Protein AF-C6XB35-F1 (afdb_monomer_lite)

Radius of gyration: 29.29 Å; chains: 1; bounding box: 66×60×74 Å

Secondary structure (DSSP, 8-state):
-HHHHHHHHTT-TTSPTTHHHHHHHT-HHHHHHHHHHHHT--S-----THHHHHHHHHTTSHHHHHHHHHHHHHHHHHHHHH-TT-HHHHHHHHHHHHTTS--S-HHHHHHHHHHHHHHHHHHHHHHHTT--HHHHHHHHHHHHHHHHHHHHHSHHHHHHHHHTT-S-HHHHHHHHHHHHHHH--HHHHHHHHHHHHHHHHHHHHHHHHHS-HHHHHHHHHHHHHHHHHHHHHHHHHHHHHHHHHHHHHHHHHHHHHHHHHHHHHHHHHHHHHHHHHHHHHHHHHS--TT-EES-SS-SSPBPSS--TTHHHHHHTT--TTHHHHGGGEEEEEEEEEE-TT-EEEEEE-TT---GGG--EEEEHHHHHT--SHHHHHHHHT--TTT----EEEEEEPPTT--EEEEEEEEPPEEETTTTEEE----EEEE--GGG--GGGBPPPEE-SS------TT-TTSSS-------PPP---SS--

Organism: Methylovorus glucosotrophus (strain SIP3-4) (NCBI:txid582744)

InterPro domains:
  IPR049802 RhsC-like, type sIX effector domain [cd20746] (33-115)

Sequence (480 aa):
MWEQLKVALATLKAAPAGWVDGINEGSEQTVQWLWEVLQGDFGETDQSNAQLATGTIISMVPLIDQVCDVRDLIANCKQINKDPNNGWHWFALCLTLLGLFPTLGSLLKGCLKILFGYARHGVPKAMRANAHVWDALSPFVERSIQRLNVHMSSGIVRKTLKTMRITNPYGWLATQVRALSKTITANELLTAFDNLHQTLNELLDYVSRYGNTTTQHKVVQLQREIKAVRERANGIMGRIVRPLQEWLEKLAKRLDEEQARALKTAAPAAQGPRLMHMEKEAMDKAKPVWVDKGLVRPQYPGLDEMPANADEMIQKGYPRNILYEFANFHGNVMPAKYPPGTVLYRIVDPTEKSFASGQWWTSKAEFDAITSKDEWRRKFGVWRIWKSNGEFMTYQVPEGTTLKGWQGISASQEMYGTGYTLEGGGLQILLDPYDLKSEHLQKRWPTHWGYNPYNPGNPRLIGVPVLQHKWPTTSDKDSK

Foldseek 3Di:
DLVLVLVLCVPAPPDDPCLNVCLVVLDQSNLVVLLCLLCVDPDPDDDDPPVVVRVLVRCLRPVVVLSVLNSQLLVLLVVCLVPVPDLLSVLLLLLSLLLQPPQDDPLLSSLSCLQSVLLSVQSVVLVVVPDQSCVSSVVSNVVSVVVSVVVCPDPVNVVVCVVVVPPQVLLVSLVSLLVSLVPDDLVSSLVSLVVSLVVVVVSLVSSLVSYDPVSVVVSVVSNVSSVVSSVCSVVSSRVNSVSNSVNSNVSSVVSVVVSVVVCVVVVLVVCVVVVLVVLLVVCVVPNDPQKDFQDPDAPFFFDPDQDPCLVVVVVVVEDPCSVPCRRQFGDDKDKDKAAAFFKKKDWAAPPDPDLPVPFKIHHPVLLVVDQAPSCCCQANVDDCSRGVTWKMKMFGHHPPDMFIWMKHWGGKDDSPPRRMIRRTGGIIIGGDSVVGDPVRMDDIDTSPNDGDPDDPPDPVPDDDPDDDPDDDPPPDPPDD

Structure (mmCIF, N/CA/C/O backbone):
data_AF-C6XB35-F1
#
_entry.id   AF-C6XB35-F1
#
loop_
_atom_site.group_PDB
_atom_site.id
_atom_site.type_symbol
_atom_site.label_atom_id
_atom_site.label_alt_id
_atom_site.label_comp_id
_atom_site.label_asym_id
_atom_site.label_entity_id
_atom_site.label_seq_id
_atom_site.pdbx_PDB_ins_code
_atom_site.Cartn_x
_atom_site.Cartn_y
_atom_site.Cartn_z
_atom_site.occupancy
_atom_site.B_iso_or_equiv
_atom_site.auth_seq_id
_atom_site.auth_comp_id
_atom_site.auth_asym_id
_atom_site.auth_atom_id
_atom_site.pdbx_PDB_model_num
ATOM 1 N N . MET A 1 1 ? -5.357 21.708 24.526 1.00 51.94 1 MET A N 1
ATOM 2 C CA . MET A 1 1 ? -6.250 21.024 23.567 1.00 51.94 1 MET A CA 1
ATOM 3 C C . MET A 1 1 ? -7.006 22.014 22.675 1.00 51.94 1 MET A C 1
ATOM 5 O O . MET A 1 1 ? -6.752 22.023 21.483 1.00 51.94 1 MET A O 1
ATOM 9 N N . TRP A 1 2 ? -7.867 22.889 23.210 1.00 56.03 2 TRP A N 1
ATOM 10 C CA . TRP A 1 2 ? -8.799 23.709 22.408 1.00 56.03 2 TRP A CA 1
ATOM 11 C C . TRP A 1 2 ? -8.168 24.677 21.391 1.00 56.03 2 TRP A C 1
ATOM 13 O O . TRP A 1 2 ? -8.541 24.632 20.226 1.00 56.03 2 TRP A O 1
ATOM 23 N N . GLU A 1 3 ? -7.163 25.476 21.764 1.00 54.66 3 GLU A N 1
ATOM 24 C CA . GLU A 1 3 ? -6.451 26.361 20.809 1.00 54.66 3 GLU A CA 1
ATOM 25 C C . GLU A 1 3 ? -5.784 25.596 19.661 1.00 54.66 3 GLU A C 1
ATOM 27 O O . GLU A 1 3 ? -5.762 25.986 18.499 1.00 54.66 3 GLU A O 1
ATOM 32 N N . GLN A 1 4 ? -5.282 24.428 20.006 1.00 49.53 4 GLN A N 1
ATOM 33 C CA . GLN A 1 4 ? -4.604 23.505 19.123 1.00 49.53 4 GLN A CA 1
ATOM 34 C C . GLN A 1 4 ? -5.602 22.809 18.168 1.00 49.53 4 GLN A C 1
ATOM 36 O O . GLN A 1 4 ? -5.312 22.632 16.984 1.00 49.53 4 GLN A O 1
ATOM 41 N N . LEU A 1 5 ? -6.804 22.479 18.656 1.00 52.50 5 LEU A N 1
ATOM 42 C CA . LEU A 1 5 ? -7.923 21.956 17.869 1.00 52.50 5 LEU A CA 1
ATOM 43 C C . LEU A 1 5 ? -8.473 23.015 16.898 1.00 52.50 5 LEU A C 1
ATOM 45 O O . LEU A 1 5 ? -8.779 22.680 15.757 1.00 52.50 5 LEU A O 1
ATOM 49 N N . LYS A 1 6 ? -8.536 24.290 17.309 1.00 55.03 6 LYS A N 1
ATOM 50 C CA . LYS A 1 6 ? -8.941 25.417 16.449 1.00 55.03 6 LYS A CA 1
ATOM 51 C C . LYS A 1 6 ? -8.045 25.540 15.216 1.00 55.03 6 LYS A C 1
ATOM 53 O O . LYS A 1 6 ? -8.548 25.531 14.095 1.00 55.03 6 LYS A O 1
ATOM 58 N N . VAL A 1 7 ? -6.723 25.576 15.416 1.00 52.25 7 VAL A N 1
ATOM 59 C CA . VAL A 1 7 ? -5.730 25.640 14.323 1.00 52.25 7 VAL A CA 1
ATOM 60 C C . VAL A 1 7 ? -5.850 24.431 13.394 1.00 52.25 7 VAL A C 1
ATOM 62 O O . VAL A 1 7 ? -5.752 24.559 12.177 1.00 52.25 7 VAL A O 1
ATOM 65 N N . ALA A 1 8 ? -6.098 23.254 13.963 1.00 49.09 8 ALA A N 1
ATOM 66 C CA . ALA A 1 8 ? -6.237 22.023 13.210 1.00 49.09 8 ALA A CA 1
ATOM 67 C C . ALA A 1 8 ? -7.493 22.001 12.325 1.00 49.09 8 ALA A C 1
ATOM 69 O O . ALA A 1 8 ? -7.412 21.732 11.128 1.00 49.09 8 ALA A O 1
ATOM 70 N N . LEU A 1 9 ? -8.651 22.328 12.895 1.00 48.22 9 LEU A N 1
ATOM 71 C CA . LEU A 1 9 ? -9.935 22.287 12.200 1.00 48.22 9 LEU A CA 1
ATOM 72 C C . LEU A 1 9 ? -10.100 23.416 11.174 1.00 48.22 9 LEU A C 1
ATOM 74 O O . LEU A 1 9 ? -10.752 23.201 10.157 1.00 48.22 9 LEU A O 1
ATOM 78 N N . ALA A 1 10 ? -9.449 24.569 11.369 1.00 50.06 10 ALA A N 1
ATOM 79 C CA . ALA A 1 10 ? -9.428 25.661 10.389 1.00 50.06 10 ALA A CA 1
ATOM 80 C C . ALA A 1 10 ? -8.810 25.254 9.034 1.00 50.06 10 ALA A C 1
ATOM 82 O O . ALA A 1 10 ? -9.078 25.882 8.013 1.00 50.06 10 ALA A O 1
ATOM 83 N N . THR A 1 11 ? -8.012 24.180 8.998 1.00 43.38 11 THR A N 1
ATOM 84 C CA . THR A 1 11 ? -7.453 23.626 7.751 1.00 43.38 11 THR A CA 1
ATOM 85 C C . THR A 1 11 ? -8.404 22.670 7.017 1.00 43.38 11 THR A C 1
ATOM 87 O O . THR A 1 11 ? -8.085 22.200 5.922 1.00 43.38 11 THR A O 1
ATOM 90 N N . LEU A 1 12 ? -9.587 22.386 7.580 1.00 45.75 12 LEU A N 1
ATOM 91 C CA . LEU A 1 12 ? -10.568 21.461 7.018 1.00 45.75 12 LEU A CA 1
ATOM 92 C C . LEU A 1 12 ? -11.665 22.192 6.250 1.00 45.75 12 LEU A C 1
ATOM 94 O O . LEU A 1 12 ? -12.450 22.939 6.821 1.00 45.75 12 LEU A O 1
ATOM 98 N N . LYS A 1 13 ? -11.830 21.852 4.968 1.00 44.56 13 LYS A N 1
ATOM 99 C CA . LYS A 1 13 ? -12.941 22.324 4.118 1.00 44.56 13 LYS A CA 1
ATOM 100 C C . LYS A 1 13 ? -14.353 21.912 4.597 1.00 44.56 13 LYS A C 1
ATOM 102 O O . LYS A 1 13 ? -15.320 22.291 3.950 1.00 44.56 13 LYS A O 1
ATOM 107 N N . ALA A 1 14 ? -14.472 21.124 5.671 1.00 50.66 14 ALA A N 1
ATOM 108 C CA . ALA A 1 14 ? -15.723 20.528 6.159 1.00 50.66 14 ALA A CA 1
ATOM 109 C C . ALA A 1 14 ? -16.239 21.102 7.499 1.00 50.66 14 ALA A C 1
ATOM 111 O O . ALA A 1 14 ? -17.285 20.663 7.970 1.00 50.66 14 ALA A O 1
ATOM 112 N N . ALA A 1 15 ? -15.527 22.043 8.133 1.00 54.53 15 ALA A N 1
ATOM 113 C CA . ALA A 1 15 ? -16.032 22.735 9.323 1.00 54.53 15 ALA A CA 1
ATOM 114 C C . ALA A 1 15 ? -16.984 23.884 8.913 1.00 54.53 15 ALA A C 1
ATOM 116 O O . ALA A 1 15 ? -16.708 24.546 7.908 1.00 54.53 15 ALA A O 1
ATOM 117 N N . PRO A 1 16 ? -18.080 24.153 9.654 1.00 55.31 16 PRO A N 1
ATOM 118 C CA . PRO A 1 16 ? -18.943 25.305 9.387 1.00 55.31 16 PRO A CA 1
ATOM 119 C C . PRO A 1 16 ? -18.151 26.621 9.401 1.00 55.31 16 PRO A C 1
ATOM 121 O O . PRO A 1 16 ? -17.245 26.801 10.220 1.00 55.31 16 PRO A O 1
ATOM 124 N N . ALA A 1 17 ? -18.501 27.564 8.521 1.00 55.28 17 ALA A N 1
ATOM 125 C CA . ALA A 1 17 ? -17.938 28.914 8.573 1.00 55.28 17 ALA A CA 1
ATOM 126 C C . ALA A 1 17 ? -18.252 29.557 9.941 1.00 55.28 17 ALA A C 1
ATOM 128 O O . ALA A 1 17 ? -19.390 29.489 10.394 1.00 55.28 17 ALA A O 1
ATOM 129 N N . GLY A 1 18 ? -17.250 30.141 10.613 1.00 57.16 18 GLY A N 1
ATOM 130 C CA . GLY A 1 18 ? -17.410 30.747 11.949 1.00 57.16 18 GLY A CA 1
ATOM 131 C C . GLY A 1 18 ? -17.334 29.774 13.138 1.00 57.16 18 GLY A C 1
ATOM 132 O O . GLY A 1 18 ? -17.438 30.193 14.285 1.00 57.16 18 GLY A O 1
ATOM 133 N N . TRP A 1 19 ? -17.086 28.479 12.906 1.00 55.75 19 TRP A N 1
ATOM 134 C CA . TRP A 1 19 ? -16.951 27.470 13.971 1.00 55.75 19 TRP A CA 1
ATOM 135 C C . TRP A 1 19 ? -15.894 27.814 15.038 1.00 55.75 19 TRP A C 1
ATOM 137 O O . TRP A 1 19 ? -16.087 27.520 16.216 1.00 55.75 19 TRP A O 1
ATOM 147 N N . VAL A 1 20 ? -14.760 28.398 14.631 1.00 54.72 20 VAL A N 1
ATOM 148 C CA . VAL A 1 20 ? -13.650 28.732 15.544 1.00 54.72 20 VAL A CA 1
ATOM 149 C C . VAL A 1 20 ? -14.096 29.749 16.595 1.00 54.72 20 VAL A C 1
ATOM 151 O O . VAL A 1 20 ? -13.745 29.603 17.768 1.00 54.72 20 VAL A O 1
ATOM 154 N N . ASP A 1 21 ? -14.915 30.712 16.180 1.00 60.12 21 ASP A N 1
ATOM 155 C CA . ASP A 1 21 ? -15.530 31.709 17.054 1.00 60.12 21 ASP A CA 1
ATOM 156 C C . ASP A 1 21 ? -16.644 31.054 17.893 1.00 60.12 21 ASP A C 1
ATOM 158 O O . ASP A 1 21 ? -16.666 31.180 19.119 1.00 60.12 21 ASP A O 1
ATOM 162 N N . GLY A 1 22 ? -17.448 30.184 17.269 1.00 58.28 22 GLY A N 1
ATOM 163 C CA . GLY A 1 22 ? -18.482 29.377 17.924 1.00 58.28 22 GLY A CA 1
ATOM 164 C C . GLY A 1 22 ? -17.982 28.419 19.019 1.00 58.28 22 GLY A C 1
ATOM 165 O O . GLY A 1 22 ? -18.751 28.099 19.925 1.00 58.28 22 GLY A O 1
ATOM 166 N N . ILE A 1 23 ? -16.704 27.998 19.002 1.00 58.72 23 ILE A N 1
ATOM 167 C CA . ILE A 1 23 ? -16.094 27.231 20.108 1.00 58.72 23 ILE A CA 1
ATOM 168 C C . ILE A 1 23 ? -16.040 28.065 21.395 1.00 58.72 23 ILE A C 1
ATOM 170 O O . ILE A 1 23 ? -16.265 27.539 22.488 1.00 58.72 23 ILE A O 1
ATOM 174 N N . ASN A 1 24 ? -15.688 29.346 21.282 1.00 59.16 24 ASN A N 1
ATOM 175 C CA . ASN A 1 24 ? -15.574 30.232 22.439 1.00 59.16 24 ASN A CA 1
ATOM 176 C C . ASN A 1 24 ? -16.950 30.651 22.960 1.00 59.16 24 ASN A C 1
ATOM 178 O O . ASN A 1 24 ? -17.120 30.832 24.162 1.00 59.16 24 ASN A O 1
ATOM 182 N N . GLU A 1 25 ? -17.916 30.775 22.053 1.00 65.56 25 GLU A N 1
ATOM 183 C CA . GLU A 1 25 ? -19.276 31.230 22.344 1.00 65.56 25 GLU A CA 1
ATOM 184 C C . GLU A 1 25 ? -20.221 30.087 22.745 1.00 65.56 25 GLU A C 1
ATOM 186 O O . GLU A 1 25 ? -21.316 30.341 23.240 1.00 65.56 25 GLU A O 1
ATOM 191 N N . GLY A 1 26 ? -19.804 28.826 22.568 1.00 61.88 26 GLY A N 1
ATOM 192 C CA . GLY A 1 26 ? -20.624 27.662 22.896 1.00 61.88 26 GLY A CA 1
ATOM 193 C C . GLY A 1 26 ? -21.838 27.519 21.981 1.00 61.88 26 GLY A C 1
ATOM 194 O O . GLY A 1 26 ? -22.920 27.173 22.448 1.00 61.88 26 GLY A O 1
ATOM 195 N N . SER A 1 27 ? -21.679 27.832 20.690 1.00 71.25 27 SER A N 1
ATOM 196 C CA . SER A 1 27 ? -22.805 27.857 19.754 1.00 71.25 27 SER A CA 1
ATOM 197 C C . SER A 1 27 ? -23.449 26.471 19.603 1.00 71.25 27 SER A C 1
ATOM 199 O O . SER A 1 27 ? -22.758 25.449 19.536 1.00 71.25 27 SER A O 1
ATOM 201 N N . GLU A 1 28 ? -24.779 26.416 19.498 1.00 70.06 28 GLU A N 1
ATOM 202 C CA . GLU A 1 28 ? -25.514 25.150 19.353 1.00 70.06 28 GLU A CA 1
ATOM 203 C C . GLU A 1 28 ? -25.074 24.372 18.098 1.00 70.06 28 GLU A C 1
ATOM 205 O O . GLU A 1 28 ? -24.935 23.150 18.135 1.00 70.06 28 GLU A O 1
ATOM 210 N N . GLN A 1 29 ? -24.743 25.079 17.011 1.00 66.75 29 GLN A N 1
ATOM 211 C CA . GLN A 1 29 ? -24.220 24.489 15.776 1.00 66.75 29 GLN A CA 1
ATOM 212 C C . GLN A 1 29 ? -22.854 23.817 15.986 1.00 66.75 29 GLN A C 1
ATOM 214 O O . GLN A 1 29 ? -22.599 22.738 15.447 1.00 66.75 29 GLN A O 1
ATOM 219 N N . THR A 1 30 ? -21.984 24.426 16.797 1.00 65.81 30 THR A N 1
ATOM 220 C CA . THR A 1 30 ? -20.685 23.859 17.172 1.00 65.81 30 THR A CA 1
ATOM 221 C C . THR A 1 30 ? -20.871 22.589 18.012 1.00 65.81 30 THR A C 1
ATOM 223 O O . THR A 1 30 ? -20.256 21.546 17.780 1.00 65.81 30 THR A O 1
ATOM 226 N N . VAL A 1 31 ? -21.773 22.626 18.983 1.00 68.94 31 VAL A N 1
ATOM 227 C CA . VAL A 1 31 ? -22.032 21.463 19.836 1.00 68.94 31 VAL A CA 1
ATOM 228 C C . VAL A 1 31 ? -22.615 20.300 19.039 1.00 68.94 31 VAL A C 1
ATOM 230 O O . VAL A 1 31 ? -22.157 19.165 19.183 1.00 68.94 31 VAL A O 1
ATOM 233 N N . GLN A 1 32 ? -23.584 20.588 18.171 1.00 71.12 32 GLN A N 1
ATOM 234 C CA . GLN A 1 32 ? -24.242 19.593 17.336 1.00 71.12 32 GLN A CA 1
ATOM 235 C C . GLN A 1 32 ? -23.257 18.931 16.365 1.00 71.12 32 GLN A C 1
ATOM 237 O O . GLN A 1 32 ? -23.199 17.705 16.294 1.00 71.12 32 GLN A O 1
ATOM 242 N N . TRP A 1 33 ? -22.417 19.719 15.691 1.00 70.56 33 TRP A N 1
ATOM 243 C CA . TRP A 1 33 ? -21.393 19.184 14.793 1.00 70.56 33 TRP A CA 1
ATOM 244 C C . TRP A 1 33 ? -20.373 18.312 15.534 1.00 70.56 33 TRP A C 1
ATOM 246 O O . TRP A 1 33 ? -20.044 17.219 15.076 1.00 70.56 33 TRP A O 1
ATOM 256 N N . LEU A 1 34 ? -19.883 18.753 16.703 1.00 70.56 34 LEU A N 1
ATOM 257 C CA . LEU A 1 34 ? -18.916 17.968 17.479 1.00 70.56 34 LEU A CA 1
ATOM 258 C C . LEU A 1 34 ? -19.525 16.639 17.922 1.00 70.56 34 LEU A C 1
ATOM 260 O O . LEU A 1 34 ? -18.875 15.596 17.841 1.00 70.56 34 LEU A O 1
ATOM 264 N N . TRP A 1 35 ? -20.784 16.675 18.355 1.00 75.00 35 TRP A N 1
ATOM 265 C CA . TRP A 1 35 ? -21.539 15.485 18.709 1.00 75.00 35 TRP A CA 1
ATOM 266 C C . TRP A 1 35 ? -21.685 14.521 17.521 1.00 75.00 35 TRP A C 1
ATOM 268 O O . TRP A 1 35 ? -21.413 13.329 17.668 1.00 75.00 35 TRP A O 1
ATOM 278 N N . GLU A 1 36 ? -22.043 15.015 16.336 1.00 70.12 36 GLU A N 1
ATOM 279 C CA . GLU A 1 36 ? -22.160 14.209 15.112 1.00 70.12 36 GLU A CA 1
ATOM 280 C C . GLU A 1 36 ? -20.825 13.565 14.708 1.00 70.12 36 GLU A C 1
ATOM 282 O O . GLU A 1 36 ? -20.771 12.365 14.424 1.00 70.12 36 GLU A O 1
ATOM 287 N N . VAL A 1 37 ? -19.727 14.324 14.768 1.00 68.94 37 VAL A N 1
ATOM 288 C CA . VAL A 1 37 ? -18.375 13.834 14.457 1.00 68.94 37 VAL A CA 1
ATOM 289 C C . VAL A 1 37 ? -17.933 12.735 15.425 1.00 68.94 37 VAL A C 1
ATOM 291 O O . VAL A 1 37 ? -17.390 11.717 14.986 1.00 68.94 37 VAL A O 1
ATOM 294 N N . LEU A 1 38 ? -18.182 12.910 16.728 1.00 70.69 38 LEU A N 1
ATOM 295 C CA . LEU A 1 38 ? -17.866 11.905 17.749 1.00 70.69 38 LEU A CA 1
ATOM 296 C C . LEU A 1 38 ? -18.675 10.619 17.550 1.00 70.69 38 LEU A C 1
ATOM 298 O O . LEU A 1 38 ? -18.151 9.522 17.739 1.00 70.69 38 LEU A O 1
ATOM 302 N N . GLN A 1 39 ? -19.942 10.742 17.151 1.00 67.62 39 GLN A N 1
ATOM 303 C CA . GLN A 1 39 ? -20.820 9.597 16.912 1.00 67.62 39 GLN A CA 1
ATOM 304 C C . GLN A 1 39 ? -20.531 8.881 15.586 1.00 67.62 39 GLN A C 1
ATOM 306 O O . GLN A 1 39 ? -20.829 7.691 15.482 1.00 67.62 39 GLN A O 1
ATOM 311 N N . GLY A 1 40 ? -19.918 9.563 14.613 1.00 57.75 40 GLY A N 1
ATOM 312 C CA . GLY A 1 40 ? -19.413 8.962 13.378 1.00 57.75 40 GLY A CA 1
ATOM 313 C C . GLY A 1 40 ? -20.476 8.556 12.352 1.00 57.75 40 GLY A C 1
ATOM 314 O O . GLY A 1 40 ? -20.180 7.694 11.534 1.00 57.75 40 GLY A O 1
ATOM 315 N N . ASP A 1 41 ? -21.658 9.178 12.392 1.00 43.06 41 ASP A N 1
ATOM 316 C CA . ASP A 1 41 ? -22.800 8.942 11.492 1.00 43.06 41 ASP A CA 1
ATOM 317 C C . ASP A 1 41 ? -23.304 7.481 11.448 1.00 43.06 41 ASP A C 1
ATOM 319 O O . ASP A 1 41 ? -22.979 6.679 10.573 1.00 43.06 41 ASP A O 1
ATOM 323 N N . PHE A 1 42 ? -24.135 7.139 12.438 1.00 40.97 42 PHE A N 1
ATOM 324 C CA . PHE A 1 42 ? -25.002 5.953 12.427 1.00 40.97 42 PHE A CA 1
ATOM 325 C C . PHE A 1 42 ? -26.471 6.343 12.167 1.00 40.97 42 PHE A C 1
ATOM 327 O O . PHE A 1 42 ? -27.378 5.724 12.724 1.00 40.97 42 PHE A O 1
ATOM 334 N N . GLY A 1 43 ? -26.704 7.389 11.366 1.00 28.69 43 GLY A N 1
ATOM 335 C CA . GLY A 1 43 ? -28.001 7.685 10.767 1.00 28.69 43 GLY A CA 1
ATOM 336 C C . GLY A 1 43 ? -28.061 7.117 9.351 1.00 28.69 43 GLY A C 1
ATOM 337 O O . GLY A 1 43 ? -27.105 7.214 8.589 1.00 28.69 43 GLY A O 1
ATOM 338 N N . GLU A 1 44 ? -29.173 6.487 8.994 1.00 27.53 44 GLU A N 1
ATOM 339 C CA . GLU A 1 44 ? -29.477 6.097 7.617 1.00 27.53 44 GLU A CA 1
ATOM 340 C C . GLU A 1 44 ? -29.632 7.356 6.746 1.00 27.53 44 GLU A C 1
ATOM 342 O O . GLU A 1 44 ? -30.735 7.863 6.574 1.00 27.53 44 GLU A O 1
ATOM 347 N N . THR A 1 45 ? -28.538 7.892 6.206 1.00 27.33 45 THR A N 1
ATOM 348 C CA . THR A 1 45 ? -28.608 8.909 5.150 1.00 27.33 45 THR A CA 1
ATOM 349 C C . THR A 1 45 ? -27.409 8.802 4.218 1.00 27.33 45 THR A C 1
ATOM 351 O O . THR A 1 45 ? -26.269 8.643 4.646 1.00 27.33 45 THR A O 1
ATOM 354 N N . ASP A 1 46 ? -27.702 8.831 2.921 1.00 30.53 46 ASP A N 1
ATOM 355 C CA . ASP A 1 46 ? -26.784 8.554 1.824 1.00 30.53 46 ASP A CA 1
ATOM 356 C C . ASP A 1 46 ? -25.476 9.356 1.874 1.00 30.53 46 ASP A C 1
ATOM 358 O O . ASP A 1 46 ? -25.441 10.587 1.940 1.00 30.53 46 ASP A O 1
ATOM 362 N N . GLN A 1 47 ? -24.374 8.615 1.764 1.00 34.38 47 GLN A N 1
ATOM 363 C CA . GLN A 1 47 ? -23.016 9.137 1.748 1.00 34.38 47 GLN A CA 1
ATOM 364 C C . GLN A 1 47 ? -22.752 9.976 0.490 1.00 34.38 47 GLN A C 1
ATOM 366 O O . GLN A 1 47 ? -22.629 9.456 -0.619 1.00 34.38 47 GLN A O 1
ATOM 371 N N . SER A 1 48 ? -22.528 11.277 0.670 1.00 29.80 48 SER A N 1
ATOM 372 C CA . SER A 1 48 ? -21.818 12.091 -0.317 1.00 29.80 48 SER A CA 1
ATOM 373 C C . SER A 1 48 ? -20.310 11.841 -0.193 1.00 29.80 48 SER A C 1
ATOM 375 O O . SER A 1 48 ? -19.687 12.110 0.838 1.00 29.80 48 SER A O 1
ATOM 377 N N . ASN A 1 49 ? -19.708 11.358 -1.283 1.00 26.48 49 ASN A N 1
ATOM 378 C CA . ASN A 1 49 ? -18.284 11.034 -1.467 1.00 26.48 49 ASN A CA 1
ATOM 379 C C . ASN A 1 49 ? -17.280 12.133 -1.030 1.00 26.48 49 ASN A C 1
ATOM 381 O O . ASN A 1 49 ? -16.079 11.871 -0.931 1.00 26.48 49 ASN A O 1
ATOM 385 N N . ALA A 1 50 ? -17.739 13.351 -0.730 1.00 26.58 50 ALA A N 1
ATOM 386 C CA . ALA A 1 50 ? -16.914 14.453 -0.244 1.00 26.58 50 ALA A CA 1
ATOM 387 C C . ALA A 1 50 ? -16.346 14.234 1.177 1.00 26.58 50 ALA A C 1
ATOM 389 O O . ALA A 1 50 ? -15.240 14.702 1.457 1.00 26.58 50 ALA A O 1
ATOM 390 N N . GLN A 1 51 ? -17.041 13.494 2.053 1.00 33.09 51 GLN A N 1
ATOM 391 C CA . GLN A 1 51 ? -16.624 13.282 3.453 1.00 33.09 51 GLN A CA 1
ATOM 392 C C . GLN A 1 51 ? -15.627 12.120 3.633 1.00 33.09 51 GLN A C 1
ATOM 394 O O . GLN A 1 51 ? -14.782 12.142 4.532 1.00 33.09 51 GLN A O 1
ATOM 399 N N . LEU A 1 52 ? -15.640 11.134 2.728 1.00 30.39 52 LEU A N 1
ATOM 400 C CA . LEU A 1 52 ? -14.675 10.026 2.741 1.00 30.39 52 LEU A CA 1
ATOM 401 C C . LEU A 1 52 ? -13.274 10.480 2.280 1.00 30.39 52 LEU A C 1
ATOM 403 O O . LEU A 1 52 ? -12.253 9.993 2.772 1.00 30.39 52 LEU A O 1
ATOM 407 N N . ALA A 1 53 ? -13.219 11.457 1.368 1.00 26.89 53 ALA A N 1
ATOM 408 C CA . ALA A 1 53 ? -11.975 12.051 0.879 1.00 26.89 53 ALA A CA 1
ATOM 409 C C . ALA A 1 53 ? -11.293 12.943 1.930 1.00 26.89 53 ALA A C 1
ATOM 411 O O . ALA A 1 53 ? -10.063 13.038 1.957 1.00 26.89 53 ALA A O 1
ATOM 412 N N . THR A 1 54 ? -12.063 13.552 2.838 1.00 34.16 54 THR A N 1
ATOM 413 C CA . THR A 1 54 ? -11.500 14.383 3.906 1.00 34.16 54 THR A CA 1
ATOM 414 C C . THR A 1 54 ? -10.797 13.507 4.952 1.00 34.16 54 THR A C 1
ATOM 416 O O . THR A 1 54 ? -9.649 13.774 5.284 1.00 34.16 54 THR A O 1
ATOM 419 N N . GLY A 1 55 ? -11.367 12.375 5.380 1.00 32.88 55 GLY A N 1
ATOM 420 C CA . GLY A 1 55 ? -10.793 11.548 6.461 1.00 32.88 55 GLY A CA 1
ATOM 421 C C . GLY A 1 55 ? -9.351 11.039 6.259 1.00 32.88 55 GLY A C 1
ATOM 422 O O . GLY A 1 55 ? -8.657 10.781 7.238 1.00 32.88 55 GLY A O 1
ATOM 423 N N . THR A 1 56 ? -8.859 10.933 5.018 1.00 32.06 56 THR A N 1
ATOM 424 C CA . THR A 1 56 ? -7.512 10.391 4.727 1.00 32.06 56 THR A CA 1
ATOM 425 C C . THR A 1 56 ? -6.412 11.462 4.659 1.00 32.06 56 THR A C 1
ATOM 427 O O . THR A 1 56 ? -5.247 11.154 4.899 1.00 32.06 56 THR A O 1
ATOM 430 N N . ILE A 1 57 ? -6.752 12.718 4.347 1.00 28.25 57 ILE A N 1
ATOM 431 C CA . ILE A 1 57 ? -5.795 13.847 4.336 1.00 28.25 57 ILE A CA 1
ATOM 432 C C . ILE A 1 57 ? -5.715 14.502 5.733 1.00 28.25 57 ILE A C 1
ATOM 434 O O . ILE A 1 57 ? -4.720 15.131 6.084 1.00 28.25 57 ILE A O 1
ATOM 438 N N . ILE A 1 58 ? -6.736 14.277 6.563 1.00 38.69 58 ILE A N 1
ATOM 439 C CA . ILE A 1 58 ? -6.959 14.930 7.856 1.00 38.69 58 ILE A CA 1
ATOM 440 C C . ILE A 1 58 ? -6.092 14.413 9.017 1.00 38.69 58 ILE A C 1
ATOM 442 O O . ILE A 1 58 ? -5.761 15.180 9.921 1.00 38.69 58 ILE A O 1
ATOM 446 N N . SER A 1 59 ? -5.681 13.144 9.017 1.00 35.69 59 SER A N 1
ATOM 447 C CA . SER A 1 59 ? -5.003 12.508 10.165 1.00 35.69 59 SER A CA 1
ATOM 448 C C . SER A 1 59 ? -3.563 12.996 10.424 1.00 35.69 59 SER A C 1
ATOM 450 O O . SER A 1 59 ? -2.827 12.386 11.199 1.00 35.69 59 SER A O 1
ATOM 452 N N . MET A 1 60 ? -3.114 14.041 9.721 1.00 31.48 60 MET A N 1
ATOM 453 C CA . MET A 1 60 ? -1.768 14.613 9.840 1.00 31.48 60 MET A CA 1
ATOM 454 C C . MET A 1 60 ? -1.671 15.735 10.879 1.00 31.48 60 MET A C 1
ATOM 456 O O . MET A 1 60 ? -0.559 16.094 11.265 1.00 31.48 60 MET A O 1
ATOM 460 N N . VAL A 1 61 ? -2.801 16.262 11.363 1.00 40.94 61 VAL A N 1
ATOM 461 C CA . VAL A 1 61 ? -2.800 17.252 12.444 1.00 40.94 61 VAL A CA 1
ATOM 462 C C . VAL A 1 61 ? -3.009 16.549 13.794 1.00 40.94 61 VAL A C 1
ATOM 464 O O . VAL A 1 61 ? -4.019 15.858 13.947 1.00 40.94 61 VAL A O 1
ATOM 467 N N . PRO A 1 62 ? -2.108 16.722 14.787 1.00 44.44 62 PRO A N 1
ATOM 468 C CA . PRO A 1 62 ? -2.090 15.926 16.020 1.00 44.44 62 PRO A CA 1
ATOM 469 C C . PRO A 1 62 ? -3.407 15.831 16.803 1.00 44.44 62 PRO A C 1
ATOM 471 O O . PRO A 1 62 ? -3.621 14.834 17.480 1.00 44.44 62 PRO A O 1
ATOM 474 N N . LEU A 1 63 ? -4.293 16.828 16.717 1.00 52.06 63 LEU A N 1
ATOM 475 C CA . LEU A 1 63 ? -5.563 16.828 17.455 1.00 52.06 63 LEU A CA 1
ATOM 476 C C . LEU A 1 63 ? -6.738 16.257 16.676 1.00 52.06 63 LEU A C 1
ATOM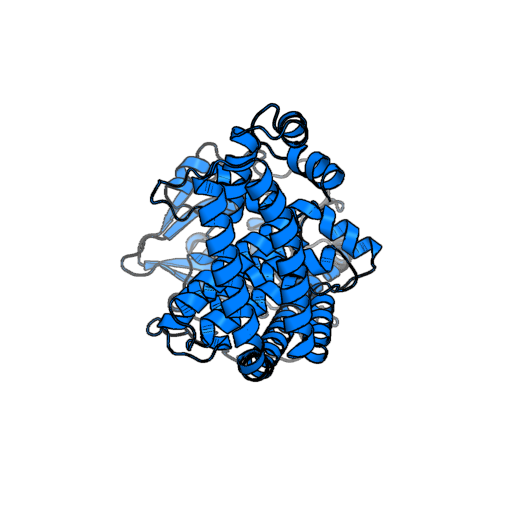 478 O O . LEU A 1 63 ? -7.612 15.635 17.269 1.00 52.06 63 LEU A O 1
ATOM 482 N N . ILE A 1 64 ? -6.761 16.409 15.353 1.00 57.09 64 ILE A N 1
ATOM 483 C CA . ILE A 1 64 ? -7.811 15.767 14.546 1.00 57.09 64 ILE A CA 1
ATOM 484 C C . ILE A 1 64 ? -7.609 14.256 14.547 1.00 57.09 64 ILE A C 1
ATOM 486 O O . ILE A 1 64 ? -8.559 13.480 14.515 1.00 57.09 64 ILE A O 1
ATOM 490 N N . ASP A 1 65 ? -6.350 13.853 14.660 1.00 64.12 65 ASP A N 1
ATOM 491 C CA . ASP A 1 65 ? -5.961 12.481 14.896 1.00 64.12 65 ASP A CA 1
ATOM 492 C C . ASP A 1 65 ? -6.567 11.901 16.183 1.00 64.12 65 ASP A C 1
ATOM 494 O O . ASP A 1 65 ? -7.179 10.839 16.151 1.00 64.12 65 ASP A O 1
ATOM 498 N N . GLN A 1 66 ? -6.493 12.645 17.292 1.00 69.12 66 GLN A N 1
ATOM 499 C CA . GLN A 1 66 ? -7.103 12.247 18.565 1.00 69.12 66 GLN A CA 1
ATOM 500 C C . GLN A 1 66 ? -8.628 12.120 18.457 1.00 69.12 66 GLN A C 1
ATOM 502 O O . GLN A 1 66 ? -9.198 11.174 18.989 1.00 69.12 66 GLN A O 1
ATOM 507 N N . VAL A 1 67 ? -9.296 13.023 17.729 1.00 71.31 67 VAL A N 1
ATOM 508 C CA . VAL A 1 67 ? -10.749 12.932 17.491 1.00 71.31 67 VAL A CA 1
ATOM 509 C C . VAL A 1 67 ? -11.104 11.683 16.676 1.00 71.31 67 VAL A C 1
ATOM 511 O O . VAL A 1 67 ? -12.082 11.005 16.990 1.00 71.31 67 VAL A O 1
ATOM 514 N N . CYS A 1 68 ? -10.303 11.336 15.663 1.00 73.19 68 CYS A N 1
ATOM 515 C CA . CYS A 1 68 ? -10.494 10.104 14.894 1.00 73.19 68 CYS A CA 1
ATOM 516 C C . CYS A 1 68 ? -10.330 8.858 15.777 1.00 73.19 68 CYS A C 1
ATOM 518 O O . CYS A 1 68 ? -11.171 7.960 15.721 1.00 73.19 68 CYS A O 1
ATOM 520 N N . ASP A 1 69 ? -9.298 8.835 16.625 1.00 78.81 69 ASP A N 1
ATOM 521 C CA . ASP A 1 69 ? -9.049 7.737 17.561 1.00 78.81 69 ASP A CA 1
ATOM 522 C C . ASP A 1 69 ? -10.196 7.600 18.592 1.00 78.81 69 ASP A C 1
ATOM 524 O O . ASP A 1 69 ? -10.647 6.491 18.887 1.00 78.81 69 ASP A O 1
ATOM 528 N N . VAL A 1 70 ? -10.739 8.722 19.086 1.00 83.75 70 VAL A N 1
ATOM 529 C CA . VAL A 1 70 ? -11.908 8.759 19.986 1.00 83.75 70 VAL A CA 1
ATOM 530 C C . VAL A 1 70 ? -13.177 8.235 19.303 1.00 83.75 70 VAL A C 1
ATOM 532 O O . VAL A 1 70 ? -13.911 7.435 19.889 1.00 83.75 70 VAL A O 1
ATOM 535 N N . ARG A 1 71 ? -13.442 8.642 18.058 1.00 82.69 71 ARG A N 1
ATOM 536 C CA . ARG A 1 71 ? -14.581 8.138 17.272 1.00 82.69 71 ARG A CA 1
ATOM 537 C C . ARG A 1 71 ? -14.501 6.620 17.106 1.00 82.69 71 ARG A C 1
ATOM 539 O O . ARG A 1 71 ? -15.495 5.910 17.260 1.00 82.69 71 ARG A O 1
ATOM 546 N N . ASP A 1 72 ? -13.305 6.113 16.830 1.00 83.31 72 ASP A N 1
ATOM 547 C CA . ASP A 1 72 ? -13.079 4.681 16.685 1.00 83.31 72 ASP A CA 1
ATOM 548 C C . ASP A 1 72 ? -13.233 3.931 18.021 1.00 83.31 72 ASP A C 1
ATOM 550 O O . ASP A 1 72 ? -13.757 2.813 18.041 1.00 83.31 72 ASP A O 1
ATOM 554 N N . LEU A 1 73 ? -12.844 4.538 19.151 1.00 89.88 73 LEU A N 1
ATOM 555 C CA . LEU A 1 73 ? -13.128 4.004 20.488 1.00 89.88 73 LEU A CA 1
ATOM 556 C C . LEU A 1 73 ? -14.639 3.867 20.719 1.00 89.88 73 LEU A C 1
ATOM 558 O O . LEU A 1 73 ? -15.096 2.788 21.097 1.00 89.88 73 LEU A O 1
ATOM 562 N N . ILE A 1 74 ? -15.417 4.922 20.445 1.00 88.88 74 ILE A N 1
ATOM 563 C CA . ILE A 1 74 ? -16.884 4.909 20.575 1.00 88.88 74 ILE A CA 1
ATOM 564 C C . ILE A 1 74 ? -17.486 3.771 19.741 1.00 88.88 74 ILE A C 1
ATOM 566 O O . ILE A 1 74 ? -18.286 2.984 20.253 1.00 88.88 74 ILE A O 1
ATOM 570 N N . ALA A 1 75 ? -17.079 3.649 18.474 1.00 87.00 75 ALA A N 1
ATOM 571 C CA . ALA A 1 75 ? -17.589 2.620 17.573 1.00 87.00 75 ALA A CA 1
ATOM 572 C C . ALA A 1 75 ? -17.319 1.199 18.100 1.00 87.00 75 ALA A C 1
ATOM 574 O O . ALA A 1 75 ? -18.229 0.367 18.125 1.00 87.00 75 ALA A O 1
ATOM 575 N N . ASN A 1 76 ? -16.101 0.919 18.574 1.00 91.00 76 ASN A N 1
ATOM 576 C CA . ASN A 1 76 ? -15.771 -0.389 19.145 1.00 91.00 76 ASN A CA 1
ATOM 577 C C . ASN A 1 76 ? -16.538 -0.661 20.447 1.00 91.00 76 ASN A C 1
ATOM 579 O O . ASN A 1 76 ? -17.091 -1.749 20.606 1.00 91.00 76 ASN A O 1
ATOM 583 N N . CYS A 1 77 ? -16.635 0.321 21.350 1.00 93.88 77 CYS A N 1
ATOM 584 C CA . CYS A 1 77 ? -17.386 0.184 22.599 1.00 93.88 77 CYS A CA 1
ATOM 585 C C . CYS A 1 77 ? -18.865 -0.139 22.350 1.00 93.88 77 CYS A C 1
ATOM 587 O O . CYS A 1 77 ? -19.418 -1.023 23.003 1.00 93.88 77 CYS A O 1
ATOM 589 N N . LYS A 1 78 ? -19.499 0.499 21.358 1.00 90.81 78 LYS A N 1
ATOM 590 C CA . LYS A 1 78 ? -20.881 0.181 20.966 1.00 90.81 78 LYS A CA 1
ATOM 591 C C . LYS A 1 78 ? -21.036 -1.261 20.487 1.00 90.81 78 LYS A C 1
ATOM 593 O O . LYS A 1 78 ? -21.989 -1.932 20.875 1.00 90.81 78 LYS A O 1
ATOM 598 N N . GLN A 1 79 ? -20.110 -1.755 19.666 1.00 90.81 79 GLN A N 1
ATOM 599 C CA . GLN A 1 79 ? -20.162 -3.137 19.176 1.00 90.81 79 GLN A CA 1
ATOM 600 C C . GLN A 1 79 ? -19.939 -4.149 20.309 1.00 90.81 79 GLN A C 1
ATOM 602 O O . GLN A 1 79 ? -20.651 -5.149 20.383 1.00 90.81 79 GLN A O 1
ATOM 607 N N . ILE A 1 80 ? -19.035 -3.850 21.247 1.00 94.31 80 ILE A N 1
ATOM 608 C CA . ILE A 1 80 ? -18.828 -4.659 22.456 1.00 94.31 80 ILE A CA 1
ATOM 609 C C . ILE A 1 80 ? -20.074 -4.650 23.348 1.00 94.31 80 ILE A C 1
ATOM 611 O O . ILE A 1 80 ? -20.439 -5.683 23.893 1.00 94.31 80 ILE A O 1
ATOM 615 N N . ASN A 1 81 ? -20.758 -3.518 23.505 1.00 93.56 81 ASN A N 1
ATOM 616 C CA . ASN A 1 81 ? -21.974 -3.474 24.317 1.00 93.56 81 ASN A CA 1
ATOM 617 C C . ASN A 1 81 ? -23.119 -4.304 23.724 1.00 93.56 81 ASN A C 1
ATOM 619 O O . ASN A 1 81 ? -23.893 -4.872 24.492 1.00 93.56 81 ASN A O 1
ATOM 623 N N . LYS A 1 82 ? -23.200 -4.424 22.391 1.00 92.31 82 LYS A N 1
ATOM 624 C CA . LYS A 1 82 ? -24.169 -5.304 21.715 1.00 92.31 82 LYS A CA 1
ATOM 625 C C . LYS A 1 82 ? -23.857 -6.788 21.911 1.00 92.31 82 LYS A C 1
ATOM 627 O O . LYS A 1 82 ? -24.775 -7.577 22.094 1.00 92.31 82 LYS A O 1
ATOM 632 N N . ASP A 1 83 ? -22.582 -7.164 21.857 1.00 91.56 83 ASP A N 1
ATOM 633 C CA . ASP A 1 83 ? -22.135 -8.553 22.001 1.00 91.56 83 ASP A CA 1
ATOM 634 C C . ASP A 1 83 ? -20.790 -8.610 22.755 1.00 91.56 83 ASP A C 1
ATOM 636 O O . ASP A 1 83 ? -19.715 -8.614 22.135 1.00 91.56 83 ASP A O 1
ATOM 640 N N . PRO A 1 84 ? -20.830 -8.607 24.104 1.00 89.94 84 PRO A N 1
ATOM 641 C CA . PRO A 1 84 ? -19.642 -8.436 24.940 1.00 89.94 84 PRO A CA 1
ATOM 642 C C . PRO A 1 84 ? -18.776 -9.686 25.035 1.00 89.94 84 PRO A C 1
ATOM 644 O O . PRO A 1 84 ? -17.621 -9.591 25.445 1.00 89.94 84 PRO A O 1
ATOM 647 N N . ASN A 1 85 ? -19.306 -10.850 24.661 1.00 89.44 85 ASN A N 1
ATOM 648 C CA . ASN A 1 85 ? -18.578 -12.116 24.725 1.00 89.44 85 ASN A CA 1
ATOM 649 C C . ASN A 1 85 ? -17.824 -12.421 23.423 1.00 89.44 85 ASN A C 1
ATOM 651 O O . ASN A 1 85 ? -17.053 -13.379 23.359 1.00 89.44 85 ASN A O 1
ATOM 655 N N . ASN A 1 86 ? -18.006 -11.598 22.391 1.00 89.31 86 ASN A N 1
ATOM 656 C CA . ASN A 1 86 ? -17.382 -11.796 21.096 1.00 89.31 86 ASN A CA 1
ATOM 657 C C . ASN A 1 86 ? -15.959 -11.235 21.054 1.00 89.31 86 ASN A C 1
ATOM 659 O O . ASN A 1 86 ? -15.731 -10.024 20.980 1.00 89.31 86 ASN A O 1
ATOM 663 N N . GLY A 1 87 ? -14.984 -12.146 21.063 1.00 89.19 87 GLY A N 1
ATOM 664 C CA . GLY A 1 87 ? -13.558 -11.816 21.060 1.00 89.19 87 GLY A CA 1
ATOM 665 C C . GLY A 1 87 ? -13.107 -10.945 19.882 1.00 89.19 87 GLY A C 1
ATOM 666 O O . GLY A 1 87 ? -12.122 -10.224 20.016 1.00 89.19 87 GLY A O 1
ATOM 667 N N . TRP A 1 88 ? -13.829 -10.934 18.758 1.00 90.56 88 TRP A N 1
ATOM 668 C CA . TRP A 1 88 ? -13.492 -10.091 17.610 1.00 90.56 88 TRP A CA 1
ATOM 669 C C . TRP A 1 88 ? -13.757 -8.606 17.849 1.00 90.56 88 TRP A C 1
ATOM 671 O O . TRP A 1 88 ? -12.960 -7.777 17.410 1.00 90.56 88 TRP A O 1
ATOM 681 N N . HIS A 1 89 ? -14.825 -8.252 18.570 1.00 92.19 89 HIS A N 1
ATOM 682 C CA . HIS A 1 89 ? -15.079 -6.858 18.942 1.00 92.19 89 HIS A CA 1
ATOM 683 C C . HIS A 1 89 ? -13.968 -6.324 19.854 1.00 92.19 89 HIS A C 1
ATOM 685 O O . HIS A 1 89 ? -13.471 -5.215 19.659 1.00 92.19 89 HIS A O 1
ATOM 691 N N . TRP A 1 90 ? -13.499 -7.156 20.786 1.00 94.06 90 TRP A N 1
ATOM 692 C CA . TRP A 1 90 ? -12.348 -6.841 21.631 1.00 94.06 90 TRP A CA 1
ATOM 693 C C . TRP A 1 90 ? -11.042 -6.762 20.841 1.00 94.06 90 TRP A C 1
ATOM 695 O O . TRP A 1 90 ? -10.248 -5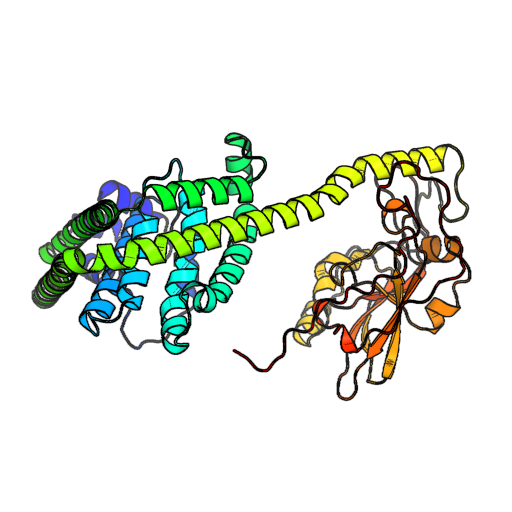.854 21.065 1.00 94.06 90 TRP A O 1
ATOM 705 N N . PHE A 1 91 ? -10.835 -7.651 19.869 1.00 92.81 91 PHE A N 1
ATOM 706 C CA . PHE A 1 91 ? -9.674 -7.592 18.982 1.00 92.81 91 PHE A CA 1
ATOM 707 C C . PHE A 1 91 ? -9.647 -6.296 18.147 1.00 92.81 91 PHE A C 1
ATOM 709 O O . PHE A 1 91 ? -8.602 -5.656 18.036 1.00 92.81 91 PHE A O 1
ATOM 716 N N . ALA A 1 92 ? -10.793 -5.859 17.610 1.00 91.06 92 ALA A N 1
ATOM 717 C CA . ALA A 1 92 ? -10.922 -4.591 16.882 1.00 91.06 92 ALA A CA 1
ATOM 718 C C . ALA A 1 92 ? -10.651 -3.362 17.769 1.00 91.06 92 ALA A C 1
ATOM 720 O O . ALA A 1 92 ? -9.987 -2.412 17.332 1.00 91.06 92 ALA A O 1
ATOM 721 N N . LEU A 1 93 ? -11.105 -3.403 19.028 1.00 93.50 93 LEU A N 1
ATOM 722 C CA . LEU A 1 93 ? -10.755 -2.401 20.031 1.00 93.50 93 LEU A CA 1
ATOM 723 C C . LEU A 1 93 ? -9.239 -2.376 20.253 1.00 93.50 93 LEU A C 1
ATOM 725 O O . LEU A 1 93 ? -8.636 -1.313 20.146 1.00 93.50 93 LEU A O 1
ATOM 729 N N . CYS A 1 94 ? -8.598 -3.527 20.476 1.00 92.75 94 CYS A N 1
ATOM 730 C CA . CYS A 1 94 ? -7.149 -3.588 20.665 1.00 92.75 94 CYS A CA 1
ATOM 731 C C . CYS A 1 94 ? -6.377 -3.012 19.468 1.00 92.75 94 CYS A C 1
ATOM 733 O O . CYS A 1 94 ? -5.471 -2.215 19.682 1.00 92.75 94 CYS A O 1
ATOM 735 N N . LEU A 1 95 ? -6.762 -3.326 18.224 1.00 90.31 95 LEU A N 1
ATOM 736 C CA . LEU A 1 95 ? -6.154 -2.728 17.023 1.00 90.31 95 LEU A CA 1
ATOM 737 C C . LEU A 1 95 ? -6.269 -1.196 16.991 1.00 90.31 95 LEU A C 1
ATOM 739 O O . LEU A 1 95 ? -5.354 -0.526 16.518 1.00 90.31 95 LEU A O 1
ATOM 743 N N . THR A 1 96 ? -7.372 -0.641 17.502 1.00 87.88 96 THR A N 1
ATOM 744 C CA . THR A 1 96 ? -7.548 0.815 17.642 1.00 87.88 96 THR A CA 1
ATOM 745 C C . THR A 1 96 ? -6.584 1.378 18.683 1.00 87.88 96 THR A C 1
ATOM 747 O O . THR A 1 96 ? -5.882 2.347 18.411 1.00 87.88 96 THR A O 1
ATOM 750 N N . LEU A 1 97 ? -6.474 0.720 19.840 1.00 89.88 97 LEU A N 1
ATOM 751 C CA . LEU A 1 97 ? -5.576 1.133 20.920 1.00 89.88 97 LEU A CA 1
ATOM 752 C C . LEU A 1 97 ? -4.095 1.073 20.513 1.00 89.88 97 LEU A C 1
ATOM 754 O O . LEU A 1 97 ? -3.313 1.923 20.930 1.00 89.88 97 LEU A O 1
ATOM 758 N N . LEU A 1 98 ? -3.706 0.131 19.646 1.00 86.31 98 LEU A N 1
ATOM 759 C CA . LEU A 1 98 ? -2.340 0.062 19.110 1.00 86.31 98 LEU A CA 1
ATOM 760 C C . LEU A 1 98 ? -1.920 1.319 18.342 1.00 86.31 98 LEU A C 1
ATOM 762 O O . LEU A 1 98 ? -0.741 1.668 18.351 1.00 86.31 98 LEU A O 1
ATOM 766 N N . GLY A 1 99 ? -2.863 2.020 17.705 1.00 76.06 99 GLY A N 1
ATOM 767 C CA . GLY A 1 99 ? -2.594 3.268 16.984 1.00 76.06 99 GLY A CA 1
ATOM 768 C C . GLY A 1 99 ? -2.118 4.423 17.878 1.00 76.06 99 GLY A C 1
ATOM 769 O O . GLY A 1 99 ? -1.583 5.411 17.365 1.00 76.06 99 GLY A O 1
ATOM 770 N N . LEU A 1 100 ? -2.275 4.288 19.199 1.00 76.94 100 LEU A N 1
ATOM 771 C CA . LEU A 1 100 ? -1.964 5.305 20.207 1.00 76.94 100 LEU A CA 1
ATOM 772 C C . LEU A 1 100 ? -0.593 5.143 20.845 1.00 76.94 100 LEU A C 1
ATOM 774 O O . LEU A 1 100 ? -0.130 6.064 21.518 1.00 76.94 100 LEU A O 1
ATOM 778 N N . PHE A 1 101 ? 0.039 3.978 20.685 1.00 76.06 101 PHE A N 1
ATOM 779 C CA . PHE A 1 101 ? 1.310 3.718 21.340 1.00 76.06 101 PHE A CA 1
ATOM 780 C C . PHE A 1 101 ? 2.342 4.752 20.870 1.00 76.06 101 PHE A C 1
ATOM 782 O O . PHE A 1 101 ? 2.501 4.954 19.659 1.00 76.06 101 PHE A O 1
ATOM 789 N N . PRO A 1 102 ? 3.043 5.429 21.798 1.00 60.41 102 PRO A N 1
ATOM 790 C CA . PRO A 1 102 ? 4.003 6.472 21.467 1.00 60.41 102 PRO A CA 1
ATOM 791 C C . PRO A 1 102 ? 5.277 5.840 20.895 1.00 60.41 102 PRO A C 1
ATOM 793 O O . PRO A 1 102 ? 6.297 5.706 21.561 1.00 60.41 102 PRO A O 1
ATOM 796 N N . THR A 1 103 ? 5.232 5.414 19.637 1.00 55.31 103 THR A N 1
ATOM 797 C CA . THR A 1 103 ? 6.388 4.833 18.957 1.00 55.31 103 THR A CA 1
ATOM 798 C C . THR A 1 103 ? 7.099 5.918 18.145 1.00 55.31 103 THR A C 1
ATOM 800 O O . THR A 1 103 ? 6.606 6.297 17.088 1.00 55.31 103 THR A O 1
ATOM 803 N N . LEU A 1 104 ? 8.213 6.437 18.682 1.00 45.06 104 LEU A N 1
ATOM 804 C CA . LEU A 1 104 ? 9.348 7.207 18.110 1.00 45.06 104 LEU A CA 1
ATOM 805 C C . LEU A 1 104 ? 9.213 8.013 16.779 1.00 45.06 104 LEU A C 1
ATOM 807 O O . LEU A 1 104 ? 10.228 8.317 16.153 1.00 45.06 104 LEU A O 1
ATOM 811 N N . GLY A 1 105 ? 8.022 8.442 16.345 1.00 64.50 105 GLY A N 1
ATOM 812 C CA . GLY A 1 105 ? 7.855 9.457 15.293 1.00 64.50 105 GLY A CA 1
ATOM 813 C C . GLY A 1 105 ? 6.556 9.382 14.478 1.00 64.50 105 GLY A C 1
ATOM 814 O O . GLY A 1 105 ? 6.002 8.311 14.232 1.00 64.50 105 GLY A O 1
ATOM 815 N N . SER A 1 106 ? 6.100 10.537 13.974 1.00 70.00 106 SER A N 1
ATOM 816 C CA . SER A 1 106 ? 4.870 10.679 13.170 1.00 70.00 106 SER A CA 1
ATOM 817 C C . SER A 1 106 ? 4.854 9.821 11.901 1.00 70.00 106 SER A C 1
ATOM 819 O O . SER A 1 106 ? 3.790 9.385 11.468 1.00 70.00 106 SER A O 1
ATOM 821 N N . LEU A 1 107 ? 6.030 9.538 11.327 1.00 75.38 107 LEU A N 1
ATOM 822 C CA . LEU A 1 107 ? 6.179 8.625 10.192 1.00 75.38 107 LEU A CA 1
ATOM 823 C C . LEU A 1 107 ? 5.718 7.205 10.547 1.00 75.38 107 LEU A C 1
ATOM 825 O O . LEU A 1 107 ? 4.935 6.609 9.811 1.00 75.38 107 LEU A O 1
ATOM 829 N N . LEU A 1 108 ? 6.182 6.676 11.682 1.00 77.69 108 LEU A N 1
ATOM 830 C CA . LEU A 1 108 ? 5.808 5.340 12.138 1.00 77.69 108 LEU A CA 1
ATOM 831 C C . LEU A 1 108 ? 4.306 5.277 12.413 1.00 77.69 108 LEU A C 1
ATOM 833 O O . LEU A 1 108 ? 3.632 4.372 11.925 1.00 77.69 108 LEU A O 1
ATOM 837 N N . LYS A 1 109 ? 3.774 6.291 13.107 1.00 75.12 109 LYS A N 1
ATOM 838 C CA . LYS A 1 109 ? 2.338 6.403 13.393 1.00 75.12 109 LYS A CA 1
ATOM 839 C C . LYS A 1 109 ? 1.505 6.417 12.104 1.00 75.12 109 LYS A C 1
ATOM 841 O O . LYS A 1 109 ? 0.508 5.706 12.016 1.00 75.12 109 LYS A O 1
ATOM 846 N N . GLY A 1 110 ? 1.928 7.171 11.086 1.00 75.12 110 GLY A N 1
ATOM 847 C CA . GLY A 1 110 ? 1.263 7.215 9.778 1.00 75.12 110 GLY A CA 1
ATOM 848 C C . GLY A 1 110 ? 1.224 5.851 9.081 1.00 75.12 110 GLY A C 1
ATOM 849 O O . GLY A 1 110 ? 0.166 5.414 8.629 1.00 75.12 110 GLY A O 1
ATOM 850 N N . CYS A 1 111 ? 2.351 5.138 9.059 1.00 81.19 111 CYS A N 1
ATOM 851 C CA . CYS A 1 111 ? 2.437 3.803 8.468 1.00 81.19 111 CYS A CA 1
ATOM 852 C C . CYS A 1 111 ? 1.594 2.764 9.226 1.00 81.19 111 CYS A C 1
ATOM 854 O O . CYS A 1 111 ? 0.838 2.016 8.604 1.00 81.19 111 CYS A O 1
ATOM 856 N N . LEU A 1 112 ? 1.689 2.722 10.561 1.00 84.06 112 LEU A N 1
ATOM 857 C CA . LEU A 1 112 ? 0.957 1.753 11.384 1.00 84.06 112 LEU A CA 1
ATOM 858 C C . LEU A 1 112 ? -0.557 1.958 11.314 1.00 84.06 112 LEU A C 1
ATOM 860 O O . LEU A 1 112 ? -1.294 0.980 11.251 1.00 84.06 112 LEU A O 1
ATOM 864 N N . LYS A 1 113 ? -1.034 3.204 11.231 1.00 77.75 113 LYS A N 1
ATOM 865 C CA . LYS A 1 113 ? -2.466 3.481 11.046 1.00 77.75 113 LYS A CA 1
ATOM 866 C C . LYS A 1 113 ? -3.030 2.910 9.760 1.00 77.75 113 LYS A C 1
ATOM 868 O O . LYS A 1 113 ? -4.134 2.375 9.779 1.00 77.75 113 LYS A O 1
ATOM 873 N N . ILE A 1 114 ? -2.288 2.992 8.653 1.00 79.25 114 ILE A N 1
ATOM 874 C CA . ILE A 1 114 ? -2.718 2.366 7.397 1.00 79.25 114 ILE A CA 1
ATOM 875 C C . ILE A 1 114 ? -2.845 0.853 7.603 1.00 79.25 114 ILE A C 1
ATOM 877 O O . ILE A 1 114 ? -3.870 0.268 7.259 1.00 79.25 114 ILE A O 1
ATOM 881 N N . LEU A 1 115 ? -1.834 0.226 8.210 1.00 82.62 115 LEU A N 1
ATOM 882 C CA . LEU A 1 115 ? -1.812 -1.220 8.428 1.00 82.62 115 LEU A CA 1
ATOM 883 C C . LEU A 1 115 ? -2.950 -1.688 9.352 1.00 82.62 115 LEU A C 1
ATOM 885 O O . LEU A 1 115 ? -3.719 -2.581 8.987 1.00 82.62 115 LEU A O 1
ATOM 889 N N . PHE A 1 116 ? -3.086 -1.070 10.525 1.00 87.12 116 PHE A N 1
ATOM 890 C CA . PHE A 1 116 ? -4.054 -1.461 11.553 1.00 87.12 116 PHE A CA 1
ATOM 891 C C . PHE A 1 116 ? -5.479 -1.039 11.202 1.00 87.12 116 PHE A C 1
ATOM 893 O O . PHE A 1 116 ? -6.416 -1.794 11.452 1.00 87.12 116 PHE A O 1
ATOM 900 N N . GLY A 1 117 ? -5.657 0.120 10.561 1.00 80.56 117 GLY A N 1
ATOM 901 C CA . GLY A 1 117 ? -6.967 0.613 10.140 1.00 80.56 117 GLY A CA 1
ATOM 902 C C . GLY A 1 117 ? -7.650 -0.340 9.160 1.00 80.56 117 GLY A C 1
ATOM 903 O O . GLY A 1 117 ? -8.809 -0.703 9.353 1.00 80.56 117 GLY A O 1
ATOM 904 N N . TYR A 1 118 ? -6.920 -0.832 8.155 1.00 80.88 118 TYR A N 1
ATOM 905 C CA . TYR A 1 118 ? -7.444 -1.832 7.217 1.00 80.88 118 TYR A CA 1
ATOM 906 C C . TYR A 1 118 ? -7.773 -3.158 7.906 1.00 80.88 118 TYR A C 1
ATOM 908 O O . TYR A 1 118 ? -8.831 -3.730 7.642 1.00 80.88 118 TYR A O 1
ATOM 916 N N . ALA A 1 119 ? -6.903 -3.632 8.803 1.00 82.69 119 ALA A N 1
ATOM 917 C CA . ALA A 1 119 ? -7.154 -4.847 9.573 1.00 82.69 119 ALA A CA 1
ATOM 918 C C . ALA A 1 119 ? -8.433 -4.718 10.415 1.00 82.69 119 ALA A C 1
ATOM 920 O O . ALA A 1 119 ? -9.298 -5.590 10.373 1.00 82.69 119 ALA A O 1
ATOM 921 N N . ARG A 1 120 ? -8.612 -3.583 11.094 1.00 83.31 120 ARG A N 1
ATOM 922 C CA . ARG A 1 120 ? -9.812 -3.268 11.872 1.00 83.31 120 ARG A CA 1
ATOM 923 C C . ARG A 1 120 ? -11.072 -3.235 11.008 1.00 83.31 120 ARG A C 1
ATOM 925 O O . ARG A 1 120 ? -12.066 -3.856 11.371 1.00 83.31 120 ARG A O 1
ATOM 932 N N . HIS A 1 121 ? -11.035 -2.583 9.843 1.00 80.00 121 HIS A N 1
ATOM 933 C CA . HIS A 1 121 ? -12.157 -2.599 8.890 1.00 80.00 121 HIS A CA 1
ATOM 934 C C . HIS A 1 121 ? -12.450 -3.997 8.327 1.00 80.00 121 HIS A C 1
ATOM 936 O O . HIS A 1 121 ? -13.567 -4.268 7.884 1.00 80.00 121 HIS A O 1
ATOM 942 N N . GLY A 1 122 ? -11.463 -4.893 8.356 1.00 79.56 122 GLY A N 1
ATOM 943 C CA . GLY A 1 122 ? -11.627 -6.293 7.999 1.00 79.56 122 GLY A CA 1
ATOM 944 C C . GLY A 1 122 ? -12.325 -7.141 9.054 1.00 79.56 122 GLY A C 1
ATOM 945 O O . GLY A 1 122 ? -12.948 -8.136 8.686 1.00 79.56 122 GLY A O 1
ATOM 946 N N . VAL A 1 123 ? -12.298 -6.743 10.333 1.00 85.31 123 VAL A N 1
ATOM 947 C CA . VAL A 1 123 ? -12.846 -7.543 11.442 1.00 85.31 123 VAL A CA 1
ATOM 948 C C . VAL A 1 123 ? -14.309 -7.949 11.216 1.00 85.31 123 VAL A C 1
ATOM 950 O O . VAL A 1 123 ? -14.589 -9.142 11.311 1.00 85.31 123 VAL A O 1
ATOM 953 N N . PRO A 1 124 ? -15.247 -7.063 10.822 1.00 80.75 124 PRO A N 1
ATOM 954 C CA . PRO A 1 124 ? -16.633 -7.471 10.579 1.00 80.75 124 PRO A CA 1
ATOM 955 C C . PRO A 1 124 ? -16.810 -8.543 9.501 1.00 80.75 124 PRO A C 1
ATOM 957 O O . PRO A 1 124 ? -17.694 -9.391 9.607 1.00 80.75 124 PRO A O 1
ATOM 960 N N . LYS A 1 125 ? -15.965 -8.526 8.465 1.00 79.12 125 LYS A N 1
ATOM 961 C CA . LYS A 1 125 ? -15.970 -9.549 7.410 1.00 79.12 125 LYS A CA 1
ATOM 962 C C . LYS A 1 125 ? -15.299 -10.835 7.893 1.00 79.12 125 LYS A C 1
ATOM 964 O O . LYS A 1 125 ? -15.805 -11.918 7.624 1.00 79.12 125 LYS A O 1
ATOM 969 N N . ALA A 1 126 ? -14.216 -10.707 8.654 1.00 80.50 126 ALA A N 1
ATOM 970 C CA . ALA A 1 126 ? -13.492 -11.818 9.256 1.00 80.50 126 ALA A CA 1
ATOM 971 C C . ALA A 1 126 ? -14.340 -12.607 10.268 1.00 80.50 126 ALA A C 1
ATOM 973 O O . ALA A 1 126 ? -14.311 -13.836 10.248 1.00 80.50 126 ALA A O 1
ATOM 974 N N . MET A 1 127 ? -15.160 -11.918 11.072 1.00 81.69 127 MET A N 1
ATOM 975 C CA . MET A 1 127 ? -16.105 -12.528 12.019 1.00 81.69 127 MET A CA 1
ATOM 976 C C . MET A 1 127 ? -17.021 -13.564 11.358 1.00 81.69 127 MET A C 1
ATOM 978 O O . MET A 1 127 ? -17.299 -14.604 11.945 1.00 81.69 127 MET A O 1
ATOM 982 N N . ARG A 1 128 ? -17.462 -13.306 10.121 1.00 78.56 128 ARG A N 1
ATOM 983 C CA . ARG A 1 128 ? -18.369 -14.199 9.379 1.00 78.56 128 ARG A CA 1
ATOM 984 C C . ARG A 1 128 ? -17.681 -15.464 8.865 1.00 78.56 128 ARG A C 1
ATOM 986 O O . ARG A 1 128 ? -18.356 -16.441 8.577 1.00 78.56 128 ARG A O 1
ATOM 993 N N . ALA A 1 129 ? -16.356 -15.444 8.731 1.00 72.00 129 ALA A N 1
ATOM 994 C CA . ALA A 1 129 ? -15.591 -16.512 8.095 1.00 72.00 129 ALA A CA 1
ATOM 995 C C . ALA A 1 129 ? -15.167 -17.640 9.056 1.00 72.00 129 ALA A C 1
ATOM 997 O O . ALA A 1 129 ? -14.557 -18.600 8.589 1.00 72.00 129 ALA A O 1
ATOM 998 N N . ASN A 1 130 ? -15.432 -17.502 10.367 1.00 65.31 130 ASN A N 1
ATOM 999 C CA . ASN A 1 130 ? -15.047 -18.426 11.449 1.00 65.31 130 ASN A CA 1
ATOM 1000 C C . ASN A 1 130 ? -13.642 -19.050 11.280 1.00 65.31 130 ASN A C 1
ATOM 1002 O O . ASN A 1 130 ? -13.447 -20.253 11.431 1.00 65.31 130 ASN A O 1
ATOM 1006 N N . ALA A 1 131 ? -12.667 -18.225 10.897 1.00 72.94 131 ALA A N 1
ATOM 1007 C CA . ALA A 1 131 ? -11.298 -18.638 10.611 1.00 72.94 131 ALA A CA 1
ATOM 1008 C C . ALA A 1 131 ? -10.323 -18.035 11.628 1.00 72.94 131 ALA A C 1
ATOM 1010 O O . ALA A 1 131 ? -10.648 -17.070 12.324 1.00 72.94 131 ALA A O 1
ATOM 1011 N N . HIS A 1 132 ? -9.105 -18.580 11.685 1.00 82.44 132 HIS A N 1
ATOM 1012 C CA . HIS A 1 132 ? -8.030 -18.014 12.494 1.00 82.44 132 HIS A CA 1
ATOM 1013 C C . HIS A 1 132 ? -7.802 -16.532 12.136 1.00 82.44 132 HIS A C 1
ATOM 1015 O O . HIS A 1 132 ? -7.872 -16.146 10.966 1.00 82.44 132 HIS A O 1
ATOM 1021 N N . VAL A 1 133 ? -7.500 -15.702 13.144 1.00 85.31 133 VAL A N 1
ATOM 1022 C CA . VAL A 1 133 ? -7.483 -14.230 13.035 1.00 85.31 133 VAL A CA 1
ATOM 1023 C C . VAL A 1 133 ? -6.645 -13.729 11.861 1.00 85.31 133 VAL A C 1
ATOM 1025 O O . VAL A 1 133 ? -7.087 -12.887 11.083 1.00 85.31 133 VAL A O 1
ATOM 1028 N N . TRP A 1 134 ? -5.442 -14.285 11.703 1.00 86.81 134 TRP A N 1
ATOM 1029 C CA . TRP A 1 134 ? -4.567 -13.951 10.582 1.00 86.81 134 TRP A CA 1
ATOM 1030 C C . TRP A 1 134 ? -5.186 -14.271 9.222 1.00 86.81 134 TRP A C 1
ATOM 1032 O O . TRP A 1 134 ? -5.182 -13.410 8.351 1.00 86.81 134 TRP A O 1
ATOM 1042 N N . ASP A 1 135 ? -5.732 -15.471 9.033 1.00 84.06 135 ASP A N 1
ATOM 1043 C CA . ASP A 1 135 ? -6.195 -15.919 7.717 1.00 84.06 135 ASP A CA 1
ATOM 1044 C C . ASP A 1 135 ? -7.362 -15.054 7.247 1.00 84.06 135 ASP A C 1
ATOM 1046 O O . ASP A 1 135 ? -7.402 -14.612 6.099 1.00 84.06 135 ASP A O 1
ATOM 1050 N N . ALA A 1 136 ? -8.260 -14.723 8.175 1.00 85.00 136 ALA A N 1
ATOM 1051 C CA . ALA A 1 136 ? -9.409 -13.873 7.912 1.00 85.00 136 ALA A CA 1
ATOM 1052 C C . ALA A 1 136 ? -9.027 -12.403 7.639 1.00 85.00 136 ALA A C 1
ATOM 1054 O O . ALA A 1 136 ? -9.709 -11.720 6.873 1.00 85.00 136 ALA A O 1
ATOM 1055 N N . LEU A 1 137 ? -7.938 -11.911 8.243 1.00 86.88 137 LEU A N 1
ATOM 1056 C CA . LEU A 1 137 ? -7.467 -10.532 8.073 1.00 86.88 137 LEU A CA 1
ATOM 1057 C C . LEU A 1 137 ? -6.396 -10.365 6.990 1.00 86.88 137 LEU A C 1
ATOM 1059 O O . LEU A 1 137 ? -6.162 -9.239 6.548 1.00 86.88 137 LEU A O 1
ATOM 1063 N N . SER A 1 138 ? -5.781 -11.449 6.518 1.00 84.00 138 SER A N 1
ATOM 1064 C CA . SER A 1 138 ? -4.708 -11.407 5.520 1.00 84.00 138 SER A CA 1
ATOM 1065 C C . SER A 1 138 ? -5.083 -10.642 4.240 1.00 84.00 138 SER A C 1
ATOM 1067 O O . SER A 1 138 ? -4.275 -9.812 3.819 1.00 84.00 138 SER A O 1
ATOM 1069 N N . PRO A 1 139 ? -6.310 -10.738 3.673 1.00 80.56 139 PRO A N 1
ATOM 1070 C CA . PRO A 1 139 ? -6.663 -9.957 2.484 1.00 80.56 139 PRO A CA 1
ATOM 1071 C C . PRO A 1 139 ? -6.683 -8.444 2.748 1.00 80.56 139 PRO A C 1
ATOM 1073 O O . PRO A 1 139 ? -6.425 -7.642 1.851 1.00 80.56 139 PRO A O 1
ATOM 1076 N N . PHE A 1 140 ? -6.983 -8.033 3.983 1.00 82.88 140 PHE A N 1
ATOM 1077 C CA . PHE A 1 140 ? -6.958 -6.629 4.392 1.00 82.88 140 PHE A CA 1
ATOM 1078 C C . PHE A 1 140 ? -5.533 -6.145 4.644 1.00 82.88 140 PHE A C 1
ATOM 1080 O O . PHE A 1 140 ? -5.227 -5.003 4.313 1.00 82.88 140 PHE A O 1
ATOM 1087 N N . VAL A 1 141 ? -4.660 -7.016 5.161 1.00 83.38 141 VAL A N 1
ATOM 1088 C CA . VAL A 1 141 ? -3.219 -6.750 5.280 1.00 83.38 141 VAL A CA 1
ATOM 1089 C C . VAL A 1 141 ? -2.586 -6.554 3.900 1.00 83.38 141 VAL A C 1
ATOM 1091 O O . VAL A 1 141 ? -1.832 -5.608 3.707 1.00 83.38 141 VAL A O 1
ATOM 1094 N N . GLU A 1 142 ? -2.936 -7.364 2.899 1.00 80.56 142 GLU A N 1
ATOM 1095 C CA . GLU A 1 142 ? -2.414 -7.166 1.538 1.00 80.56 142 GLU A CA 1
ATOM 1096 C C . GLU A 1 142 ? -2.841 -5.814 0.947 1.00 80.56 142 GLU A C 1
ATOM 1098 O O . GLU A 1 142 ? -2.018 -5.073 0.404 1.00 80.56 142 GLU A O 1
ATOM 1103 N N . ARG A 1 143 ? -4.115 -5.435 1.110 1.00 73.06 143 ARG A N 1
ATOM 1104 C CA . ARG A 1 143 ? -4.610 -4.115 0.678 1.00 73.06 143 ARG A CA 1
ATOM 1105 C C . ARG A 1 143 ? -3.941 -2.971 1.437 1.00 73.06 143 ARG A C 1
ATOM 1107 O O . ARG A 1 143 ? -3.660 -1.924 0.852 1.00 73.06 143 ARG A O 1
ATOM 1114 N N . SER A 1 144 ? -3.674 -3.156 2.727 1.00 77.25 144 SER A N 1
ATOM 1115 C CA . SER A 1 144 ? -3.013 -2.140 3.541 1.00 77.25 144 SER A CA 1
ATOM 1116 C C . SER A 1 144 ? -1.559 -1.947 3.125 1.00 77.25 144 SER A C 1
ATOM 1118 O O . SER A 1 144 ? -1.123 -0.804 3.027 1.00 77.25 144 SER A O 1
ATOM 1120 N N . ILE A 1 145 ? -0.844 -3.020 2.767 1.00 79.00 145 ILE A N 1
ATOM 1121 C CA . ILE A 1 145 ? 0.506 -2.950 2.191 1.00 79.00 145 ILE A CA 1
ATOM 1122 C C . ILE A 1 145 ? 0.481 -2.215 0.848 1.00 79.00 145 ILE A C 1
ATOM 1124 O O . ILE A 1 145 ? 1.273 -1.302 0.644 1.00 79.00 145 ILE A O 1
ATOM 1128 N N . GLN A 1 146 ? -0.473 -2.503 -0.042 1.00 75.25 146 GLN A N 1
ATOM 1129 C CA . GLN A 1 146 ? -0.612 -1.748 -1.297 1.00 75.25 146 GLN A CA 1
ATOM 1130 C C . GLN A 1 146 ? -0.797 -0.244 -1.042 1.00 75.25 146 GLN A C 1
ATOM 1132 O O . GLN A 1 146 ? -0.138 0.590 -1.669 1.00 75.25 146 GLN A O 1
ATOM 1137 N N . ARG A 1 147 ? -1.656 0.125 -0.082 1.00 74.25 147 ARG A N 1
ATOM 1138 C CA . ARG A 1 147 ? -1.872 1.532 0.280 1.00 74.25 147 ARG A CA 1
ATOM 1139 C C . ARG A 1 147 ? -0.646 2.153 0.949 1.00 74.25 147 ARG A C 1
ATOM 1141 O O . ARG A 1 147 ? -0.325 3.313 0.684 1.00 74.25 147 ARG A O 1
ATOM 1148 N N . LEU A 1 148 ? 0.048 1.385 1.778 1.00 77.69 148 LEU A N 1
ATOM 1149 C CA . LEU A 1 148 ? 1.297 1.771 2.413 1.00 77.69 148 LEU A CA 1
ATOM 1150 C C . LEU A 1 148 ? 2.380 2.054 1.359 1.00 77.69 148 LEU A C 1
ATOM 1152 O O . LEU A 1 148 ? 3.078 3.055 1.483 1.00 77.69 148 LEU A O 1
ATOM 1156 N N . ASN A 1 149 ? 2.465 1.268 0.283 1.00 74.75 149 ASN A N 1
ATOM 1157 C CA . ASN A 1 149 ? 3.418 1.482 -0.813 1.00 74.75 149 ASN A CA 1
ATOM 1158 C C . ASN A 1 149 ? 3.182 2.831 -1.517 1.00 74.75 149 ASN A C 1
ATOM 1160 O O . ASN A 1 149 ? 4.133 3.559 -1.824 1.00 74.75 149 ASN A O 1
ATOM 1164 N N . VAL A 1 150 ? 1.913 3.203 -1.725 1.00 69.88 150 VAL A N 1
ATOM 1165 C CA . VAL A 1 150 ? 1.534 4.527 -2.247 1.00 69.88 150 VAL A CA 1
ATOM 1166 C C . VAL A 1 150 ? 1.952 5.627 -1.270 1.00 69.88 150 VAL A C 1
ATOM 1168 O O . VAL A 1 150 ? 2.577 6.608 -1.672 1.00 69.88 150 VAL A O 1
ATOM 1171 N N . HIS A 1 151 ? 1.669 5.451 0.023 1.00 70.50 151 HIS A N 1
ATOM 1172 C CA . HIS A 1 151 ? 2.028 6.422 1.057 1.00 70.50 151 HIS A CA 1
ATOM 1173 C C . HIS A 1 151 ? 3.548 6.630 1.164 1.00 70.50 151 HIS A C 1
ATOM 1175 O O . HIS A 1 151 ? 4.021 7.768 1.138 1.00 70.50 151 HIS A O 1
ATOM 1181 N N . MET A 1 152 ? 4.322 5.541 1.184 1.00 71.25 152 MET A N 1
ATOM 1182 C CA . MET A 1 152 ? 5.788 5.567 1.179 1.00 71.25 152 MET A CA 1
ATOM 1183 C C . MET A 1 152 ? 6.375 6.199 -0.082 1.00 71.25 152 MET A C 1
ATOM 1185 O O . MET A 1 152 ? 7.486 6.730 -0.058 1.00 71.25 152 MET A O 1
ATOM 1189 N N . SER A 1 153 ? 5.636 6.164 -1.190 1.00 70.12 153 SER A N 1
ATOM 1190 C CA . SER A 1 153 ? 6.053 6.790 -2.442 1.00 70.12 153 SER A CA 1
ATOM 1191 C C . SER A 1 153 ? 5.814 8.300 -2.482 1.00 70.12 153 SER A C 1
ATOM 1193 O O . SER A 1 153 ? 6.339 8.961 -3.376 1.00 70.12 153 SER A O 1
ATOM 1195 N N . SER A 1 154 ? 5.089 8.864 -1.512 1.00 66.25 154 SER A N 1
ATOM 1196 C CA . SER A 1 154 ? 4.853 10.307 -1.444 1.00 66.25 154 SER A CA 1
ATOM 1197 C C . SER A 1 154 ? 6.145 11.093 -1.187 1.00 66.25 154 SER A C 1
ATOM 1199 O O . SER A 1 154 ? 7.033 10.665 -0.444 1.00 66.25 154 SER A O 1
ATOM 1201 N N . GLY A 1 155 ? 6.254 12.285 -1.783 1.00 61.06 155 GLY A N 1
ATOM 1202 C CA . GLY A 1 155 ? 7.454 13.120 -1.668 1.00 61.06 155 GLY A CA 1
ATOM 1203 C C . GLY A 1 155 ? 7.795 13.513 -0.226 1.00 61.06 155 GLY A C 1
ATOM 1204 O O . GLY A 1 155 ? 8.972 13.571 0.126 1.00 61.06 155 GLY A O 1
ATOM 1205 N N . ILE A 1 156 ? 6.782 13.732 0.619 1.00 65.56 156 ILE A N 1
ATOM 1206 C CA . ILE A 1 156 ? 6.959 14.060 2.042 1.00 65.56 156 ILE A CA 1
ATOM 1207 C C . ILE A 1 156 ? 7.578 12.871 2.781 1.00 65.56 156 ILE A C 1
ATOM 1209 O O . ILE A 1 156 ? 8.633 13.019 3.393 1.00 65.56 156 ILE A O 1
ATOM 1213 N N . VAL A 1 157 ? 6.985 11.679 2.659 1.00 71.19 157 VAL A N 1
ATOM 1214 C CA . VAL A 1 157 ? 7.476 10.473 3.343 1.00 71.19 157 VAL A CA 1
ATOM 1215 C C . VAL A 1 157 ? 8.882 10.104 2.874 1.00 71.19 157 VAL A C 1
ATOM 1217 O O . VAL A 1 157 ? 9.741 9.806 3.702 1.00 71.19 157 VAL A O 1
ATOM 1220 N N . ARG A 1 158 ? 9.170 10.209 1.571 1.00 74.94 158 ARG A N 1
ATOM 1221 C CA . ARG A 1 158 ? 10.524 9.982 1.034 1.00 74.94 158 ARG A CA 1
ATOM 1222 C C . ARG A 1 158 ? 11.559 10.943 1.619 1.00 74.94 158 ARG A C 1
ATOM 1224 O O . ARG A 1 158 ? 12.659 10.509 1.959 1.00 74.94 158 ARG A O 1
ATOM 1231 N N . LYS A 1 159 ? 11.222 12.232 1.759 1.00 70.56 159 LYS A N 1
ATOM 1232 C CA . LYS A 1 159 ? 12.100 13.219 2.409 1.00 70.56 159 LYS A CA 1
ATOM 1233 C C . LYS A 1 159 ? 12.346 12.844 3.870 1.00 70.56 159 LYS A C 1
ATOM 1235 O O . LYS A 1 159 ? 13.499 12.800 4.282 1.00 70.56 159 LYS A O 1
ATOM 1240 N N . THR A 1 160 ? 11.298 12.506 4.620 1.00 71.19 160 THR A N 1
ATOM 1241 C CA . THR A 1 160 ? 11.412 12.099 6.028 1.00 71.19 160 THR A CA 1
ATOM 1242 C C . THR A 1 160 ? 12.273 10.847 6.198 1.00 71.19 160 THR A C 1
ATOM 1244 O O . THR A 1 160 ? 13.194 10.855 7.012 1.00 71.19 160 THR A O 1
ATOM 1247 N N . LEU A 1 161 ? 12.049 9.805 5.390 1.00 77.00 161 LEU A N 1
ATOM 1248 C CA . LEU A 1 161 ? 12.859 8.581 5.390 1.00 77.00 161 LEU A CA 1
ATOM 1249 C C . LEU A 1 161 ? 14.341 8.877 5.123 1.00 77.00 161 LEU A C 1
ATOM 1251 O O . LEU A 1 161 ? 15.210 8.365 5.830 1.00 77.00 161 LEU A O 1
ATOM 1255 N N . LYS A 1 162 ? 14.633 9.755 4.153 1.00 79.06 162 LYS A N 1
ATOM 1256 C CA . LYS A 1 162 ? 16.001 10.194 3.843 1.00 79.06 162 LYS A CA 1
ATOM 1257 C C . LYS A 1 162 ? 16.640 10.939 5.018 1.00 79.06 162 LYS A C 1
ATOM 1259 O O . LYS A 1 162 ? 17.777 10.634 5.368 1.00 79.06 162 LYS A O 1
ATOM 1264 N N . THR A 1 163 ? 15.920 11.871 5.645 1.00 77.00 163 THR A N 1
ATOM 1265 C CA . THR A 1 163 ? 16.395 12.618 6.824 1.00 77.00 163 THR A CA 1
ATOM 1266 C C . THR A 1 163 ? 16.709 11.683 7.989 1.00 77.00 163 THR A C 1
ATOM 1268 O O . THR A 1 163 ? 17.745 11.824 8.631 1.00 77.00 163 THR A O 1
ATOM 1271 N N . MET A 1 164 ? 15.859 10.681 8.216 1.00 77.19 164 MET A N 1
ATOM 1272 C CA . MET A 1 164 ? 16.051 9.664 9.254 1.00 77.19 164 MET A CA 1
ATOM 1273 C C . MET A 1 164 ? 17.095 8.599 8.884 1.00 77.19 164 MET A C 1
ATOM 1275 O O . MET A 1 164 ? 17.360 7.707 9.684 1.00 77.19 164 MET A O 1
ATOM 1279 N N . ARG A 1 165 ? 17.686 8.668 7.680 1.00 81.88 165 ARG A N 1
ATOM 1280 C CA . ARG A 1 165 ? 18.626 7.673 7.131 1.00 81.88 165 ARG A CA 1
ATOM 1281 C C . ARG A 1 165 ? 18.052 6.251 7.088 1.00 81.88 165 ARG A C 1
ATOM 1283 O O . ARG A 1 165 ? 18.791 5.271 7.155 1.00 81.88 165 ARG A O 1
ATOM 1290 N N . ILE A 1 166 ? 16.736 6.130 6.927 1.00 78.00 166 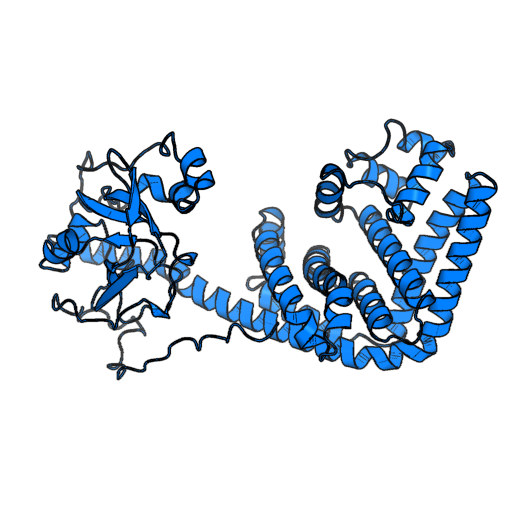ILE A N 1
ATOM 1291 C CA . ILE A 1 166 ? 16.056 4.845 6.766 1.00 78.00 166 ILE A CA 1
ATOM 1292 C C . ILE A 1 166 ? 16.134 4.457 5.288 1.00 78.00 166 ILE A C 1
ATOM 1294 O O . ILE A 1 166 ? 15.401 4.975 4.448 1.00 78.00 166 ILE A O 1
ATOM 1298 N N . THR A 1 167 ? 17.041 3.539 4.965 1.00 75.81 167 THR A N 1
ATOM 1299 C CA . THR A 1 167 ? 17.251 3.033 3.597 1.00 75.81 167 THR A CA 1
ATOM 1300 C C . THR A 1 167 ? 16.305 1.892 3.234 1.00 75.81 167 THR A C 1
ATOM 1302 O O . THR A 1 167 ? 15.994 1.686 2.064 1.00 75.81 167 THR A O 1
ATOM 1305 N N . ASN A 1 168 ? 15.825 1.165 4.242 1.00 81.62 168 ASN A N 1
ATOM 1306 C CA . ASN A 1 168 ? 14.938 0.024 4.092 1.00 81.62 168 ASN A CA 1
ATOM 1307 C C . ASN A 1 168 ? 13.671 0.232 4.938 1.00 81.62 168 ASN A C 1
ATOM 1309 O O . ASN A 1 168 ? 13.627 -0.182 6.100 1.00 81.62 168 ASN A O 1
ATOM 1313 N N . PRO A 1 169 ? 12.644 0.893 4.381 1.00 84.44 169 PRO A N 1
ATOM 1314 C CA . PRO A 1 169 ? 11.474 1.285 5.154 1.00 84.44 169 PRO A CA 1
ATOM 1315 C C . PRO A 1 169 ? 10.626 0.087 5.599 1.00 84.44 169 PRO A C 1
ATOM 1317 O O . PRO A 1 169 ? 10.124 0.102 6.718 1.00 84.44 169 PRO A O 1
ATOM 1320 N N . TYR A 1 170 ? 10.510 -0.972 4.789 1.00 87.44 170 TYR A N 1
ATOM 1321 C CA . TYR A 1 170 ? 9.749 -2.174 5.160 1.00 87.44 170 TYR A CA 1
ATOM 1322 C C . TYR A 1 170 ? 10.411 -2.946 6.305 1.00 87.44 170 TYR A C 1
ATOM 1324 O O . TYR A 1 170 ? 9.731 -3.285 7.268 1.00 87.44 170 TYR A O 1
ATOM 1332 N N . GLY A 1 171 ? 11.732 -3.159 6.255 1.00 88.50 171 GLY A N 1
ATOM 1333 C CA . GLY A 1 171 ? 12.453 -3.823 7.348 1.00 88.50 171 GLY A CA 1
ATOM 1334 C C . GLY A 1 171 ? 12.496 -2.996 8.630 1.00 88.50 171 GLY A C 1
ATOM 1335 O O . GLY A 1 171 ? 12.381 -3.534 9.734 1.00 88.50 171 GLY A O 1
ATOM 1336 N N . TRP A 1 172 ? 12.601 -1.670 8.500 1.00 89.50 172 TRP A N 1
ATOM 1337 C CA . TRP A 1 172 ? 12.448 -0.768 9.638 1.00 89.50 172 TRP A CA 1
ATOM 1338 C C . TRP A 1 172 ? 11.049 -0.898 10.258 1.00 89.50 172 TRP A C 1
ATOM 1340 O O . TRP A 1 172 ? 10.947 -1.158 11.455 1.00 89.50 172 TRP A O 1
ATOM 1350 N N . LEU A 1 173 ? 9.978 -0.831 9.458 1.00 90.12 173 LEU A N 1
ATOM 1351 C CA . LEU A 1 173 ? 8.607 -1.030 9.945 1.00 90.12 173 LEU A CA 1
ATOM 1352 C C . LEU A 1 173 ? 8.416 -2.404 10.593 1.00 90.12 173 LEU A C 1
ATOM 1354 O O . LEU A 1 173 ? 7.834 -2.475 11.671 1.00 90.12 173 LEU A O 1
ATOM 1358 N N . ALA A 1 174 ? 8.938 -3.478 9.997 1.00 92.31 174 ALA A N 1
ATOM 1359 C CA . ALA A 1 174 ? 8.869 -4.819 10.572 1.00 92.31 174 ALA A CA 1
ATOM 1360 C C . ALA A 1 174 ? 9.535 -4.872 11.956 1.00 92.31 174 ALA A C 1
ATOM 1362 O O . ALA A 1 174 ? 8.967 -5.414 12.903 1.00 92.31 174 ALA A O 1
ATOM 1363 N N . THR A 1 175 ? 10.702 -4.240 12.109 1.00 93.25 175 THR A N 1
ATOM 1364 C CA . THR A 1 175 ? 11.402 -4.133 13.399 1.00 93.25 175 THR A CA 1
ATOM 1365 C C . THR A 1 175 ? 10.563 -3.380 14.430 1.00 93.25 175 THR A C 1
ATOM 1367 O O . THR A 1 175 ? 10.462 -3.808 15.579 1.00 93.25 175 THR A O 1
ATOM 1370 N N . GLN A 1 176 ? 9.909 -2.290 14.021 1.00 91.50 176 GLN A N 1
ATOM 1371 C CA . GLN A 1 176 ? 9.048 -1.513 14.909 1.00 91.50 176 GLN A CA 1
ATOM 1372 C C . GLN A 1 176 ? 7.777 -2.270 15.311 1.00 91.50 176 GLN A C 1
ATOM 1374 O O . GLN A 1 176 ? 7.399 -2.226 16.478 1.00 91.50 176 GLN A O 1
ATOM 1379 N N . VAL A 1 177 ? 7.152 -2.999 14.382 1.00 92.75 177 VAL A N 1
ATOM 1380 C CA . VAL A 1 177 ? 5.990 -3.856 14.663 1.00 92.75 177 VAL A CA 1
ATOM 1381 C C . VAL A 1 177 ? 6.366 -4.973 15.638 1.00 92.75 177 VAL A C 1
ATOM 1383 O O . VAL A 1 177 ? 5.616 -5.237 16.573 1.00 92.75 177 VAL A O 1
ATOM 1386 N N . ARG A 1 178 ? 7.550 -5.584 15.494 1.00 94.69 178 ARG A N 1
ATOM 1387 C CA . ARG A 1 178 ? 8.056 -6.581 16.454 1.00 94.69 178 ARG A CA 1
ATOM 1388 C C . ARG A 1 178 ? 8.337 -5.993 17.824 1.00 94.69 178 ARG A C 1
ATOM 1390 O O . ARG A 1 178 ? 8.020 -6.620 18.828 1.00 94.69 178 ARG A O 1
ATOM 1397 N N . ALA A 1 179 ? 8.949 -4.811 17.876 1.00 91.81 179 ALA A N 1
ATOM 1398 C CA . ALA A 1 179 ? 9.188 -4.121 19.137 1.00 91.81 179 ALA A CA 1
ATOM 1399 C C . ALA A 1 179 ? 7.859 -3.858 19.856 1.00 91.81 179 ALA A C 1
ATOM 1401 O O . ALA A 1 179 ? 7.721 -4.225 21.017 1.00 91.81 179 ALA A O 1
ATOM 1402 N N . LEU A 1 180 ? 6.863 -3.347 19.127 1.00 90.12 180 LEU A N 1
ATOM 1403 C CA . LEU A 1 180 ? 5.513 -3.140 19.638 1.00 90.12 180 LEU A CA 1
ATOM 1404 C C . LEU A 1 180 ? 4.887 -4.459 20.122 1.00 90.12 180 LEU A C 1
ATOM 1406 O O . LEU A 1 180 ? 4.397 -4.531 21.242 1.00 90.12 180 LEU A O 1
ATOM 1410 N N . SER A 1 181 ? 4.972 -5.532 19.331 1.00 92.06 181 SER A N 1
ATOM 1411 C CA . SER A 1 181 ? 4.488 -6.860 19.731 1.00 92.06 181 SER A CA 1
ATOM 1412 C C . SER A 1 181 ? 5.103 -7.352 21.043 1.00 92.06 181 SER A C 1
ATOM 1414 O O . SER A 1 181 ? 4.440 -8.053 21.800 1.00 92.06 181 SER A O 1
ATOM 1416 N N . LYS A 1 182 ? 6.369 -7.025 21.315 1.00 91.00 182 LYS A N 1
ATOM 1417 C CA . LYS A 1 182 ? 7.064 -7.458 22.534 1.00 91.00 182 LYS A CA 1
ATOM 1418 C C . LYS A 1 182 ? 6.693 -6.634 23.760 1.00 91.00 182 LYS A C 1
ATOM 1420 O O . LYS A 1 182 ? 6.760 -7.167 24.861 1.00 91.00 182 LYS A O 1
ATOM 1425 N N . THR A 1 183 ? 6.349 -5.361 23.582 1.00 88.12 183 THR A N 1
ATOM 1426 C CA . THR A 1 183 ? 5.991 -4.489 24.704 1.00 88.12 183 THR A CA 1
ATOM 1427 C C . THR A 1 183 ? 4.544 -4.689 25.119 1.00 88.12 183 THR A C 1
ATOM 1429 O O . THR A 1 183 ? 4.292 -4.760 26.314 1.00 88.12 183 THR A O 1
ATOM 1432 N N . ILE A 1 184 ? 3.627 -4.891 24.158 1.00 90.31 184 ILE A N 1
ATOM 1433 C CA . ILE A 1 184 ? 2.183 -4.944 24.427 1.00 90.31 184 ILE A CA 1
ATOM 1434 C C . ILE A 1 184 ? 1.845 -5.922 25.550 1.00 90.31 184 ILE A C 1
ATOM 1436 O O . ILE A 1 184 ? 1.986 -7.141 25.417 1.00 90.31 184 ILE A O 1
ATOM 1440 N N . THR A 1 185 ? 1.270 -5.367 26.613 1.00 93.31 185 THR A N 1
ATOM 1441 C CA . THR A 1 185 ? 0.616 -6.111 27.692 1.00 93.31 185 THR A CA 1
ATOM 1442 C C . THR A 1 185 ? -0.844 -5.691 27.846 1.00 93.31 185 THR A C 1
ATOM 1444 O O . THR A 1 185 ? -1.289 -4.682 27.295 1.00 93.31 185 THR A O 1
ATOM 1447 N N . ALA A 1 186 ? -1.608 -6.446 28.642 1.00 94.31 186 ALA A N 1
ATOM 1448 C CA . ALA A 1 186 ? -2.970 -6.054 28.997 1.00 94.31 186 ALA A CA 1
ATOM 1449 C C . ALA A 1 186 ? -2.985 -4.680 29.685 1.00 94.31 186 ALA A C 1
ATOM 1451 O O . ALA A 1 186 ? -3.826 -3.854 29.357 1.00 94.31 186 ALA A O 1
ATOM 1452 N N . ASN A 1 187 ? -2.025 -4.412 30.578 1.00 93.94 187 ASN A N 1
ATOM 1453 C CA . ASN A 1 187 ? -1.940 -3.137 31.284 1.00 93.94 187 ASN A CA 1
ATOM 1454 C C . ASN A 1 187 ? -1.688 -1.966 30.328 1.00 93.94 187 ASN A C 1
ATOM 1456 O O . ASN A 1 187 ? -2.362 -0.949 30.422 1.00 93.94 187 ASN A O 1
ATOM 1460 N N . GLU A 1 188 ? -0.784 -2.125 29.361 1.00 91.62 188 GLU A N 1
ATOM 1461 C CA . GLU A 1 188 ? -0.513 -1.072 28.376 1.00 91.62 188 GLU A CA 1
ATOM 1462 C C . GLU A 1 188 ? -1.730 -0.770 27.489 1.00 91.62 188 GLU A C 1
ATOM 1464 O O . GLU A 1 188 ? -2.020 0.394 27.218 1.00 91.62 188 GLU A O 1
ATOM 1469 N N . LEU A 1 189 ? -2.485 -1.797 27.077 1.00 93.00 189 LEU A N 1
ATOM 1470 C CA . LEU A 1 189 ? -3.745 -1.606 26.348 1.00 93.00 189 LEU A CA 1
ATOM 1471 C C . LEU A 1 189 ? -4.788 -0.879 27.208 1.00 93.00 189 LEU A C 1
ATOM 1473 O O . LEU A 1 189 ? -5.489 -0.003 26.709 1.00 93.00 189 LEU A O 1
ATOM 1477 N N . LEU A 1 190 ? -4.882 -1.214 28.496 1.00 94.44 190 LEU A N 1
ATOM 1478 C CA . LEU A 1 190 ? -5.794 -0.549 29.427 1.00 94.44 190 LEU A CA 1
ATOM 1479 C C . LEU A 1 190 ? -5.407 0.919 29.641 1.00 94.44 190 LEU A C 1
ATOM 1481 O O . LEU A 1 190 ? -6.274 1.780 29.551 1.00 94.44 190 LEU A O 1
ATOM 1485 N N . THR A 1 191 ? -4.118 1.223 29.810 1.00 92.88 191 THR A N 1
ATOM 1486 C CA . THR A 1 191 ? -3.613 2.603 29.869 1.00 92.88 191 THR A CA 1
ATOM 1487 C C . THR A 1 191 ? -3.912 3.368 28.580 1.00 92.88 191 THR A C 1
ATOM 1489 O O . THR A 1 191 ? -4.353 4.513 28.631 1.00 92.88 191 THR A O 1
ATOM 1492 N N . ALA A 1 192 ? -3.724 2.744 27.414 1.00 90.75 192 ALA A N 1
ATOM 1493 C CA . ALA A 1 192 ? -4.064 3.361 26.134 1.00 90.75 192 ALA A CA 1
ATOM 1494 C C . ALA A 1 192 ? -5.572 3.661 26.027 1.00 90.75 192 ALA A C 1
ATOM 1496 O O . ALA A 1 192 ? -5.952 4.727 25.538 1.00 90.75 192 ALA A O 1
ATOM 1497 N N . PHE A 1 193 ? -6.427 2.760 26.525 1.00 94.44 193 PHE A N 1
ATOM 1498 C CA . PHE A 1 193 ? -7.867 2.999 26.621 1.00 94.44 193 PHE A CA 1
ATOM 1499 C C . PHE A 1 193 ? -8.159 4.181 27.548 1.00 94.44 193 PHE A C 1
ATOM 1501 O O . PHE A 1 193 ? -8.920 5.065 27.168 1.00 94.44 193 PHE A O 1
ATOM 1508 N N . ASP A 1 194 ? -7.563 4.206 28.742 1.00 93.75 194 ASP A N 1
ATOM 1509 C CA . ASP A 1 194 ? -7.792 5.251 29.745 1.00 93.75 194 ASP A CA 1
ATOM 1510 C C . ASP A 1 194 ? -7.416 6.637 29.215 1.00 93.75 194 ASP A C 1
ATOM 1512 O O . ASP A 1 194 ? -8.186 7.582 29.378 1.00 93.75 194 ASP A O 1
ATOM 1516 N N . ASN A 1 195 ? -6.306 6.737 28.482 1.00 89.94 195 ASN A N 1
ATOM 1517 C CA . ASN A 1 195 ? -5.886 7.978 27.836 1.00 89.94 195 ASN A CA 1
ATOM 1518 C C . ASN A 1 195 ? -6.921 8.478 26.813 1.00 89.94 195 ASN A C 1
ATOM 1520 O O . ASN A 1 195 ? -7.291 9.651 26.841 1.00 89.94 195 ASN A O 1
ATOM 1524 N N . LEU A 1 196 ? -7.434 7.605 25.933 1.00 88.00 196 LEU A N 1
ATOM 1525 C CA . LEU A 1 196 ? -8.494 8.011 24.999 1.00 88.00 196 LEU A CA 1
ATOM 1526 C C . LEU A 1 196 ? -9.810 8.317 25.700 1.00 88.00 196 LEU A C 1
ATOM 1528 O O . LEU A 1 196 ? -10.526 9.222 25.281 1.00 88.00 196 LEU A O 1
ATOM 1532 N N . HIS A 1 197 ? -10.151 7.562 26.740 1.00 91.81 197 HIS A N 1
ATOM 1533 C CA . HIS A 1 197 ? -11.367 7.790 27.503 1.00 91.81 197 HIS A CA 1
ATOM 1534 C C . HIS A 1 197 ? -11.318 9.148 28.213 1.00 91.81 197 HIS A C 1
ATOM 1536 O O . HIS A 1 197 ? -12.321 9.856 28.228 1.00 91.81 197 HIS A O 1
ATOM 1542 N N . GLN A 1 198 ? -10.153 9.557 28.720 1.00 89.75 198 GLN A N 1
ATOM 1543 C CA . GLN A 1 198 ? -9.949 10.905 29.240 1.00 89.75 198 GLN A CA 1
ATOM 1544 C C . GLN A 1 198 ? -10.161 11.962 28.149 1.00 89.75 198 GLN A C 1
ATOM 1546 O O . GLN A 1 198 ? -10.968 12.866 28.345 1.00 89.75 198 GLN A O 1
ATOM 1551 N N . THR A 1 199 ? -9.509 11.827 26.987 1.00 85.56 199 THR A N 1
ATOM 1552 C CA . THR A 1 199 ? -9.700 12.766 25.865 1.00 85.56 199 THR A CA 1
ATOM 1553 C C . THR A 1 199 ? -11.164 12.841 25.433 1.00 85.56 199 THR A C 1
ATOM 1555 O O . THR A 1 199 ? -11.689 13.923 25.185 1.00 85.56 199 THR A O 1
ATOM 1558 N N . LEU A 1 200 ? -11.856 11.703 25.381 1.00 88.06 200 LEU A N 1
ATOM 1559 C CA . LEU A 1 200 ? -13.280 11.665 25.088 1.00 88.06 200 LEU A CA 1
ATOM 1560 C C . LEU A 1 200 ? -14.098 12.417 26.142 1.00 88.06 200 LEU A C 1
ATOM 1562 O O . LEU A 1 200 ? -14.979 13.181 25.765 1.00 88.06 200 LEU A O 1
ATOM 1566 N N . ASN A 1 201 ? -13.829 12.222 27.434 1.00 88.56 201 ASN A N 1
ATOM 1567 C CA . ASN A 1 201 ? -14.555 12.928 28.489 1.00 88.56 201 ASN A CA 1
ATOM 1568 C C . ASN A 1 201 ? -14.354 14.442 28.395 1.00 88.56 201 ASN A C 1
ATOM 1570 O O . ASN A 1 201 ? -15.331 15.169 28.490 1.00 88.56 201 ASN A O 1
ATOM 1574 N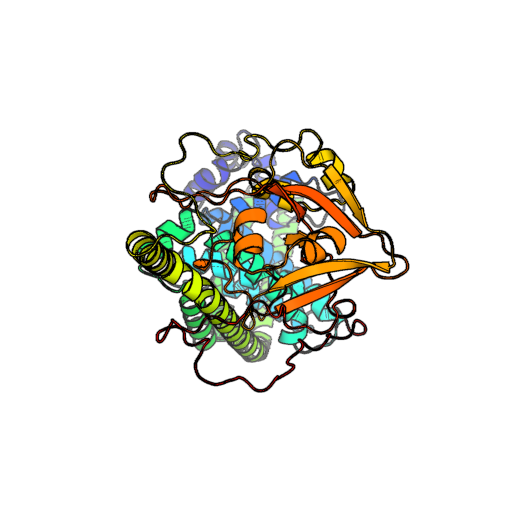 N . GLU A 1 202 ? -13.150 14.920 28.075 1.00 84.06 202 GLU A N 1
ATOM 1575 C CA . GLU A 1 202 ? -12.912 16.351 27.840 1.00 84.06 202 GLU A CA 1
ATOM 1576 C C . GLU A 1 202 ? -13.753 16.901 26.669 1.00 84.06 202 GLU A C 1
ATOM 1578 O O . GLU A 1 202 ? -14.288 18.010 26.746 1.00 84.06 202 GLU A O 1
ATOM 1583 N N . LEU A 1 203 ? -13.907 16.124 25.588 1.00 81.50 203 LEU A N 1
ATOM 1584 C CA . LEU A 1 203 ? -14.752 16.494 24.445 1.00 81.50 203 LEU A CA 1
ATOM 1585 C C . LEU A 1 203 ? -16.248 16.439 24.794 1.00 81.50 203 LEU A C 1
ATOM 1587 O O . LEU A 1 203 ? -17.010 17.319 24.396 1.00 81.50 203 LEU A O 1
ATOM 1591 N N . LEU A 1 204 ? -16.675 15.427 25.549 1.00 84.69 204 LEU A N 1
ATOM 1592 C CA . LEU A 1 204 ? -18.063 15.248 25.971 1.00 84.69 204 LEU A CA 1
ATOM 1593 C C . LEU A 1 204 ? -18.498 16.264 27.027 1.00 84.69 204 LEU A C 1
ATOM 1595 O O . LEU A 1 204 ? -19.640 16.709 26.981 1.00 84.69 204 LEU A O 1
ATOM 1599 N N . ASP A 1 205 ? -17.613 16.673 27.932 1.00 84.81 205 ASP A N 1
ATOM 1600 C CA . ASP A 1 205 ? -17.888 17.712 28.925 1.00 84.81 205 ASP A CA 1
ATOM 1601 C C . ASP A 1 205 ? -18.161 19.051 28.240 1.00 84.81 205 ASP A C 1
ATOM 1603 O O . ASP A 1 205 ? -19.077 19.777 28.626 1.00 84.81 205 ASP A O 1
ATOM 1607 N N . TYR A 1 206 ? -17.430 19.350 27.163 1.00 78.25 206 TYR A N 1
ATOM 1608 C CA . TYR A 1 206 ? -17.708 20.509 26.320 1.00 78.25 206 TYR A CA 1
ATOM 1609 C C . TYR A 1 206 ? -19.084 20.401 25.642 1.00 78.25 206 TYR A C 1
ATOM 1611 O O . TYR A 1 206 ? -19.886 21.332 25.730 1.00 78.25 206 TYR A O 1
ATOM 1619 N N . VAL A 1 207 ? -19.391 19.253 25.023 1.00 78.25 207 VAL A N 1
ATOM 1620 C CA . VAL A 1 207 ? -20.705 19.000 24.397 1.00 78.25 207 VAL A CA 1
ATOM 1621 C C . VAL A 1 207 ? -21.842 19.094 25.420 1.00 78.25 207 VAL A C 1
ATOM 1623 O O . VAL A 1 207 ? -22.901 19.632 25.120 1.00 78.25 207 VAL A O 1
ATOM 1626 N N . SER A 1 208 ? -21.628 18.596 26.635 1.00 84.31 208 SER A N 1
ATOM 1627 C CA . SER A 1 208 ? -22.602 18.630 27.726 1.00 84.31 208 SER A CA 1
ATOM 1628 C C . SER A 1 208 ? -22.836 20.052 28.236 1.00 84.31 208 SER A C 1
ATOM 1630 O O . SER A 1 208 ? -23.979 20.467 28.423 1.00 84.31 208 SER A O 1
ATOM 1632 N N . ARG A 1 209 ? -21.761 20.831 28.409 1.00 84.12 209 ARG A N 1
ATOM 1633 C CA . ARG A 1 209 ? -21.815 22.201 28.934 1.00 84.12 209 ARG A CA 1
ATOM 1634 C C . ARG A 1 209 ? -22.614 23.151 28.045 1.00 84.12 209 ARG A C 1
ATOM 1636 O O . ARG A 1 209 ? -23.286 24.031 28.573 1.00 84.12 209 ARG A O 1
ATOM 1643 N N . TYR A 1 210 ? -22.519 22.983 26.730 1.00 80.94 210 TYR A N 1
ATOM 1644 C CA . TYR A 1 210 ? -23.136 23.884 25.752 1.00 80.94 210 TYR A CA 1
ATOM 1645 C C . TYR A 1 210 ? -24.304 23.247 24.980 1.00 80.94 210 TYR A C 1
ATOM 1647 O O . TYR A 1 210 ? -24.952 23.908 24.175 1.00 80.94 210 TYR A O 1
ATOM 1655 N N . GLY A 1 211 ? -24.586 21.963 25.205 1.00 79.38 211 GLY A N 1
ATOM 1656 C CA . GLY A 1 211 ? -25.694 21.252 24.575 1.00 79.38 211 GLY A CA 1
ATOM 1657 C C . GLY A 1 211 ? -27.019 21.424 25.308 1.00 79.38 211 GLY A C 1
ATOM 1658 O O . GLY A 1 211 ? -27.066 21.678 26.510 1.00 79.38 211 GLY A O 1
ATOM 1659 N N . ASN A 1 212 ? -28.117 21.217 24.582 1.00 83.81 212 ASN A N 1
ATOM 1660 C CA . ASN A 1 212 ? -29.452 21.137 25.170 1.00 83.81 212 ASN A CA 1
ATOM 1661 C C . ASN A 1 212 ? -29.624 19.870 26.040 1.00 83.81 212 ASN A C 1
ATOM 1663 O O . ASN A 1 212 ? -28.809 18.942 26.009 1.00 83.81 212 ASN A O 1
ATOM 1667 N N . THR A 1 213 ? -30.720 19.801 26.800 1.00 85.88 213 THR A N 1
ATOM 1668 C CA . THR A 1 213 ? -31.008 18.695 27.733 1.00 85.88 213 THR A CA 1
ATOM 1669 C C . THR A 1 213 ? -30.989 17.319 27.054 1.00 85.88 213 THR A C 1
ATOM 1671 O O . THR A 1 213 ? -30.481 16.348 27.615 1.00 85.88 213 THR A O 1
ATOM 1674 N N . THR A 1 214 ? -31.471 17.221 25.811 1.00 85.25 214 THR A N 1
ATOM 1675 C CA . THR A 1 214 ? -31.437 15.977 25.024 1.00 85.25 214 THR A CA 1
ATOM 1676 C C . THR A 1 214 ? -30.003 15.528 24.750 1.00 85.25 214 THR A C 1
ATOM 1678 O O . THR A 1 214 ? -29.675 14.353 24.927 1.00 85.25 214 THR A O 1
ATOM 1681 N N . THR A 1 215 ? -29.133 16.449 24.338 1.00 81.06 215 THR A N 1
ATOM 1682 C CA . THR A 1 215 ? -27.712 16.174 24.097 1.00 81.06 215 THR A CA 1
ATOM 1683 C C . THR A 1 215 ? -27.004 15.762 25.386 1.00 81.06 215 THR A C 1
ATOM 1685 O O . THR A 1 215 ? -26.287 14.761 25.387 1.00 81.06 215 THR A O 1
ATOM 1688 N N . GLN A 1 216 ? -27.279 16.433 26.506 1.00 85.81 216 GLN A N 1
ATOM 1689 C CA . GLN A 1 216 ? -26.732 16.071 27.820 1.00 85.81 216 GLN A CA 1
ATOM 1690 C C . GLN A 1 216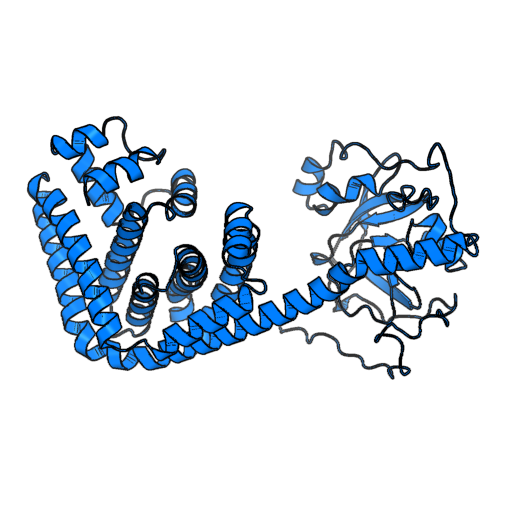 ? -27.103 14.638 28.231 1.00 85.81 216 GLN A C 1
ATOM 1692 O O . GLN A 1 216 ? -26.237 13.862 28.641 1.00 85.81 216 GLN A O 1
ATOM 1697 N N . HIS A 1 217 ? -28.365 14.230 28.055 1.00 88.31 217 HIS A N 1
ATOM 1698 C CA . HIS A 1 217 ? -28.782 12.852 28.337 1.00 88.31 217 HIS A CA 1
ATOM 1699 C C . HIS A 1 217 ? -28.032 11.822 27.484 1.00 88.31 217 HIS A C 1
ATOM 1701 O O . HIS A 1 217 ? -27.604 10.786 28.004 1.00 88.31 217 HIS A O 1
ATOM 1707 N N . LYS A 1 218 ? -27.828 12.113 26.192 1.00 87.81 218 LYS A N 1
ATOM 1708 C CA . LYS A 1 218 ? -27.070 11.240 25.285 1.00 87.81 218 LYS A CA 1
ATOM 1709 C C . LYS A 1 218 ? -25.594 11.142 25.680 1.00 87.81 218 LYS A C 1
ATOM 1711 O O . LYS A 1 218 ? -25.032 10.049 25.634 1.00 87.81 218 LYS A O 1
ATOM 1716 N N . VAL A 1 219 ? -24.979 12.247 26.106 1.00 88.56 219 VAL A N 1
ATOM 1717 C CA . VAL A 1 219 ? -23.601 12.267 26.626 1.00 88.56 219 VAL A CA 1
ATOM 1718 C C . VAL A 1 219 ? -23.471 11.341 27.838 1.00 88.56 219 VAL A C 1
ATOM 1720 O O . VAL A 1 219 ? -22.624 10.448 27.841 1.00 88.56 219 VAL A O 1
ATOM 1723 N N . VAL A 1 220 ? -24.361 11.480 28.825 1.00 90.88 220 VAL A N 1
ATOM 1724 C CA . VAL A 1 220 ? -24.355 10.646 30.040 1.00 90.88 220 VAL A CA 1
ATOM 1725 C C . VAL A 1 220 ? -24.583 9.165 29.717 1.00 90.88 220 VAL A C 1
ATOM 1727 O O . VAL A 1 220 ? -24.039 8.282 30.386 1.00 90.88 220 VAL A O 1
ATOM 1730 N N . GLN A 1 221 ? -25.401 8.855 28.709 1.00 91.06 221 GLN A N 1
ATOM 1731 C CA . GLN A 1 221 ? -25.564 7.481 28.236 1.00 91.06 221 GLN A CA 1
ATOM 1732 C C . GLN A 1 221 ? -24.265 6.939 27.623 1.00 91.06 221 GLN A C 1
ATOM 1734 O O . GLN A 1 221 ? -23.821 5.859 28.012 1.00 91.06 221 GLN A O 1
ATOM 1739 N N . LEU A 1 222 ? -23.627 7.692 26.724 1.00 90.69 222 LEU A N 1
ATOM 1740 C CA . LEU A 1 222 ? -22.387 7.271 26.072 1.00 90.69 222 LEU A CA 1
ATOM 1741 C C . LEU A 1 222 ? -21.246 7.059 27.081 1.00 90.69 222 LEU A C 1
ATOM 1743 O O . LEU A 1 222 ? -20.532 6.061 27.004 1.00 90.69 222 LEU A O 1
ATOM 1747 N N . GLN A 1 223 ? -21.107 7.952 28.066 1.00 92.56 223 GLN A N 1
ATOM 1748 C CA . GLN A 1 223 ? -20.121 7.803 29.143 1.00 92.56 223 GLN A CA 1
ATOM 1749 C C . GLN A 1 223 ? -20.344 6.510 29.939 1.00 92.56 223 GLN A C 1
ATOM 1751 O O . GLN A 1 223 ? -19.390 5.783 30.225 1.00 92.56 223 GLN A O 1
ATOM 1756 N N . ARG A 1 224 ? -21.604 6.171 30.252 1.00 92.94 224 ARG A N 1
ATOM 1757 C CA . ARG A 1 224 ? -21.948 4.903 30.920 1.00 92.94 224 ARG A CA 1
ATOM 1758 C C . ARG A 1 224 ? -21.598 3.689 30.063 1.00 92.94 224 ARG A C 1
ATOM 1760 O O . ARG A 1 224 ? -21.003 2.742 30.571 1.00 92.94 224 ARG A O 1
ATOM 1767 N N . GLU A 1 225 ? -21.930 3.728 28.776 1.00 92.19 225 GLU A N 1
ATOM 1768 C CA . GLU A 1 225 ? -21.627 2.659 27.820 1.00 92.19 225 GLU A CA 1
ATOM 1769 C C . GLU A 1 225 ? -20.122 2.379 27.723 1.00 92.19 225 GLU A C 1
ATOM 1771 O O . GLU A 1 225 ? -19.705 1.220 27.725 1.00 92.19 225 GLU A O 1
ATOM 1776 N N . ILE A 1 226 ? -19.296 3.424 27.672 1.00 94.31 226 ILE A N 1
ATOM 1777 C CA . ILE A 1 226 ? -17.838 3.293 27.548 1.00 94.31 226 ILE A CA 1
ATOM 1778 C C . ILE A 1 226 ? -17.210 2.841 28.862 1.00 94.31 226 ILE A C 1
ATOM 1780 O O . ILE A 1 226 ? -16.347 1.960 28.856 1.00 94.31 226 ILE A O 1
ATOM 1784 N N . LYS A 1 227 ? -17.685 3.369 29.995 1.00 93.75 227 LYS A N 1
ATOM 1785 C CA . LYS A 1 227 ? -17.253 2.924 31.323 1.00 93.75 227 LYS A CA 1
ATOM 1786 C C . LYS A 1 227 ? -17.522 1.430 31.531 1.00 93.75 227 LYS A C 1
ATOM 1788 O O . LYS A 1 227 ? -16.628 0.715 31.975 1.00 93.75 227 LYS A O 1
ATOM 1793 N N . ALA A 1 228 ? -18.694 0.937 31.126 1.00 93.38 228 ALA A N 1
ATOM 1794 C CA . ALA A 1 228 ? -19.032 -0.484 31.223 1.00 93.38 228 ALA A CA 1
ATOM 1795 C C . ALA A 1 228 ? -18.079 -1.375 30.403 1.00 93.38 228 ALA A C 1
ATOM 1797 O O . ALA A 1 228 ? -17.647 -2.433 30.870 1.00 93.38 228 ALA A O 1
ATOM 1798 N N . VAL A 1 229 ? -17.701 -0.947 29.192 1.00 95.94 229 VAL A N 1
ATOM 1799 C CA . VAL A 1 229 ? -16.692 -1.649 28.380 1.00 95.94 229 VAL A CA 1
ATOM 1800 C C . VAL A 1 229 ? -15.330 -1.621 29.071 1.00 95.94 229 VAL A C 1
ATOM 1802 O O . VAL A 1 229 ? -14.663 -2.653 29.153 1.00 95.94 229 VAL A O 1
ATOM 1805 N N . ARG A 1 230 ? -14.923 -0.476 29.625 1.00 95.25 230 ARG A N 1
ATOM 1806 C CA . ARG A 1 230 ? -13.637 -0.339 30.317 1.00 95.25 230 ARG A CA 1
ATOM 1807 C C . ARG A 1 230 ? -13.517 -1.234 31.550 1.00 95.25 230 ARG A C 1
ATOM 1809 O O . ARG A 1 230 ? -12.455 -1.813 31.779 1.00 95.25 230 ARG A O 1
ATOM 1816 N N . GLU A 1 231 ? -14.582 -1.368 32.330 1.00 92.50 231 GLU A N 1
ATOM 1817 C CA . GLU A 1 231 ? -14.619 -2.253 33.500 1.00 92.50 231 GLU A CA 1
ATOM 1818 C C . GLU A 1 231 ? -14.468 -3.725 33.088 1.00 92.50 231 GLU A C 1
ATOM 1820 O O . GLU A 1 231 ? -13.671 -4.462 33.673 1.00 92.50 231 GLU A O 1
ATOM 1825 N N . ARG A 1 232 ? -15.156 -4.137 32.014 1.00 93.50 232 ARG A N 1
ATOM 1826 C CA . ARG A 1 232 ? -15.046 -5.491 31.440 1.00 93.50 232 ARG A CA 1
ATOM 1827 C C . ARG A 1 232 ? -13.675 -5.774 30.829 1.00 93.50 232 ARG A C 1
ATOM 1829 O O . ARG A 1 232 ? -13.213 -6.916 30.873 1.00 93.50 232 ARG A O 1
ATOM 1836 N N . ALA A 1 233 ? -13.009 -4.751 30.291 1.00 93.12 233 ALA A N 1
ATOM 1837 C CA . ALA A 1 233 ? -11.711 -4.886 29.637 1.00 93.12 233 ALA A CA 1
ATOM 1838 C C . ALA A 1 233 ? -10.666 -5.559 30.542 1.00 93.12 233 ALA A C 1
ATOM 1840 O O . ALA A 1 233 ? -9.881 -6.373 30.057 1.00 93.12 233 ALA A O 1
ATOM 1841 N N . ASN A 1 234 ? -10.706 -5.310 31.856 1.00 87.88 234 ASN A N 1
ATOM 1842 C CA . ASN A 1 234 ? -9.785 -5.916 32.825 1.00 87.88 234 ASN A CA 1
ATOM 1843 C C . ASN A 1 234 ? -9.756 -7.456 32.739 1.00 87.88 234 ASN A C 1
ATOM 1845 O O . ASN A 1 234 ? -8.689 -8.058 32.830 1.00 87.88 234 ASN A O 1
ATOM 1849 N N . GLY A 1 235 ? -10.910 -8.098 32.519 1.00 85.81 235 GLY A N 1
ATOM 1850 C CA . GLY A 1 235 ? -11.024 -9.560 32.448 1.00 85.81 235 GLY A CA 1
ATOM 1851 C C . GLY A 1 235 ? -10.769 -10.162 31.062 1.00 85.81 235 GLY A C 1
ATOM 1852 O O . GLY A 1 235 ? -10.546 -11.369 30.950 1.00 85.81 235 GLY A O 1
ATOM 1853 N N . ILE A 1 236 ? -10.808 -9.348 30.001 1.00 90.00 236 ILE A N 1
ATOM 1854 C CA . ILE A 1 236 ? -10.756 -9.824 28.608 1.00 90.00 236 ILE A CA 1
ATOM 1855 C C . ILE A 1 236 ? -9.423 -9.496 27.935 1.00 90.00 236 ILE A C 1
ATOM 1857 O O . ILE A 1 236 ? -8.916 -10.330 27.184 1.00 90.00 236 ILE A O 1
ATOM 1861 N N . MET A 1 237 ? -8.806 -8.348 28.237 1.00 88.69 237 MET A N 1
ATOM 1862 C CA . MET A 1 237 ? -7.571 -7.900 27.578 1.00 88.69 237 MET A CA 1
ATOM 1863 C C . MET A 1 237 ? -6.463 -8.956 27.651 1.00 88.69 237 MET A C 1
ATOM 1865 O O . MET A 1 237 ? -5.842 -9.257 26.635 1.00 88.69 237 MET A O 1
ATOM 1869 N N . GLY A 1 238 ? -6.287 -9.615 28.802 1.00 88.06 238 GLY A N 1
ATOM 1870 C CA . GLY A 1 238 ? -5.296 -10.687 28.960 1.00 88.06 238 GLY A CA 1
ATOM 1871 C C . GLY A 1 238 ? -5.471 -11.858 27.982 1.00 88.06 238 GLY A C 1
ATOM 1872 O O . GLY A 1 238 ? -4.483 -12.449 27.553 1.00 88.06 238 GLY A O 1
ATOM 1873 N N . ARG A 1 239 ? -6.707 -12.163 27.562 1.00 90.38 239 ARG A N 1
ATOM 1874 C CA . ARG A 1 239 ? -6.998 -13.231 26.588 1.00 90.38 239 ARG A CA 1
ATOM 1875 C C . ARG A 1 239 ? -6.682 -12.817 25.149 1.00 90.38 239 ARG A C 1
ATOM 1877 O O . ARG A 1 239 ? -6.399 -13.681 24.325 1.00 90.38 239 ARG A O 1
ATOM 1884 N N . ILE A 1 240 ? -6.730 -11.517 24.854 1.00 91.31 240 ILE A N 1
ATOM 1885 C CA . ILE A 1 240 ? -6.541 -10.958 23.508 1.00 91.31 240 ILE A CA 1
ATOM 1886 C C . ILE A 1 240 ? -5.076 -10.613 23.221 1.00 91.31 240 ILE A C 1
ATOM 1888 O O . ILE A 1 240 ? -4.667 -10.662 22.062 1.00 91.31 240 ILE A O 1
ATOM 1892 N N . VAL A 1 241 ? -4.268 -10.335 24.253 1.00 92.44 241 VAL A N 1
ATOM 1893 C CA . VAL A 1 241 ? -2.845 -9.972 24.103 1.00 92.44 241 VAL A CA 1
ATOM 1894 C C . VAL A 1 241 ? -2.091 -10.979 23.239 1.00 92.44 241 VAL A C 1
ATOM 1896 O O . VAL A 1 241 ? -1.501 -10.582 22.242 1.00 92.44 241 VAL A O 1
ATOM 1899 N N . ARG A 1 242 ? -2.149 -12.279 23.554 1.00 92.19 242 ARG A N 1
ATOM 1900 C CA . ARG A 1 242 ? -1.414 -13.293 22.779 1.00 92.19 242 ARG A CA 1
ATOM 1901 C C . ARG A 1 242 ? -1.864 -13.359 21.306 1.00 92.19 242 ARG A C 1
ATOM 1903 O O . ARG A 1 242 ? -1.000 -13.216 20.445 1.00 92.19 242 ARG A O 1
ATOM 1910 N N . PRO A 1 243 ? -3.168 -13.486 20.980 1.00 92.31 243 PRO A N 1
ATOM 1911 C CA . PRO A 1 243 ? -3.639 -13.388 19.594 1.00 92.31 243 PRO A CA 1
ATOM 1912 C C . PRO A 1 243 ? -3.180 -12.120 18.860 1.00 92.31 243 PRO A C 1
ATOM 1914 O O . PRO A 1 243 ? -2.874 -12.164 17.669 1.00 92.31 243 PRO A O 1
ATOM 1917 N N . LEU A 1 244 ? -3.121 -10.983 19.558 1.00 93.44 244 LEU A N 1
ATOM 1918 C CA . LEU A 1 244 ? -2.667 -9.715 18.991 1.00 93.44 244 LEU A CA 1
ATOM 1919 C C . LEU A 1 244 ? -1.161 -9.719 18.708 1.00 93.44 244 LEU A C 1
ATOM 1921 O O . LEU A 1 244 ? -0.750 -9.305 17.627 1.00 93.44 244 LEU A O 1
ATOM 1925 N N . GLN A 1 245 ? -0.349 -10.227 19.637 1.00 94.75 245 GLN A N 1
ATOM 1926 C CA . GLN A 1 245 ? 1.096 -10.391 19.458 1.00 94.75 245 GLN A CA 1
ATOM 1927 C C . GLN A 1 245 ? 1.408 -11.331 18.285 1.00 94.75 245 GLN A C 1
ATOM 1929 O O . GLN A 1 245 ? 2.217 -11.008 17.419 1.00 94.75 245 GLN A O 1
ATOM 1934 N N . GLU A 1 246 ? 0.708 -12.462 18.191 1.00 94.50 246 GLU A N 1
ATOM 1935 C CA . GLU A 1 246 ? 0.849 -13.398 17.070 1.00 94.50 246 GLU A CA 1
ATOM 1936 C C . GLU A 1 246 ? 0.471 -12.752 15.731 1.00 94.50 246 GLU A C 1
ATOM 1938 O O . GLU A 1 246 ? 1.142 -12.963 14.717 1.00 94.50 246 GLU A O 1
ATOM 1943 N N . TRP A 1 247 ? -0.589 -11.940 15.714 1.00 94.88 247 TRP A N 1
ATOM 1944 C CA . TRP A 1 247 ? -0.990 -11.199 14.524 1.00 94.88 247 TRP A CA 1
ATOM 1945 C C . TRP A 1 247 ? 0.062 -10.159 14.110 1.00 94.88 247 TRP A C 1
ATOM 1947 O O . TRP A 1 247 ? 0.395 -10.069 12.926 1.00 94.88 247 TRP A O 1
ATOM 1957 N N . LEU A 1 248 ? 0.634 -9.422 15.068 1.00 95.00 248 LEU A N 1
ATOM 1958 C CA . LEU A 1 248 ? 1.703 -8.451 14.816 1.00 95.00 248 LEU A CA 1
ATOM 1959 C C . LEU A 1 248 ? 2.987 -9.121 14.315 1.00 95.00 248 LEU A C 1
ATOM 1961 O O . LEU A 1 248 ? 3.603 -8.613 13.379 1.00 95.00 248 LEU A O 1
ATOM 1965 N N . GLU A 1 249 ? 3.376 -10.274 14.863 1.00 96.12 249 GLU A N 1
ATOM 1966 C CA . GLU A 1 249 ? 4.552 -11.009 14.380 1.00 96.12 249 GLU A CA 1
ATOM 1967 C C . GLU A 1 249 ? 4.351 -11.499 12.938 1.00 96.12 249 GLU A C 1
ATOM 1969 O O . GLU A 1 249 ? 5.244 -11.367 12.097 1.00 96.12 249 GLU A O 1
ATOM 1974 N N . LYS A 1 250 ? 3.154 -11.996 12.602 1.00 95.25 250 LYS A N 1
ATOM 1975 C CA . LYS A 1 250 ? 2.826 -12.372 11.218 1.00 95.25 250 LYS A CA 1
ATOM 1976 C C . LYS A 1 250 ? 2.815 -11.161 10.279 1.00 95.25 250 LYS A C 1
ATOM 1978 O O . LYS A 1 250 ? 3.327 -11.260 9.163 1.00 95.25 250 LYS A O 1
ATOM 1983 N N . LEU A 1 251 ? 2.314 -10.009 10.732 1.00 93.69 251 LEU A N 1
ATOM 1984 C CA . LEU A 1 251 ? 2.390 -8.754 9.980 1.00 93.69 251 LEU A CA 1
ATOM 1985 C C . LEU A 1 251 ? 3.848 -8.339 9.733 1.00 93.69 251 LEU A C 1
ATOM 1987 O O . LEU A 1 251 ? 4.202 -8.006 8.603 1.00 93.69 251 LEU A O 1
ATOM 1991 N N . ALA A 1 252 ? 4.704 -8.400 10.755 1.00 94.12 252 ALA A N 1
ATOM 1992 C CA . ALA A 1 252 ? 6.126 -8.095 10.622 1.00 94.12 252 ALA A CA 1
ATOM 1993 C C . ALA A 1 252 ? 6.820 -9.035 9.628 1.00 94.12 252 ALA A C 1
ATOM 1995 O O . ALA A 1 252 ? 7.553 -8.573 8.755 1.00 94.12 252 ALA A O 1
ATOM 1996 N N . LYS A 1 253 ? 6.526 -10.339 9.686 1.00 94.31 253 LYS A N 1
ATOM 1997 C CA . LYS A 1 253 ? 7.029 -11.311 8.707 1.00 94.31 253 LYS A CA 1
ATOM 1998 C C . LYS A 1 253 ? 6.592 -10.963 7.281 1.00 94.31 253 LYS A C 1
ATOM 2000 O O . LYS A 1 253 ? 7.406 -11.003 6.361 1.00 94.31 253 LYS A O 1
ATOM 2005 N N . ARG A 1 254 ? 5.333 -10.569 7.082 1.00 92.06 254 ARG A N 1
ATOM 2006 C CA . ARG A 1 254 ? 4.841 -10.157 5.761 1.00 92.06 254 ARG A CA 1
ATOM 2007 C C . ARG A 1 254 ? 5.511 -8.868 5.259 1.00 92.06 254 ARG A C 1
ATOM 2009 O O . ARG A 1 254 ? 5.749 -8.741 4.056 1.00 92.06 254 ARG A O 1
ATOM 2016 N N . LEU A 1 255 ? 5.849 -7.933 6.149 1.00 88.50 255 LEU A N 1
ATOM 2017 C CA . LEU A 1 255 ? 6.643 -6.746 5.810 1.00 88.50 255 LEU A CA 1
ATOM 2018 C C . LEU A 1 255 ? 8.081 -7.115 5.401 1.00 88.50 255 LEU A C 1
ATOM 2020 O O . LEU A 1 255 ? 8.588 -6.546 4.436 1.00 88.50 255 LEU A O 1
ATOM 2024 N N . ASP A 1 256 ? 8.711 -8.104 6.044 1.00 88.25 256 ASP A N 1
ATOM 2025 C CA . ASP A 1 256 ? 10.025 -8.618 5.614 1.00 88.25 256 ASP A CA 1
ATOM 2026 C C . ASP A 1 256 ? 9.964 -9.260 4.218 1.00 88.25 256 ASP A C 1
ATOM 2028 O O . ASP A 1 256 ? 10.880 -9.115 3.403 1.00 88.25 256 ASP A O 1
ATOM 2032 N N . GLU A 1 257 ? 8.871 -9.953 3.896 1.00 84.25 257 GLU A N 1
ATOM 2033 C CA . GLU A 1 257 ? 8.645 -10.477 2.547 1.00 84.25 257 GLU A CA 1
ATOM 2034 C C . GLU A 1 257 ? 8.504 -9.343 1.520 1.00 84.25 257 GLU A C 1
ATOM 2036 O O . GLU A 1 257 ? 9.049 -9.441 0.416 1.00 84.25 257 GLU A O 1
ATOM 2041 N N . GLU A 1 258 ? 7.828 -8.248 1.883 1.00 84.44 258 GLU A N 1
ATOM 2042 C CA . GLU A 1 258 ? 7.708 -7.057 1.034 1.00 84.44 258 GLU A CA 1
ATOM 2043 C C . GLU A 1 258 ? 9.064 -6.379 0.824 1.00 84.44 258 GLU A C 1
ATOM 2045 O O . GLU A 1 258 ? 9.415 -6.040 -0.306 1.00 84.44 258 GLU A O 1
ATOM 2050 N N . GLN A 1 259 ? 9.882 -6.271 1.875 1.00 80.50 259 GLN A N 1
ATOM 2051 C CA . GLN A 1 259 ? 11.274 -5.841 1.759 1.00 80.50 259 GLN A CA 1
ATOM 2052 C C . GLN A 1 259 ? 12.035 -6.721 0.767 1.00 80.50 259 GLN A C 1
ATOM 2054 O O . GLN A 1 259 ? 12.720 -6.211 -0.120 1.00 80.50 259 GLN A O 1
ATOM 2059 N N . ALA A 1 260 ? 11.966 -8.043 0.928 1.00 76.12 260 ALA A N 1
ATOM 2060 C CA . ALA A 1 260 ? 12.699 -8.967 0.075 1.00 76.12 260 ALA A CA 1
ATOM 2061 C C . ALA A 1 260 ? 12.269 -8.828 -1.393 1.00 76.12 260 ALA A C 1
ATOM 2063 O O . ALA A 1 260 ? 13.111 -8.912 -2.290 1.00 76.12 260 ALA A O 1
ATOM 2064 N N . ARG A 1 261 ? 10.979 -8.572 -1.653 1.00 76.00 261 ARG A N 1
ATOM 2065 C CA . ARG A 1 261 ? 10.465 -8.230 -2.988 1.00 76.00 261 ARG A CA 1
ATOM 2066 C C . ARG A 1 261 ? 11.035 -6.899 -3.479 1.00 76.00 261 ARG A C 1
ATOM 2068 O O . ARG A 1 261 ? 11.607 -6.876 -4.565 1.00 76.00 261 ARG A O 1
ATOM 2075 N N . ALA A 1 262 ? 10.969 -5.844 -2.668 1.00 68.56 262 ALA A N 1
ATOM 2076 C CA . ALA A 1 262 ? 11.467 -4.512 -3.005 1.00 68.56 262 ALA A CA 1
ATOM 2077 C C . ALA A 1 262 ? 12.972 -4.508 -3.330 1.00 68.56 262 ALA A C 1
ATOM 2079 O O . ALA A 1 262 ? 13.397 -3.896 -4.309 1.00 68.56 262 ALA A O 1
ATOM 2080 N N . LEU A 1 263 ? 13.785 -5.245 -2.567 1.00 67.50 263 LEU A N 1
ATOM 2081 C CA . LEU A 1 263 ? 15.219 -5.409 -2.826 1.00 67.50 263 LEU A CA 1
ATOM 2082 C C . LEU A 1 263 ? 15.480 -6.195 -4.115 1.00 67.50 263 LEU A C 1
ATOM 2084 O O . LEU A 1 263 ? 16.345 -5.812 -4.900 1.00 67.50 263 LEU A O 1
ATOM 2088 N N . LYS A 1 264 ? 14.702 -7.253 -4.381 1.00 66.19 264 LYS A N 1
ATOM 2089 C CA . LYS A 1 264 ? 14.782 -8.005 -5.645 1.00 66.19 264 LYS A CA 1
ATOM 2090 C C . LYS A 1 264 ? 14.393 -7.156 -6.855 1.00 66.19 264 LYS A C 1
ATOM 2092 O O . LYS A 1 264 ? 14.965 -7.364 -7.919 1.00 66.19 264 LYS A O 1
ATOM 2097 N N . THR A 1 265 ? 13.463 -6.211 -6.711 1.00 58.53 265 THR A N 1
ATOM 2098 C CA . THR A 1 265 ? 13.095 -5.256 -7.772 1.00 58.53 265 THR A CA 1
ATOM 2099 C C . THR A 1 265 ? 14.073 -4.085 -7.892 1.00 58.53 265 THR A C 1
ATOM 2101 O O . THR A 1 265 ? 14.295 -3.592 -8.992 1.00 58.53 265 THR A O 1
ATOM 2104 N N . ALA A 1 266 ? 14.708 -3.657 -6.796 1.00 52.88 266 ALA A N 1
ATOM 2105 C CA . ALA A 1 266 ? 15.683 -2.566 -6.793 1.00 52.88 266 ALA A CA 1
ATOM 2106 C C . ALA A 1 266 ? 17.081 -2.999 -7.274 1.00 52.88 266 ALA A C 1
ATOM 2108 O O . ALA A 1 266 ? 17.792 -2.201 -7.877 1.00 52.88 266 ALA A O 1
ATOM 2109 N N . ALA A 1 267 ? 17.476 -4.258 -7.060 1.00 47.28 267 ALA A N 1
ATOM 2110 C CA . ALA A 1 267 ? 18.746 -4.804 -7.542 1.00 47.28 267 ALA A CA 1
ATOM 2111 C C . ALA A 1 267 ? 18.953 -4.660 -9.071 1.00 47.28 267 ALA A C 1
ATOM 2113 O O . ALA A 1 267 ? 20.029 -4.212 -9.467 1.00 47.28 267 ALA A O 1
ATOM 2114 N N . PRO A 1 268 ? 17.964 -4.947 -9.946 1.00 47.91 268 PRO A N 1
ATOM 2115 C CA . PRO A 1 268 ? 18.085 -4.635 -11.370 1.00 47.91 268 PRO A CA 1
ATOM 2116 C C . PRO A 1 268 ? 18.087 -3.122 -11.661 1.00 47.91 268 PRO A C 1
ATOM 2118 O O . PRO A 1 268 ? 18.785 -2.690 -12.574 1.00 47.91 268 PRO A O 1
ATOM 2121 N N . ALA A 1 269 ? 17.394 -2.296 -10.866 1.00 43.09 269 ALA A N 1
ATOM 2122 C CA . ALA A 1 269 ? 17.372 -0.838 -11.048 1.00 43.09 269 ALA A CA 1
ATOM 2123 C C . ALA A 1 269 ? 18.721 -0.162 -10.715 1.00 43.09 269 ALA A C 1
ATOM 2125 O O . ALA A 1 269 ? 19.170 0.708 -11.456 1.00 43.09 269 ALA A O 1
ATOM 2126 N N . ALA A 1 270 ? 19.414 -0.596 -9.655 1.00 41.91 270 ALA A N 1
ATOM 2127 C CA . ALA A 1 270 ? 20.749 -0.100 -9.295 1.00 41.91 270 ALA A CA 1
ATOM 2128 C C . ALA A 1 270 ? 21.854 -0.570 -10.264 1.00 41.91 270 ALA A C 1
ATOM 2130 O O . ALA A 1 270 ? 22.908 0.058 -10.364 1.00 41.91 270 ALA A O 1
ATOM 2131 N N . GLN A 1 271 ? 21.616 -1.656 -11.005 1.00 50.47 271 GLN A N 1
ATOM 2132 C CA . GLN A 1 271 ? 22.492 -2.103 -12.089 1.00 50.47 271 GLN A CA 1
ATOM 2133 C C . GLN A 1 271 ? 22.243 -1.360 -13.406 1.00 50.47 271 GLN A C 1
ATOM 2135 O O . GLN A 1 271 ? 23.146 -1.337 -14.236 1.00 50.47 271 GLN A O 1
ATOM 2140 N N . GLY A 1 272 ? 21.080 -0.726 -13.597 1.00 56.94 272 GLY A N 1
ATOM 2141 C CA . GLY A 1 272 ? 20.707 -0.031 -14.835 1.00 56.94 272 GLY A CA 1
ATOM 2142 C C . GLY A 1 272 ? 21.776 0.949 -15.340 1.00 56.94 272 GLY A C 1
ATOM 2143 O O . GLY A 1 272 ? 22.288 0.744 -16.440 1.00 56.94 272 GLY A O 1
ATOM 2144 N N . PRO A 1 273 ? 22.209 1.943 -14.538 1.00 64.88 273 PRO A N 1
ATOM 2145 C CA . PRO A 1 273 ? 23.243 2.893 -14.959 1.00 64.88 273 PRO A CA 1
ATOM 2146 C C . PRO A 1 273 ? 24.596 2.234 -15.270 1.00 64.88 273 PRO A C 1
ATOM 2148 O O . PRO A 1 273 ? 25.253 2.585 -16.247 1.00 64.88 273 PRO A O 1
ATOM 2151 N N . ARG A 1 274 ? 25.009 1.236 -14.476 1.00 68.12 274 ARG A N 1
ATOM 2152 C CA . ARG A 1 274 ? 26.279 0.518 -14.679 1.00 68.12 274 ARG A CA 1
ATOM 2153 C C . ARG A 1 274 ? 26.253 -0.342 -15.942 1.00 68.12 274 ARG A C 1
ATOM 2155 O O . ARG A 1 274 ? 27.205 -0.328 -16.712 1.00 68.12 274 ARG A O 1
ATOM 2162 N N . LEU A 1 275 ? 25.178 -1.094 -16.156 1.00 67.25 275 LEU A N 1
ATOM 2163 C CA . LEU A 1 275 ? 25.003 -1.929 -17.340 1.00 67.25 275 LEU A CA 1
ATOM 2164 C C . LEU A 1 275 ? 24.878 -1.071 -18.603 1.00 67.25 275 LEU A C 1
ATOM 2166 O O . LEU A 1 275 ? 25.388 -1.465 -19.647 1.00 67.25 275 LEU A O 1
ATOM 2170 N N . MET A 1 276 ? 24.254 0.109 -18.504 1.00 72.94 276 MET A N 1
ATOM 2171 C CA . MET A 1 276 ? 24.132 1.046 -19.622 1.00 72.94 276 MET A CA 1
ATOM 2172 C C . MET A 1 276 ? 25.509 1.583 -20.000 1.00 72.94 276 MET A C 1
ATOM 2174 O O . MET A 1 276 ? 25.860 1.600 -21.176 1.00 72.94 276 MET A O 1
ATOM 2178 N N . HIS A 1 277 ? 26.325 1.930 -19.000 1.00 77.00 277 HIS A N 1
ATOM 2179 C CA . HIS A 1 277 ? 27.713 2.320 -19.214 1.00 77.00 277 HIS A CA 1
ATOM 2180 C C . HIS A 1 277 ? 28.526 1.201 -19.880 1.00 77.00 277 HIS A C 1
ATOM 2182 O O . HIS A 1 277 ? 29.165 1.443 -20.897 1.00 77.00 277 HIS A O 1
ATOM 2188 N N . MET A 1 278 ? 28.426 -0.039 -19.389 1.00 76.44 278 MET A N 1
ATOM 2189 C CA . MET A 1 278 ? 29.109 -1.193 -19.992 1.00 76.44 278 MET A CA 1
ATOM 2190 C C . MET A 1 278 ? 28.645 -1.482 -21.430 1.00 76.44 278 MET A C 1
ATOM 2192 O O . MET A 1 278 ? 29.445 -1.887 -22.272 1.00 76.44 278 MET A O 1
ATOM 2196 N N . GLU A 1 279 ? 27.354 -1.313 -21.730 1.00 82.00 279 GLU A N 1
ATOM 2197 C CA . GLU A 1 279 ? 26.830 -1.466 -23.091 1.00 82.00 279 GLU A CA 1
ATOM 2198 C C . GLU A 1 279 ? 27.343 -0.370 -24.017 1.00 82.00 279 GLU A C 1
ATOM 2200 O O . GLU A 1 279 ? 27.827 -0.682 -25.102 1.00 82.00 279 GLU A O 1
ATOM 2205 N N . LYS A 1 280 ? 27.330 0.885 -23.560 1.00 84.88 280 LYS A N 1
ATOM 2206 C CA . LYS A 1 280 ? 27.913 2.013 -24.287 1.00 84.88 280 LYS A CA 1
ATOM 2207 C C . LYS A 1 280 ? 29.398 1.787 -24.571 1.00 84.88 280 LYS A C 1
ATOM 2209 O O . LYS A 1 280 ? 29.807 1.910 -25.718 1.00 84.88 280 LYS A O 1
ATOM 2214 N N . GLU A 1 281 ? 30.190 1.416 -23.565 1.00 84.50 281 GLU A N 1
ATOM 2215 C CA . GLU A 1 281 ? 31.620 1.122 -23.733 1.00 84.50 281 GLU A CA 1
ATOM 2216 C C . GLU A 1 281 ? 31.862 0.000 -24.750 1.00 84.50 281 GLU A C 1
ATOM 2218 O O . GLU A 1 281 ? 32.788 0.080 -25.556 1.00 84.50 281 GLU A O 1
ATOM 2223 N N . ALA A 1 282 ? 31.031 -1.048 -24.738 1.00 82.31 282 ALA A N 1
ATOM 2224 C CA . ALA A 1 282 ? 31.121 -2.125 -25.717 1.00 82.31 282 ALA A CA 1
ATOM 2225 C C . ALA A 1 282 ? 30.799 -1.633 -27.140 1.00 82.31 282 ALA A C 1
ATOM 2227 O O . ALA A 1 282 ? 31.528 -1.970 -28.071 1.00 82.31 282 ALA A O 1
ATOM 2228 N N . MET A 1 283 ? 29.755 -0.810 -27.304 1.00 88.38 283 MET A N 1
ATOM 2229 C CA . MET A 1 283 ? 29.388 -0.224 -28.600 1.00 88.38 283 MET A CA 1
ATOM 2230 C C . MET A 1 283 ? 30.424 0.788 -29.104 1.00 88.38 283 MET A C 1
ATOM 2232 O O . MET A 1 283 ? 30.676 0.849 -30.303 1.00 88.38 283 MET A O 1
ATOM 2236 N N . ASP A 1 284 ? 31.062 1.543 -28.206 1.00 87.00 284 ASP A N 1
ATOM 2237 C CA . ASP A 1 284 ? 32.147 2.464 -28.555 1.00 87.00 284 ASP A CA 1
ATOM 2238 C C . ASP A 1 284 ? 33.398 1.725 -29.044 1.00 87.00 284 ASP A C 1
ATOM 2240 O O . ASP A 1 284 ? 34.071 2.213 -29.949 1.00 87.00 284 ASP A O 1
ATOM 2244 N N . LYS A 1 285 ? 33.695 0.541 -28.487 1.00 88.62 285 LYS A N 1
ATOM 2245 C CA . LYS A 1 285 ? 34.804 -0.312 -28.948 1.00 88.62 285 LYS A CA 1
ATOM 2246 C C . LYS A 1 285 ? 34.522 -0.949 -30.306 1.00 88.62 285 LYS A C 1
ATOM 2248 O O . LYS A 1 285 ? 35.409 -0.998 -31.151 1.00 88.62 285 LYS A O 1
ATOM 2253 N N . ALA A 1 286 ? 33.312 -1.467 -30.498 1.00 88.31 286 ALA A N 1
ATOM 2254 C CA . ALA A 1 286 ? 32.887 -2.088 -31.745 1.00 88.31 286 ALA A CA 1
ATOM 2255 C C . ALA A 1 286 ? 31.378 -1.907 -31.918 1.00 88.31 286 ALA A C 1
ATOM 2257 O O . ALA A 1 286 ? 30.588 -2.600 -31.273 1.00 88.31 286 ALA A O 1
ATOM 2258 N N . LYS A 1 287 ? 30.978 -0.978 -32.796 1.00 90.94 287 LYS A N 1
ATOM 2259 C CA . LYS A 1 287 ? 29.566 -0.670 -33.036 1.00 90.94 287 LYS A CA 1
ATOM 2260 C C . LYS A 1 287 ? 28.864 -1.875 -33.676 1.00 90.94 287 LYS A C 1
ATOM 2262 O O . LYS A 1 287 ? 29.231 -2.254 -34.789 1.00 90.94 287 LYS A O 1
ATOM 2267 N N . PRO A 1 288 ? 27.827 -2.442 -33.041 1.00 88.56 288 PRO A N 1
ATOM 2268 C CA . PRO A 1 288 ? 27.023 -3.484 -33.663 1.00 88.56 288 PRO A CA 1
ATOM 2269 C C . PRO A 1 288 ? 26.276 -3.002 -34.918 1.00 88.56 288 PRO A C 1
ATOM 2271 O O . PRO A 1 288 ? 26.032 -1.807 -35.106 1.00 88.56 288 PRO A O 1
ATOM 2274 N N . VAL A 1 289 ? 25.863 -3.945 -35.769 1.00 90.19 289 VAL A N 1
ATOM 2275 C CA . VAL A 1 289 ? 25.079 -3.652 -36.987 1.00 90.19 289 VAL A CA 1
ATOM 2276 C C . VAL A 1 289 ? 23.638 -3.225 -36.682 1.00 90.19 289 VAL A C 1
ATOM 2278 O O . VAL A 1 289 ? 23.028 -2.481 -37.444 1.00 90.19 289 VAL A O 1
ATOM 2281 N N . TRP A 1 290 ? 23.102 -3.640 -35.533 1.00 90.38 290 TRP A N 1
ATOM 2282 C CA . TRP A 1 290 ? 21.728 -3.351 -35.113 1.00 90.38 290 TRP A CA 1
ATOM 2283 C C . TRP A 1 290 ? 21.520 -1.955 -34.506 1.00 90.38 290 TRP A C 1
ATOM 2285 O O . TRP A 1 290 ? 20.384 -1.614 -34.191 1.00 90.38 290 TRP A O 1
ATOM 2295 N N . VAL A 1 291 ? 22.581 -1.156 -34.335 1.00 92.88 291 VAL A N 1
ATOM 2296 C CA . VAL A 1 291 ? 22.523 0.180 -33.716 1.00 92.88 291 VAL A CA 1
ATOM 2297 C C . VAL A 1 291 ? 23.144 1.248 -34.613 1.00 92.88 291 VAL A C 1
ATOM 2299 O O . VAL A 1 291 ? 24.189 1.031 -35.237 1.00 92.88 291 VAL A O 1
ATOM 2302 N N . ASP A 1 292 ? 22.542 2.430 -34.618 1.00 92.81 292 ASP A N 1
ATOM 2303 C CA . ASP A 1 292 ? 23.040 3.615 -35.311 1.00 92.81 292 ASP A CA 1
ATOM 2304 C C . ASP A 1 292 ? 23.677 4.598 -34.319 1.00 92.81 292 ASP A C 1
ATOM 2306 O O . ASP A 1 292 ? 23.406 4.548 -33.118 1.00 92.81 292 ASP A O 1
ATOM 2310 N N . LYS A 1 293 ? 24.565 5.477 -34.799 1.00 91.25 293 LYS A N 1
ATOM 2311 C CA . LYS A 1 293 ? 25.267 6.466 -33.966 1.00 91.25 293 LYS A CA 1
ATOM 2312 C C . LYS A 1 293 ? 25.234 7.837 -34.629 1.00 91.25 293 LYS A C 1
ATOM 2314 O O . LYS A 1 293 ? 25.582 7.948 -35.800 1.00 91.25 293 LYS A O 1
ATOM 2319 N N . GLY A 1 294 ? 24.877 8.868 -33.867 1.00 82.06 294 GLY A N 1
ATOM 2320 C CA . GLY A 1 294 ? 24.907 10.259 -34.326 1.00 82.06 294 GLY A CA 1
ATOM 2321 C C . GLY A 1 294 ? 23.786 10.624 -35.301 1.00 82.06 294 GLY A C 1
ATOM 2322 O O . GLY A 1 294 ? 23.965 11.525 -36.118 1.00 82.06 294 GLY A O 1
ATOM 2323 N N . LEU A 1 295 ? 22.644 9.930 -35.242 1.00 78.44 295 LEU A N 1
ATOM 2324 C CA . LEU A 1 295 ? 21.476 10.303 -36.036 1.00 78.44 295 LEU A CA 1
ATOM 2325 C C . LEU A 1 295 ? 20.926 11.650 -35.559 1.00 78.44 295 LEU A C 1
ATOM 2327 O O . LEU A 1 295 ? 20.607 11.824 -34.388 1.00 78.44 295 LEU A O 1
ATOM 2331 N N . VAL A 1 296 ? 20.791 12.595 -36.491 1.00 70.31 296 VAL A N 1
ATOM 2332 C CA . VAL A 1 296 ? 20.222 13.926 -36.220 1.00 70.31 296 VAL A CA 1
ATOM 2333 C C . VAL A 1 296 ? 18.696 13.865 -36.121 1.00 70.31 296 VAL A C 1
ATOM 2335 O O . VAL A 1 296 ? 18.090 14.654 -35.401 1.00 70.31 296 VAL A O 1
ATOM 2338 N N . ARG A 1 297 ? 18.061 12.934 -36.846 1.00 79.38 297 ARG A N 1
ATOM 2339 C CA . ARG A 1 297 ? 16.618 12.681 -36.788 1.00 79.38 297 ARG A CA 1
ATOM 2340 C C . ARG A 1 297 ? 16.355 11.175 -36.821 1.00 79.38 297 ARG A C 1
ATOM 2342 O O . ARG A 1 297 ? 16.827 10.526 -37.756 1.00 79.38 297 ARG A O 1
ATOM 2349 N N . PRO A 1 298 ? 15.635 10.615 -35.835 1.00 84.38 298 PRO A N 1
ATOM 2350 C CA . PRO A 1 298 ? 15.202 9.226 -35.893 1.00 84.38 298 PRO A CA 1
ATOM 2351 C C . PRO A 1 298 ? 14.241 9.012 -37.068 1.00 84.38 298 PRO A C 1
ATOM 2353 O O . PRO A 1 298 ? 13.475 9.907 -37.420 1.00 84.38 298 PRO A O 1
ATOM 2356 N N . GLN A 1 299 ? 14.281 7.821 -37.665 1.00 89.38 299 GLN A N 1
ATOM 2357 C CA . GLN A 1 299 ? 13.433 7.463 -38.807 1.00 89.38 299 GLN A CA 1
ATOM 2358 C C . GLN A 1 299 ? 11.962 7.297 -38.410 1.00 89.38 299 GLN A C 1
ATOM 2360 O O . GLN A 1 299 ? 11.076 7.687 -39.166 1.00 89.38 299 GLN A O 1
ATOM 2365 N N . TYR A 1 300 ? 11.712 6.761 -37.216 1.00 94.94 300 TYR A N 1
ATOM 2366 C CA . TYR A 1 300 ? 10.378 6.527 -36.673 1.00 94.94 300 TYR A CA 1
ATOM 2367 C C . TYR A 1 300 ? 10.245 7.270 -35.333 1.00 94.94 300 TYR A C 1
ATOM 2369 O O . TYR A 1 300 ? 10.279 6.636 -34.282 1.00 94.94 300 TYR A O 1
ATOM 2377 N N . PRO A 1 301 ? 10.155 8.615 -35.312 1.00 92.44 301 PRO A N 1
ATOM 2378 C CA . PRO A 1 301 ? 10.032 9.369 -34.063 1.00 92.44 301 PRO A CA 1
ATOM 2379 C C . PRO A 1 301 ? 8.825 8.909 -33.237 1.00 92.44 301 PRO A C 1
ATOM 2381 O O . PRO A 1 301 ? 7.762 8.623 -33.793 1.00 92.44 301 PRO A O 1
ATOM 2384 N N . GLY A 1 302 ? 9.001 8.848 -31.917 1.00 92.06 302 GLY A N 1
ATOM 2385 C CA . GLY A 1 302 ? 7.922 8.532 -30.986 1.00 92.06 302 GLY A CA 1
ATOM 2386 C C . GLY A 1 302 ? 6.807 9.574 -31.009 1.00 92.06 302 GLY A C 1
ATOM 2387 O O . GLY A 1 302 ? 7.032 10.722 -31.385 1.00 92.06 302 GLY A O 1
ATOM 2388 N N . LEU A 1 303 ? 5.601 9.173 -30.614 1.00 87.25 303 LEU A N 1
ATOM 2389 C CA . LEU A 1 303 ? 4.491 10.101 -30.422 1.00 87.25 303 LEU A CA 1
ATOM 2390 C C . LEU A 1 303 ? 4.797 11.083 -29.282 1.00 87.25 303 LEU A C 1
ATOM 2392 O O . LEU A 1 303 ? 5.075 10.662 -28.159 1.00 87.25 303 LEU A O 1
ATOM 2396 N N . ASP A 1 304 ? 4.672 12.378 -29.567 1.00 86.94 304 ASP A N 1
ATOM 2397 C CA . ASP A 1 304 ? 4.800 13.446 -28.565 1.00 86.94 304 ASP A CA 1
ATOM 2398 C C . ASP A 1 304 ? 3.531 13.599 -27.714 1.00 86.94 304 ASP A C 1
ATOM 2400 O O . ASP A 1 304 ? 3.584 14.031 -26.562 1.00 86.94 304 ASP A O 1
ATOM 2404 N N . GLU A 1 305 ? 2.383 13.202 -28.267 1.00 82.88 305 GLU A N 1
ATOM 2405 C CA . GLU A 1 305 ? 1.077 13.313 -27.629 1.00 82.88 305 GLU A CA 1
ATOM 2406 C C . GLU A 1 305 ? 0.360 11.963 -27.568 1.00 82.88 305 GLU A C 1
ATOM 2408 O O . GLU A 1 305 ? 0.514 11.083 -28.420 1.00 82.88 305 GLU A O 1
ATOM 2413 N N . MET A 1 306 ? -0.460 11.812 -26.533 1.00 85.31 306 MET A N 1
ATOM 2414 C CA . MET A 1 306 ? -1.320 10.651 -26.361 1.00 85.31 306 MET A CA 1
ATOM 2415 C C . MET A 1 306 ? -2.387 10.594 -27.474 1.00 85.31 306 MET A C 1
ATOM 2417 O O . MET A 1 306 ? -2.891 11.640 -27.885 1.00 85.31 306 MET A O 1
ATOM 2421 N N . PRO A 1 307 ? -2.817 9.395 -27.916 1.00 85.44 307 PRO A N 1
ATOM 2422 C CA . PRO A 1 307 ? -3.918 9.267 -28.869 1.00 85.44 307 PRO A CA 1
ATOM 2423 C C . PRO A 1 307 ? -5.179 9.979 -28.374 1.00 85.44 307 PRO A C 1
ATOM 2425 O O . PRO A 1 307 ? -5.631 9.737 -27.255 1.00 85.44 307 PRO A O 1
ATOM 2428 N N . ALA A 1 308 ? -5.789 10.811 -29.222 1.00 89.25 308 ALA A N 1
ATOM 2429 C CA . ALA A 1 308 ? -6.946 11.632 -28.846 1.00 89.25 308 ALA A CA 1
ATOM 2430 C C . ALA A 1 308 ? -8.151 10.812 -28.339 1.00 89.25 308 ALA A C 1
ATOM 2432 O O . ALA A 1 308 ? -8.946 11.292 -27.537 1.00 89.25 308 ALA A O 1
ATOM 2433 N N . ASN A 1 309 ? -8.281 9.558 -28.779 1.00 88.44 309 ASN A N 1
ATOM 2434 C CA . ASN A 1 309 ? -9.341 8.638 -28.368 1.00 88.44 309 ASN A CA 1
ATOM 2435 C C . ASN A 1 309 ? -8.959 7.738 -27.174 1.00 88.44 309 ASN A C 1
ATOM 2437 O O . ASN A 1 309 ? -9.719 6.822 -26.848 1.00 88.44 309 ASN A O 1
ATOM 2441 N N . ALA A 1 310 ? -7.803 7.946 -26.531 1.00 86.38 310 ALA A N 1
ATOM 2442 C CA . ALA A 1 310 ? -7.306 7.058 -25.479 1.00 86.38 310 ALA A CA 1
ATOM 2443 C C . ALA A 1 310 ? -8.286 6.927 -24.305 1.00 86.38 310 ALA A C 1
ATOM 2445 O O . ALA A 1 310 ? -8.616 5.804 -23.923 1.00 86.38 310 ALA A O 1
ATOM 2446 N N . ASP A 1 311 ? -8.814 8.039 -23.786 1.00 88.88 311 ASP A N 1
ATOM 2447 C CA . ASP A 1 311 ? -9.758 8.024 -22.660 1.00 88.88 311 ASP A CA 1
ATOM 2448 C C . ASP A 1 311 ? -11.055 7.274 -22.995 1.00 88.88 311 ASP A C 1
ATOM 2450 O O . ASP A 1 311 ? -11.528 6.450 -22.207 1.00 88.88 311 ASP A O 1
ATOM 2454 N N . GLU A 1 312 ? -11.604 7.502 -24.190 1.00 94.50 312 GLU A N 1
ATOM 2455 C CA . GLU A 1 312 ? -12.809 6.822 -24.672 1.00 94.50 312 GLU A CA 1
ATOM 2456 C C . GLU A 1 312 ? -12.581 5.308 -24.803 1.00 94.50 312 GLU A C 1
ATOM 2458 O O . GLU A 1 312 ? -13.402 4.494 -24.371 1.00 94.50 312 GLU A O 1
ATOM 2463 N N . MET A 1 313 ? -11.448 4.900 -25.379 1.00 94.38 313 MET A N 1
ATOM 2464 C CA . MET A 1 313 ? -11.127 3.483 -25.545 1.00 94.38 313 MET A CA 1
ATOM 2465 C C . MET A 1 313 ? -10.828 2.813 -24.200 1.00 94.38 313 MET A C 1
ATOM 2467 O O . MET A 1 313 ? -11.267 1.688 -23.963 1.00 94.38 313 MET A O 1
ATOM 2471 N N . ILE A 1 314 ? -10.166 3.502 -23.272 1.00 89.75 314 ILE A N 1
ATOM 2472 C CA . ILE A 1 314 ? -9.951 3.003 -21.909 1.00 89.75 314 ILE A CA 1
ATOM 2473 C C . ILE A 1 314 ? -11.290 2.730 -21.213 1.00 89.75 314 ILE A C 1
ATOM 2475 O O . ILE A 1 314 ? -11.460 1.668 -20.614 1.00 89.75 314 ILE A O 1
ATOM 2479 N N . GLN A 1 315 ? -12.273 3.628 -21.337 1.00 91.75 315 GLN A N 1
ATOM 2480 C CA . GLN A 1 315 ? -13.626 3.396 -20.810 1.00 91.75 315 GLN A CA 1
ATOM 2481 C C . GLN A 1 315 ? -14.308 2.190 -21.474 1.00 91.75 315 GLN A C 1
ATOM 2483 O O . GLN A 1 315 ? -15.046 1.453 -20.824 1.00 91.75 315 GLN A O 1
ATOM 2488 N N . LYS A 1 316 ? -14.003 1.929 -22.750 1.00 93.62 316 LYS A N 1
ATOM 2489 C CA . LYS A 1 316 ? -14.430 0.726 -23.483 1.00 93.62 316 LYS A CA 1
ATOM 2490 C C . LYS A 1 316 ? -13.612 -0.528 -23.137 1.00 93.62 316 LYS A C 1
ATOM 2492 O O . LYS A 1 316 ? -13.817 -1.570 -23.768 1.00 93.62 316 LYS A O 1
ATOM 2497 N N . GLY A 1 317 ? -12.721 -0.469 -22.147 1.00 89.88 317 GLY A N 1
ATOM 2498 C CA . GLY A 1 317 ? -11.946 -1.600 -21.636 1.00 89.88 317 GLY A CA 1
ATOM 2499 C C . GLY A 1 317 ? -10.689 -1.930 -22.440 1.00 89.88 317 GLY A C 1
ATOM 2500 O O . GLY A 1 317 ? -10.293 -3.089 -22.463 1.00 89.88 317 GLY A O 1
ATOM 2501 N N . TYR A 1 318 ? -10.103 -0.961 -23.150 1.00 95.00 318 TYR A N 1
ATOM 2502 C CA . TYR A 1 318 ? -8.756 -1.104 -23.715 1.00 95.00 318 TYR A CA 1
ATOM 2503 C C . TYR A 1 318 ? -7.675 -0.816 -22.653 1.00 95.00 318 TYR A C 1
ATOM 2505 O O . TYR A 1 318 ? -7.947 -0.080 -21.699 1.00 95.00 318 TYR A O 1
ATOM 2513 N N . PRO A 1 319 ? -6.449 -1.356 -22.808 1.00 90.69 319 PRO A N 1
ATOM 2514 C CA . PRO A 1 319 ? -5.402 -1.237 -21.794 1.00 90.69 319 PRO A CA 1
ATOM 2515 C C . PRO A 1 319 ? -5.054 0.208 -21.417 1.00 90.69 319 PRO A C 1
ATOM 2517 O O . PRO A 1 319 ? -4.830 1.054 -22.286 1.00 90.69 319 PRO A O 1
ATOM 2520 N N . ARG A 1 320 ? -4.957 0.490 -20.109 1.00 88.19 320 ARG A N 1
ATOM 2521 C CA . ARG A 1 320 ? -4.608 1.828 -19.581 1.00 88.19 320 ARG A CA 1
ATOM 2522 C C . ARG A 1 320 ? -3.128 2.166 -19.700 1.00 88.19 320 ARG A C 1
ATOM 2524 O O . ARG A 1 320 ? -2.759 3.325 -19.543 1.00 88.19 320 ARG A O 1
ATOM 2531 N N . ASN A 1 321 ? -2.279 1.178 -19.963 1.00 83.06 321 ASN A N 1
ATOM 2532 C CA . ASN A 1 321 ? -0.842 1.386 -20.097 1.00 83.06 321 ASN A CA 1
ATOM 2533 C C . ASN A 1 321 ? -0.456 2.265 -21.293 1.00 83.06 321 ASN A C 1
ATOM 2535 O O . ASN A 1 321 ? 0.621 2.850 -21.287 1.00 83.06 321 ASN A O 1
ATOM 2539 N N . ILE A 1 322 ? -1.363 2.489 -22.250 1.00 88.12 322 ILE A N 1
ATOM 2540 C CA . ILE A 1 322 ? -1.152 3.474 -23.317 1.00 88.12 322 ILE A CA 1
ATOM 2541 C C . ILE A 1 322 ? -0.865 4.889 -22.791 1.00 88.12 322 ILE A C 1
ATOM 2543 O O . ILE A 1 322 ? -0.113 5.616 -23.429 1.00 88.12 322 ILE A O 1
ATOM 2547 N N . LEU A 1 323 ? -1.380 5.256 -21.606 1.00 81.56 323 LEU A N 1
ATOM 2548 C CA . LEU A 1 323 ? -1.192 6.582 -20.995 1.00 81.56 323 LEU A CA 1
ATOM 2549 C C . LEU A 1 323 ? 0.283 6.925 -20.721 1.00 81.56 323 LEU A C 1
ATOM 2551 O O . LEU A 1 323 ? 0.617 8.094 -20.553 1.00 81.56 323 LEU A O 1
ATOM 2555 N N . TYR A 1 324 ? 1.155 5.920 -20.638 1.00 83.38 324 TYR A N 1
ATOM 2556 C CA . TYR A 1 324 ? 2.584 6.098 -20.373 1.00 83.38 324 TYR A CA 1
ATOM 2557 C C . TYR A 1 324 ? 3.494 5.359 -21.363 1.00 83.38 324 TYR A C 1
ATOM 2559 O O . TYR A 1 324 ? 4.708 5.509 -21.285 1.00 83.38 324 TYR A O 1
ATOM 2567 N N . GLU A 1 325 ? 2.931 4.596 -22.304 1.00 86.00 325 GLU A N 1
ATOM 2568 C CA . GLU A 1 325 ? 3.685 3.861 -23.330 1.00 86.00 325 GLU A CA 1
ATOM 2569 C C . GLU A 1 325 ? 3.509 4.440 -24.747 1.00 86.00 325 GLU A C 1
ATOM 2571 O O . GLU A 1 325 ? 4.140 3.946 -25.679 1.00 86.00 325 GLU A O 1
ATOM 2576 N N . PHE A 1 326 ? 2.670 5.469 -24.944 1.00 87.00 326 PHE A N 1
ATOM 2577 C CA . PHE A 1 326 ? 2.358 6.016 -26.276 1.00 87.00 326 PHE A CA 1
ATOM 2578 C C . PHE A 1 326 ? 3.600 6.475 -27.059 1.00 87.00 326 PHE A C 1
ATOM 2580 O O . PHE A 1 326 ? 3.668 6.248 -28.263 1.00 87.00 326 PHE A O 1
ATOM 2587 N N . ALA A 1 327 ? 4.611 7.026 -26.380 1.00 90.88 327 ALA A N 1
ATOM 2588 C CA . ALA A 1 327 ? 5.861 7.472 -27.000 1.00 90.88 327 ALA A CA 1
ATOM 2589 C C . ALA A 1 327 ? 6.682 6.326 -27.625 1.00 90.88 327 ALA A C 1
ATOM 2591 O O . ALA A 1 327 ? 7.562 6.570 -28.445 1.00 90.88 327 ALA A O 1
ATOM 2592 N N . ASN A 1 328 ? 6.388 5.066 -27.281 1.00 91.81 328 ASN A N 1
ATOM 2593 C CA . ASN A 1 328 ? 7.001 3.903 -27.923 1.00 91.81 328 ASN A CA 1
ATOM 2594 C C . ASN A 1 328 ? 6.376 3.571 -29.282 1.00 91.81 328 ASN A C 1
ATOM 2596 O O . ASN A 1 328 ? 6.861 2.659 -29.951 1.00 91.81 328 ASN A O 1
ATOM 2600 N N . PHE A 1 329 ? 5.322 4.277 -29.695 1.00 95.19 329 PHE A N 1
ATOM 2601 C CA . PHE A 1 329 ? 4.734 4.164 -31.021 1.00 95.19 329 PHE A CA 1
ATOM 2602 C C . PHE A 1 329 ? 5.150 5.323 -31.922 1.00 95.19 329 PHE A C 1
ATOM 2604 O O . PHE A 1 329 ? 5.382 6.429 -31.447 1.00 95.19 329 PHE A O 1
ATOM 2611 N N . HIS A 1 330 ? 5.202 5.069 -33.225 1.00 95.31 330 HIS A N 1
ATOM 2612 C CA . HIS A 1 330 ? 5.414 6.070 -34.261 1.00 95.31 330 HIS A CA 1
ATOM 2613 C C . HIS A 1 330 ? 4.146 6.273 -35.096 1.00 95.31 330 HIS A C 1
ATOM 2615 O O . HIS A 1 330 ? 3.483 5.308 -35.489 1.00 95.31 330 HIS A O 1
ATOM 2621 N N . GLY A 1 331 ? 3.854 7.532 -35.428 1.00 93.25 331 GLY A N 1
ATOM 2622 C CA . GLY A 1 331 ? 2.817 7.920 -36.383 1.00 93.25 331 GLY A CA 1
ATOM 2623 C C . GLY A 1 331 ? 1.400 7.762 -35.836 1.00 93.25 331 GLY A C 1
ATOM 2624 O O . GLY A 1 331 ? 0.757 8.753 -35.509 1.00 93.25 331 GLY A O 1
ATOM 2625 N N . ASN A 1 332 ? 0.904 6.528 -35.742 1.00 89.38 332 ASN A N 1
ATOM 2626 C CA . ASN A 1 332 ? -0.425 6.241 -35.211 1.00 89.38 332 ASN A CA 1
ATOM 2627 C C . ASN A 1 332 ? -0.435 4.939 -34.402 1.00 89.38 332 ASN A C 1
ATOM 2629 O O . ASN A 1 332 ? 0.242 3.966 -34.740 1.00 89.38 332 ASN A O 1
ATOM 2633 N N . VAL A 1 333 ? -1.263 4.910 -33.363 1.00 93.25 333 VAL A N 1
ATOM 2634 C CA . VAL A 1 333 ? -1.543 3.719 -32.563 1.00 93.25 333 VAL A CA 1
ATOM 2635 C C . VAL A 1 333 ? -3.050 3.536 -32.486 1.00 93.25 333 VAL A C 1
ATOM 2637 O O . VAL A 1 333 ? -3.802 4.449 -32.152 1.00 93.25 333 VAL A O 1
ATOM 2640 N N . MET A 1 334 ? -3.502 2.340 -32.839 1.00 94.62 334 MET A N 1
ATOM 2641 C CA . MET A 1 334 ? -4.915 2.041 -33.000 1.00 94.62 334 MET A CA 1
ATOM 2642 C C . MET A 1 334 ? -5.375 1.033 -31.947 1.00 94.62 334 MET A C 1
ATOM 2644 O O . MET A 1 334 ? -4.632 0.104 -31.612 1.00 94.62 334 MET A O 1
ATOM 2648 N N . PRO A 1 335 ? -6.605 1.176 -31.429 1.00 96.44 335 PRO A N 1
ATOM 2649 C CA . PRO A 1 335 ? -7.225 0.126 -30.640 1.00 96.44 335 PRO A CA 1
ATOM 2650 C C . PRO A 1 335 ? -7.422 -1.124 -31.511 1.00 96.44 335 PRO A C 1
ATOM 2652 O O . PRO A 1 335 ? -7.997 -1.055 -32.596 1.00 96.44 335 PRO A O 1
ATOM 2655 N N . ALA A 1 336 ? -6.973 -2.275 -31.019 1.00 96.25 336 ALA A N 1
ATOM 2656 C CA . ALA A 1 336 ? -7.061 -3.565 -31.691 1.00 96.25 336 ALA A CA 1
ATOM 2657 C C . ALA A 1 336 ? -7.782 -4.601 -30.820 1.00 96.25 336 ALA A C 1
ATOM 2659 O O . ALA A 1 336 ? -7.633 -4.646 -29.595 1.00 96.25 336 ALA A O 1
ATOM 2660 N N . LYS A 1 337 ? -8.576 -5.450 -31.474 1.00 97.25 337 LYS A N 1
ATOM 2661 C CA . LYS A 1 337 ? -9.258 -6.592 -30.861 1.00 97.25 337 LYS A CA 1
ATOM 2662 C C . LYS A 1 337 ? -8.663 -7.879 -31.405 1.00 97.25 337 LYS A C 1
ATOM 2664 O O . LYS A 1 337 ? -8.521 -8.027 -32.615 1.00 97.25 337 LYS A O 1
ATOM 2669 N N . TYR A 1 338 ? -8.406 -8.819 -30.513 1.00 96.88 338 TYR A N 1
ATOM 2670 C CA . TYR A 1 338 ? -7.892 -10.139 -30.837 1.00 96.88 338 TYR A CA 1
ATOM 2671 C C . TYR A 1 338 ? -8.973 -11.160 -30.467 1.00 96.88 338 TYR A C 1
ATOM 2673 O O . TYR A 1 338 ? -9.222 -11.363 -29.274 1.00 96.88 338 TYR A O 1
ATOM 2681 N N . PRO A 1 339 ? -9.691 -11.730 -31.452 1.00 97.06 339 PRO A N 1
ATOM 2682 C CA . PRO A 1 339 ? -10.751 -12.705 -31.201 1.00 97.06 339 PRO A CA 1
ATOM 2683 C C . PRO A 1 339 ? -10.191 -14.031 -30.654 1.00 97.06 339 PRO A C 1
ATOM 2685 O O . PRO A 1 339 ? -8.976 -14.261 -30.744 1.00 97.06 339 PRO A O 1
ATOM 2688 N N . PRO A 1 340 ? -11.061 -14.916 -30.126 1.00 97.31 340 PRO A N 1
ATOM 2689 C CA . PRO A 1 340 ? -10.690 -16.274 -29.735 1.00 97.31 340 PRO A CA 1
ATOM 2690 C C . PRO A 1 340 ? -9.825 -16.991 -30.772 1.00 97.31 340 PRO A C 1
ATOM 2692 O O . PRO A 1 340 ? -10.013 -16.823 -31.976 1.00 97.31 340 PRO A O 1
ATOM 2695 N N . GLY A 1 341 ? -8.845 -17.761 -30.303 1.00 95.19 341 GLY A N 1
ATOM 2696 C CA . GLY A 1 341 ? -7.923 -18.510 -31.157 1.00 95.19 341 GLY A CA 1
ATOM 2697 C C . GLY A 1 341 ? -6.772 -17.691 -31.748 1.00 95.19 341 GLY A C 1
ATOM 2698 O O . GLY A 1 341 ? -5.832 -18.279 -32.281 1.00 95.19 341 GLY A O 1
ATOM 2699 N N . THR A 1 342 ? -6.773 -16.359 -31.617 1.00 96.94 342 THR A N 1
ATOM 2700 C CA . THR A 1 342 ? -5.626 -15.537 -32.038 1.00 96.94 342 THR A CA 1
ATOM 2701 C C . THR A 1 342 ? -4.369 -15.934 -31.264 1.00 96.94 342 THR A C 1
ATOM 2703 O O . THR A 1 342 ? -4.401 -16.002 -30.037 1.00 96.94 342 THR A O 1
ATOM 2706 N N . VAL A 1 343 ? -3.250 -16.147 -31.962 1.00 95.94 343 VAL A N 1
ATOM 2707 C CA . VAL A 1 343 ? -1.956 -16.468 -31.338 1.00 95.94 343 VAL A CA 1
ATOM 2708 C C . VAL A 1 343 ? -1.020 -15.266 -31.412 1.00 95.94 343 VAL A C 1
ATOM 2710 O O . VAL A 1 343 ? -0.661 -14.806 -32.497 1.00 95.94 343 VAL A O 1
ATOM 2713 N N . LEU A 1 344 ? -0.608 -14.776 -30.246 1.00 95.56 344 LEU A N 1
ATOM 2714 C CA . LEU A 1 344 ? 0.329 -13.667 -30.089 1.00 95.56 344 LEU A CA 1
ATOM 2715 C C . LEU A 1 344 ? 1.698 -14.191 -29.666 1.00 95.56 344 LEU A C 1
ATOM 2717 O O . LEU A 1 344 ? 1.787 -15.151 -28.904 1.00 95.56 344 LEU A O 1
ATOM 2721 N N . TYR A 1 345 ? 2.758 -13.546 -30.143 1.00 93.81 345 TYR A N 1
ATOM 2722 C CA . TYR A 1 345 ? 4.144 -13.965 -29.954 1.00 93.81 345 TYR A CA 1
ATOM 2723 C C . TYR A 1 345 ? 4.900 -12.943 -29.117 1.00 93.81 345 TYR A C 1
ATOM 2725 O O . TYR A 1 345 ? 4.703 -11.734 -29.254 1.00 93.81 345 TYR A O 1
ATOM 2733 N N . ARG A 1 346 ? 5.794 -13.427 -28.256 1.00 89.81 346 ARG A N 1
ATOM 2734 C CA . ARG A 1 346 ? 6.658 -12.569 -27.450 1.00 89.81 346 ARG A CA 1
ATOM 2735 C C . ARG A 1 346 ? 8.028 -13.186 -27.257 1.00 89.81 346 ARG A C 1
ATOM 2737 O O . ARG A 1 346 ? 8.151 -14.307 -26.770 1.00 89.81 346 ARG A O 1
ATOM 2744 N N . ILE A 1 347 ? 9.052 -12.409 -27.581 1.00 87.62 347 ILE A N 1
ATOM 2745 C CA . ILE A 1 347 ? 10.453 -12.761 -27.355 1.00 87.62 347 ILE A CA 1
ATOM 2746 C C . ILE A 1 347 ? 10.812 -12.453 -25.903 1.00 87.62 347 ILE A C 1
ATOM 2748 O O . ILE A 1 347 ? 10.494 -11.379 -25.385 1.00 87.62 347 ILE A O 1
ATOM 2752 N N . VAL A 1 348 ? 11.463 -13.403 -25.236 1.00 80.62 348 VAL A N 1
ATOM 2753 C CA . VAL A 1 348 ? 11.760 -13.333 -23.806 1.00 80.62 348 VAL A CA 1
ATOM 2754 C C . VAL A 1 348 ? 13.183 -13.754 -23.482 1.00 80.62 348 VAL A C 1
ATOM 2756 O O . VAL A 1 348 ? 13.892 -14.405 -24.250 1.00 80.62 348 VAL A O 1
ATOM 2759 N N . ASP A 1 349 ? 13.596 -13.347 -22.289 1.00 72.19 349 ASP A N 1
ATOM 2760 C CA . ASP A 1 349 ? 14.854 -13.760 -21.698 1.00 72.19 349 ASP A CA 1
ATOM 2761 C C . ASP A 1 349 ? 14.693 -15.139 -21.017 1.00 72.19 349 ASP A C 1
ATOM 2763 O O . ASP A 1 349 ? 13.696 -15.346 -20.310 1.00 72.19 349 ASP A O 1
ATOM 2767 N N . PRO A 1 350 ? 15.674 -16.056 -21.119 1.00 64.75 350 PRO A N 1
ATOM 2768 C CA . PRO A 1 350 ? 15.642 -17.366 -20.447 1.00 64.75 350 PRO A CA 1
ATOM 2769 C C . PRO A 1 350 ? 15.479 -17.257 -18.929 1.00 64.75 350 PRO A C 1
ATOM 2771 O O . PRO A 1 350 ? 15.004 -18.157 -18.242 1.00 64.75 350 PRO A O 1
ATOM 2774 N N . THR A 1 351 ? 15.879 -16.109 -18.386 1.00 61.16 351 THR A N 1
ATOM 2775 C CA . THR A 1 351 ? 15.868 -15.821 -16.953 1.00 61.16 351 THR A CA 1
ATOM 2776 C C . THR A 1 351 ? 14.636 -15.034 -16.502 1.00 61.16 351 THR A C 1
ATOM 2778 O O . THR A 1 351 ? 14.506 -14.701 -15.319 1.00 61.16 351 THR A O 1
ATOM 2781 N N . GLU A 1 352 ? 13.724 -14.709 -17.422 1.00 63.66 352 GLU A N 1
ATOM 2782 C CA . GLU A 1 352 ? 12.486 -13.988 -17.139 1.00 63.66 352 GLU A CA 1
ATOM 2783 C C . GLU A 1 352 ? 11.503 -14.893 -16.388 1.00 63.66 352 GLU A C 1
ATOM 2785 O O . GLU A 1 352 ? 10.924 -15.810 -16.963 1.00 63.66 352 GLU A O 1
ATOM 2790 N N . LYS A 1 353 ? 11.315 -14.634 -15.086 1.00 51.16 353 LYS A N 1
ATOM 2791 C CA . LYS A 1 353 ? 10.483 -15.454 -14.184 1.00 51.16 353 LYS A CA 1
ATOM 2792 C C . LYS A 1 353 ? 9.037 -14.958 -14.003 1.00 51.16 353 LYS A C 1
ATOM 2794 O O . LYS A 1 353 ? 8.319 -15.558 -13.213 1.00 51.16 353 LYS A O 1
ATOM 2799 N N . SER A 1 354 ? 8.610 -13.855 -14.634 1.00 47.69 354 SER A N 1
ATOM 2800 C CA . SER A 1 354 ? 7.330 -13.201 -14.294 1.00 47.69 354 SER A CA 1
ATOM 2801 C C . SER A 1 354 ? 6.594 -12.551 -15.472 1.00 47.69 354 SER A C 1
ATOM 2803 O O . SER A 1 354 ? 7.213 -11.957 -16.353 1.00 47.69 354 SER A O 1
ATOM 2805 N N . PHE A 1 355 ? 5.260 -12.605 -15.387 1.00 48.81 355 PHE A N 1
ATOM 2806 C CA . PHE A 1 355 ? 4.248 -11.914 -16.197 1.00 48.81 355 PHE A CA 1
ATOM 2807 C C . PHE A 1 355 ? 4.309 -10.381 -16.088 1.00 48.81 355 PHE A C 1
ATOM 2809 O O . PHE A 1 355 ? 3.918 -9.676 -17.012 1.00 48.81 355 PHE A O 1
ATOM 2816 N N . ALA A 1 356 ? 4.847 -9.849 -14.985 1.00 43.84 356 ALA A N 1
ATOM 2817 C CA . ALA A 1 356 ? 4.729 -8.436 -14.610 1.00 43.84 356 ALA A CA 1
ATOM 2818 C C . ALA A 1 356 ? 5.470 -7.435 -15.526 1.00 43.84 356 ALA A C 1
ATOM 2820 O O . ALA A 1 356 ? 5.339 -6.234 -15.330 1.00 43.84 356 ALA A O 1
ATOM 2821 N N . SER A 1 357 ? 6.247 -7.902 -16.513 1.00 52.06 357 SER A N 1
ATOM 2822 C CA . SER A 1 357 ? 6.916 -7.039 -17.509 1.00 52.06 357 SER A CA 1
ATOM 2823 C C . SER A 1 357 ? 6.401 -7.235 -18.945 1.00 52.06 357 SER A C 1
ATOM 2825 O O . SER A 1 357 ? 7.035 -6.787 -19.899 1.00 52.06 357 SER A O 1
ATOM 2827 N N . GLY A 1 358 ? 5.285 -7.959 -19.112 1.00 65.94 358 GLY A N 1
ATOM 2828 C CA . GLY A 1 358 ? 4.882 -8.574 -20.377 1.00 65.94 358 GLY A CA 1
ATOM 2829 C C . GLY A 1 358 ? 3.853 -7.863 -21.229 1.00 65.94 358 GLY A C 1
ATOM 2830 O O . GLY A 1 358 ? 2.952 -8.513 -21.743 1.00 65.94 358 GLY A O 1
ATOM 2831 N N . GLN A 1 359 ? 4.003 -6.556 -21.403 1.00 83.31 359 GLN A N 1
ATOM 2832 C CA . GLN A 1 359 ? 3.042 -5.758 -22.163 1.00 83.31 359 GLN A CA 1
ATOM 2833 C C . GLN A 1 359 ? 3.274 -5.762 -23.683 1.00 83.31 359 GLN A C 1
ATOM 2835 O O . GLN A 1 359 ? 2.325 -5.550 -24.426 1.00 83.31 359 GLN A O 1
ATOM 2840 N N . TRP A 1 360 ? 4.494 -6.054 -24.150 1.00 90.94 360 TRP A N 1
ATOM 2841 C CA . TRP A 1 360 ? 4.858 -5.999 -25.572 1.00 90.94 360 TRP A CA 1
ATOM 2842 C C . TRP A 1 360 ? 4.785 -7.366 -26.254 1.00 90.94 360 TRP A C 1
ATOM 2844 O O . TRP A 1 360 ? 5.495 -8.299 -25.866 1.00 90.94 360 TRP A O 1
ATOM 2854 N N . TRP A 1 361 ? 3.949 -7.448 -27.283 1.00 93.81 361 TRP A N 1
ATOM 2855 C CA . TRP A 1 361 ? 3.654 -8.633 -28.084 1.00 93.81 361 TRP A CA 1
ATOM 2856 C C . TRP A 1 361 ? 3.735 -8.305 -29.571 1.00 93.81 361 TRP A C 1
ATOM 2858 O O . TRP A 1 361 ? 3.812 -7.145 -29.976 1.00 93.81 361 TRP A O 1
ATOM 2868 N N . THR A 1 362 ? 3.697 -9.335 -30.402 1.00 95.12 362 THR A N 1
ATOM 2869 C CA . THR A 1 362 ? 3.616 -9.181 -31.848 1.00 95.12 362 THR A CA 1
ATOM 2870 C C . THR A 1 362 ? 2.772 -10.286 -32.478 1.00 95.12 362 THR A C 1
ATOM 2872 O O . THR A 1 362 ? 2.404 -11.265 -31.820 1.00 95.12 362 THR A O 1
ATOM 2875 N N . SER A 1 363 ? 2.407 -10.104 -33.744 1.00 94.88 363 SER A N 1
ATOM 2876 C CA . SER A 1 363 ? 1.672 -11.111 -34.509 1.00 94.88 363 SER A CA 1
ATOM 2877 C C . SER A 1 363 ? 2.611 -12.219 -34.991 1.00 94.88 363 SER A C 1
ATOM 2879 O O . SER A 1 363 ? 3.828 -12.045 -35.030 1.00 94.88 363 SER A O 1
ATOM 2881 N N . LYS A 1 364 ? 2.053 -13.351 -35.431 1.00 93.56 364 LYS A N 1
ATOM 2882 C CA . LYS A 1 364 ? 2.849 -14.402 -36.079 1.00 93.56 364 LYS A CA 1
ATOM 2883 C C . LYS A 1 364 ? 3.606 -13.882 -37.306 1.00 93.56 364 LYS A C 1
ATOM 2885 O O . LYS A 1 364 ? 4.777 -14.191 -37.462 1.00 93.56 364 LYS A O 1
ATOM 2890 N N . ALA A 1 365 ? 2.952 -13.074 -38.143 1.00 94.44 365 ALA A N 1
ATOM 2891 C CA . ALA A 1 365 ? 3.556 -12.538 -39.362 1.00 94.44 365 ALA A CA 1
ATOM 2892 C C . ALA A 1 365 ? 4.778 -11.660 -39.057 1.00 94.44 365 ALA A C 1
ATOM 2894 O O . ALA A 1 365 ? 5.810 -11.780 -39.706 1.00 94.44 365 ALA A O 1
ATOM 2895 N N . GLU A 1 366 ? 4.680 -10.820 -38.029 1.00 94.81 366 GLU A N 1
ATOM 2896 C CA . GLU A 1 366 ? 5.798 -9.985 -37.590 1.00 94.81 366 GLU A CA 1
ATOM 2897 C C . GLU A 1 366 ? 6.917 -10.789 -36.934 1.00 94.81 366 GLU A C 1
ATOM 2899 O O . GLU A 1 366 ? 8.084 -10.471 -37.142 1.00 94.81 366 GLU A O 1
ATOM 2904 N N . PHE A 1 367 ? 6.581 -11.828 -36.165 1.00 93.31 367 PHE A N 1
ATOM 2905 C CA . PHE A 1 367 ? 7.570 -12.729 -35.579 1.00 93.31 367 PHE A CA 1
ATOM 2906 C C . PHE A 1 367 ? 8.335 -13.510 -36.658 1.00 93.31 367 PHE A C 1
ATOM 2908 O O . PHE A 1 367 ? 9.562 -13.535 -36.633 1.00 93.31 367 PHE A O 1
ATOM 2915 N N . ASP A 1 368 ? 7.622 -14.089 -37.627 1.00 92.50 368 ASP A N 1
ATOM 2916 C CA . ASP A 1 368 ? 8.207 -14.859 -38.733 1.00 92.50 368 ASP A CA 1
ATOM 2917 C C . ASP A 1 368 ? 9.046 -13.980 -39.677 1.00 92.50 368 ASP A C 1
ATOM 2919 O O . ASP A 1 368 ? 9.971 -14.469 -40.322 1.00 92.50 368 ASP A O 1
ATOM 2923 N N . ALA A 1 369 ? 8.744 -12.679 -39.753 1.00 92.25 369 ALA A N 1
ATOM 2924 C CA . ALA A 1 369 ? 9.496 -11.711 -40.550 1.00 92.25 369 ALA A CA 1
ATOM 2925 C C . ALA A 1 369 ? 10.859 -11.329 -39.940 1.00 92.25 369 ALA A C 1
ATOM 2927 O O . ALA A 1 369 ? 11.590 -10.548 -40.547 1.00 92.25 369 ALA A O 1
ATOM 2928 N N . ILE A 1 370 ? 11.196 -11.826 -38.746 1.00 90.69 370 ILE A N 1
ATOM 2929 C CA . ILE A 1 370 ? 12.480 -11.580 -38.086 1.00 90.69 370 ILE A CA 1
ATOM 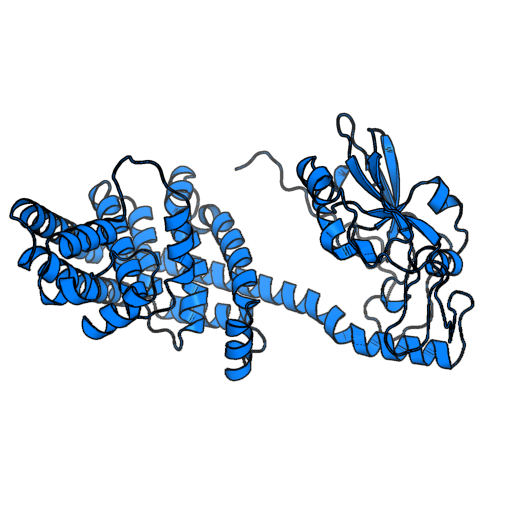2930 C C . ILE A 1 370 ? 13.292 -12.871 -38.092 1.00 90.69 370 ILE A C 1
ATOM 2932 O O . ILE A 1 370 ? 12.865 -13.900 -37.572 1.00 90.69 370 ILE A O 1
ATOM 2936 N N . THR A 1 371 ? 14.507 -12.806 -38.622 1.00 86.94 371 THR A N 1
ATOM 2937 C CA . THR A 1 371 ? 15.373 -13.981 -38.786 1.00 86.94 371 THR A CA 1
ATOM 2938 C C . THR A 1 371 ? 16.553 -13.998 -37.822 1.00 86.94 371 THR A C 1
ATOM 2940 O O . THR A 1 371 ? 17.217 -15.025 -37.666 1.00 86.94 371 THR A O 1
ATOM 2943 N N . SER A 1 372 ? 16.816 -12.877 -37.142 1.00 87.88 372 SER A N 1
ATOM 2944 C CA . SER A 1 372 ? 17.939 -12.752 -36.220 1.00 87.88 372 SER A CA 1
ATOM 2945 C C . SER A 1 372 ? 17.645 -11.861 -35.013 1.00 87.88 372 SER A C 1
ATOM 2947 O O . SER A 1 372 ? 16.764 -11.000 -35.006 1.00 87.88 372 SER A O 1
ATOM 2949 N N . LYS A 1 373 ? 18.470 -12.022 -33.974 1.00 86.31 373 LYS A N 1
ATOM 2950 C CA . LYS A 1 373 ? 18.466 -11.150 -32.791 1.00 86.31 373 LYS A CA 1
ATOM 2951 C C . LYS A 1 373 ? 18.715 -9.689 -33.167 1.00 86.31 373 LYS A C 1
ATOM 2953 O O . LYS A 1 373 ? 18.127 -8.803 -32.561 1.00 86.31 373 LYS A O 1
ATOM 2958 N N . ASP A 1 374 ? 19.603 -9.442 -34.119 1.00 89.25 374 ASP A N 1
ATOM 2959 C CA . ASP A 1 374 ? 20.009 -8.093 -34.503 1.00 89.25 374 ASP A CA 1
ATOM 2960 C C . ASP A 1 374 ? 18.855 -7.367 -35.209 1.00 89.25 374 ASP A C 1
ATOM 2962 O O . ASP A 1 374 ? 18.547 -6.225 -34.865 1.00 89.25 374 ASP A O 1
ATOM 2966 N N . GLU A 1 375 ? 18.132 -8.071 -36.084 1.00 91.56 375 GLU A N 1
ATOM 2967 C CA . GLU A 1 375 ? 16.892 -7.579 -36.693 1.00 91.56 375 GLU A CA 1
ATOM 2968 C C . GLU A 1 375 ? 15.810 -7.309 -35.649 1.00 91.56 375 GLU A C 1
ATOM 2970 O O . GLU A 1 375 ? 15.202 -6.243 -35.673 1.00 91.56 375 GLU A O 1
ATOM 2975 N N . TRP A 1 376 ? 15.603 -8.217 -34.688 1.00 92.06 376 TRP A N 1
ATOM 2976 C CA . TRP A 1 376 ? 14.636 -7.994 -33.611 1.00 92.06 376 TRP A CA 1
ATOM 2977 C C . TRP A 1 376 ? 14.930 -6.702 -32.840 1.00 92.06 376 TRP A C 1
ATOM 2979 O O . TRP A 1 376 ? 14.037 -5.880 -32.637 1.00 92.06 376 TRP A O 1
ATOM 2989 N N . ARG A 1 377 ? 16.187 -6.499 -32.427 1.00 91.50 377 ARG A N 1
ATOM 2990 C CA . ARG A 1 377 ? 16.590 -5.305 -31.670 1.00 91.50 377 ARG A CA 1
ATOM 2991 C C . ARG A 1 377 ? 16.385 -4.037 -32.461 1.00 91.50 377 ARG A C 1
ATOM 2993 O O . ARG A 1 377 ? 15.828 -3.082 -31.926 1.00 91.50 377 ARG A O 1
ATOM 3000 N N . ARG A 1 378 ? 16.836 -4.050 -33.712 1.00 93.19 378 ARG A N 1
ATOM 3001 C CA . ARG A 1 378 ? 16.756 -2.903 -34.605 1.00 93.19 378 ARG A CA 1
ATOM 3002 C C . ARG A 1 378 ? 15.298 -2.552 -34.898 1.00 93.19 378 ARG A C 1
ATOM 3004 O O . ARG A 1 378 ? 14.913 -1.412 -34.678 1.00 93.19 378 ARG A O 1
ATOM 3011 N N . LYS A 1 379 ? 14.484 -3.539 -35.286 1.00 94.00 379 LYS A N 1
ATOM 3012 C CA . LYS A 1 379 ? 13.086 -3.367 -35.714 1.00 94.00 379 LYS A CA 1
ATOM 3013 C C . LYS A 1 379 ? 12.121 -3.074 -34.559 1.00 94.00 379 LYS A C 1
ATOM 3015 O O . LYS A 1 379 ? 11.165 -2.329 -34.733 1.00 94.00 379 LYS A O 1
ATOM 3020 N N . PHE A 1 380 ? 12.348 -3.620 -33.363 1.00 93.12 380 PHE A N 1
ATOM 3021 C CA . PHE A 1 380 ? 11.453 -3.434 -32.204 1.00 93.12 380 PHE A CA 1
ATOM 3022 C C . PHE A 1 380 ? 12.025 -2.525 -31.111 1.00 93.12 380 PHE A C 1
ATOM 3024 O O . PHE A 1 380 ? 11.418 -2.394 -30.053 1.00 93.12 380 PHE A O 1
ATOM 3031 N N . GLY A 1 381 ? 13.184 -1.901 -31.335 1.00 90.94 381 GLY A N 1
ATOM 3032 C CA . GLY A 1 381 ? 13.756 -0.945 -30.387 1.00 90.94 381 GLY A CA 1
ATOM 3033 C C . GLY A 1 381 ? 14.171 -1.574 -29.053 1.00 90.94 381 GLY A C 1
ATOM 3034 O O . GLY A 1 381 ? 13.983 -0.981 -27.997 1.00 90.94 381 GLY A O 1
ATOM 3035 N N . VAL A 1 382 ? 14.731 -2.787 -29.057 1.00 89.38 382 VAL A N 1
ATOM 3036 C CA . VAL A 1 382 ? 15.063 -3.501 -27.811 1.00 89.38 382 VAL A CA 1
ATOM 3037 C C . VAL A 1 382 ? 16.565 -3.510 -27.532 1.00 89.38 382 VAL A C 1
ATOM 3039 O O . VAL A 1 382 ? 17.314 -4.315 -28.094 1.00 89.38 382 VAL A O 1
ATOM 3042 N N . TRP A 1 383 ? 17.015 -2.691 -26.578 1.00 86.00 383 TRP A N 1
ATOM 3043 C CA . TRP A 1 383 ? 18.415 -2.701 -26.140 1.00 86.00 383 TRP A CA 1
ATOM 3044 C C . TRP A 1 383 ? 18.827 -4.031 -25.506 1.00 86.00 383 TRP A C 1
ATOM 3046 O O . TRP A 1 383 ? 18.026 -4.742 -24.885 1.00 86.00 383 TRP A O 1
ATOM 3056 N N . ARG A 1 384 ? 20.112 -4.373 -25.622 1.00 80.94 384 ARG A N 1
ATOM 3057 C CA . ARG A 1 384 ? 20.640 -5.633 -25.083 1.00 80.94 384 ARG A CA 1
ATOM 3058 C C . ARG A 1 384 ? 20.589 -5.646 -23.556 1.00 80.94 384 ARG A C 1
ATOM 3060 O O . ARG A 1 384 ? 20.267 -6.683 -22.979 1.00 80.94 384 ARG A O 1
ATOM 3067 N N . ILE A 1 385 ? 20.822 -4.504 -22.918 1.00 75.44 385 ILE A N 1
ATOM 3068 C CA . ILE A 1 385 ? 20.663 -4.303 -21.474 1.00 75.44 385 ILE A CA 1
ATOM 3069 C C . ILE A 1 385 ? 19.234 -4.578 -20.985 1.00 75.44 385 ILE A C 1
ATOM 3071 O O . ILE A 1 385 ? 19.055 -5.019 -19.850 1.00 75.44 385 ILE A O 1
ATOM 3075 N N . TRP A 1 386 ? 18.218 -4.343 -21.819 1.00 74.94 386 TRP A N 1
ATOM 3076 C CA . TRP A 1 386 ? 16.820 -4.550 -21.438 1.00 74.94 386 TRP A CA 1
ATOM 3077 C C . TRP A 1 386 ? 16.426 -6.024 -21.499 1.00 74.94 386 TRP A C 1
ATOM 3079 O O . TRP A 1 386 ? 15.752 -6.525 -20.596 1.00 74.94 386 TRP A O 1
ATOM 3089 N N . LYS A 1 387 ? 16.838 -6.722 -22.565 1.00 76.38 387 LYS A N 1
ATOM 3090 C CA . LYS A 1 387 ? 16.518 -8.134 -22.813 1.00 76.38 387 LYS A CA 1
ATOM 3091 C C . LYS A 1 387 ? 17.642 -8.795 -23.597 1.00 76.38 387 LYS A C 1
ATOM 3093 O O . LYS A 1 387 ? 17.999 -8.305 -24.664 1.00 76.38 387 LYS A O 1
ATOM 3098 N N . SER A 1 388 ? 18.146 -9.940 -23.148 1.00 66.31 388 SER A N 1
ATOM 3099 C CA . SER A 1 388 ? 19.227 -10.685 -23.807 1.00 66.31 388 SER A CA 1
ATOM 3100 C C . SER A 1 388 ? 18.774 -11.581 -24.975 1.00 66.31 388 SER A C 1
ATOM 3102 O O . SER A 1 388 ? 19.608 -11.824 -25.850 1.00 66.31 388 SER A O 1
ATOM 3104 N N . ASN A 1 389 ? 17.470 -11.910 -25.075 1.00 66.25 389 ASN A N 1
ATOM 3105 C CA . ASN A 1 389 ? 16.856 -12.922 -25.971 1.00 66.25 389 ASN A CA 1
ATOM 3106 C C . ASN A 1 389 ? 17.195 -14.372 -25.559 1.00 66.25 389 ASN A C 1
ATOM 3108 O O . ASN A 1 389 ? 17.999 -14.609 -24.665 1.00 66.25 389 ASN A O 1
ATOM 3112 N N . GLY A 1 390 ? 16.581 -15.343 -26.227 1.00 67.00 390 GLY A N 1
ATOM 3113 C CA . GLY A 1 390 ? 16.951 -16.758 -26.208 1.00 67.00 390 GLY A CA 1
ATOM 3114 C C . GLY A 1 390 ? 15.744 -17.654 -26.447 1.00 67.00 390 GLY A C 1
ATOM 3115 O O . GLY A 1 390 ? 15.869 -18.745 -26.993 1.00 67.00 390 GLY A O 1
ATOM 3116 N N . GLU A 1 391 ? 14.560 -17.160 -26.104 1.00 81.25 391 GLU A N 1
ATOM 3117 C CA . GLU A 1 391 ? 13.313 -17.904 -26.170 1.00 81.25 391 GLU A CA 1
ATOM 3118 C C . GLU A 1 391 ? 12.185 -17.001 -26.668 1.00 81.25 391 GLU A C 1
ATOM 3120 O O . GLU A 1 391 ? 12.249 -15.775 -26.571 1.00 81.25 391 GLU A O 1
ATOM 3125 N N . PHE A 1 392 ? 11.115 -17.612 -27.153 1.00 87.06 392 PHE A N 1
ATOM 3126 C CA . PHE A 1 392 ? 9.833 -16.960 -27.328 1.00 87.06 392 PHE A CA 1
ATOM 3127 C C . PHE A 1 392 ? 8.736 -17.775 -26.649 1.00 87.06 392 PHE A C 1
ATOM 3129 O O . PHE A 1 392 ? 8.863 -18.978 -26.415 1.00 87.06 392 PHE A O 1
ATOM 3136 N N . MET A 1 393 ? 7.653 -17.097 -26.308 1.00 87.56 393 MET A N 1
ATOM 3137 C CA . MET A 1 393 ? 6.411 -17.701 -25.843 1.00 87.56 393 MET A CA 1
ATOM 3138 C C . MET A 1 393 ? 5.270 -17.252 -26.742 1.00 87.56 393 MET A C 1
ATOM 3140 O O . MET A 1 393 ? 5.359 -16.202 -27.388 1.00 87.56 393 MET A O 1
ATOM 3144 N N . THR A 1 394 ? 4.190 -18.025 -26.739 1.00 91.75 394 THR A N 1
ATOM 3145 C CA . THR A 1 394 ? 2.946 -17.629 -27.388 1.00 91.75 394 THR A CA 1
ATOM 3146 C C . THR A 1 394 ? 1.791 -17.596 -26.399 1.00 91.75 394 THR A C 1
ATOM 3148 O O . THR A 1 394 ? 1.772 -18.342 -25.419 1.00 91.75 394 THR A O 1
ATOM 3151 N N . TYR A 1 395 ? 0.840 -16.703 -26.655 1.00 92.31 395 TYR A N 1
ATOM 3152 C CA . TYR A 1 395 ? -0.428 -16.607 -25.944 1.00 92.31 395 TYR A CA 1
ATOM 3153 C C . TYR A 1 395 ? -1.554 -16.846 -26.936 1.00 92.31 395 TYR A C 1
ATOM 3155 O O . TYR A 1 395 ? -1.638 -16.145 -27.945 1.00 92.31 395 TYR A O 1
ATOM 3163 N N . GLN A 1 396 ? -2.404 -17.827 -26.655 1.00 94.81 396 GLN A N 1
ATOM 3164 C CA . GLN A 1 396 ? -3.600 -18.074 -27.448 1.00 94.81 396 GLN A CA 1
ATOM 3165 C C . GLN A 1 396 ? -4.790 -17.395 -26.777 1.00 94.81 396 GLN A C 1
ATOM 3167 O O . GLN A 1 396 ? -5.067 -17.641 -25.606 1.00 94.81 396 GLN A O 1
ATOM 3172 N N . VAL A 1 397 ? -5.504 -16.539 -27.504 1.00 94.62 397 VAL A N 1
ATOM 3173 C CA . VAL A 1 397 ? -6.699 -15.889 -26.961 1.00 94.62 397 VAL A CA 1
ATOM 3174 C C . VAL A 1 397 ? -7.759 -16.957 -26.652 1.00 94.62 397 VAL A C 1
ATOM 3176 O O . VAL A 1 397 ? -8.057 -17.771 -27.531 1.00 94.62 397 VAL A O 1
ATOM 3179 N N . PRO A 1 398 ? -8.336 -16.973 -25.437 1.00 93.31 398 PRO A N 1
ATOM 3180 C CA . PRO A 1 398 ? -9.247 -18.036 -25.012 1.00 93.31 398 PRO A CA 1
ATOM 3181 C C . PRO A 1 398 ? -10.573 -18.020 -25.762 1.00 93.31 398 PRO A C 1
ATOM 3183 O O . PRO A 1 398 ? -11.066 -16.957 -26.149 1.00 93.31 398 PRO A O 1
ATOM 3186 N N . GLU A 1 399 ? -11.205 -19.188 -25.857 1.00 93.56 399 GLU A N 1
ATOM 3187 C CA . GLU A 1 399 ? -12.592 -19.293 -26.311 1.00 93.56 399 GLU A CA 1
ATOM 3188 C C . GLU A 1 399 ? -13.530 -18.404 -25.484 1.00 93.56 399 GLU A C 1
ATOM 3190 O O . GLU A 1 399 ? -13.335 -18.181 -24.285 1.00 93.56 399 GLU A O 1
ATOM 3195 N N . GLY A 1 400 ? -14.530 -17.827 -26.153 1.00 89.94 400 GLY A N 1
ATOM 3196 C CA . GLY A 1 400 ? -15.496 -16.913 -25.536 1.00 89.94 400 GLY A CA 1
ATOM 3197 C C . GLY A 1 400 ? -14.929 -15.561 -25.076 1.00 89.94 400 GLY A C 1
ATOM 3198 O O . GLY A 1 400 ? -15.672 -14.765 -24.505 1.00 89.94 400 GLY A O 1
ATOM 3199 N N . THR A 1 401 ? -13.646 -15.264 -25.325 1.00 90.06 401 THR A N 1
ATOM 3200 C CA . THR A 1 401 ? -12.997 -14.010 -24.910 1.00 90.06 401 THR A CA 1
ATOM 3201 C C . THR A 1 401 ? -12.438 -13.248 -26.108 1.00 90.06 401 THR A C 1
ATOM 3203 O O . THR A 1 401 ? -11.778 -13.814 -26.966 1.00 90.06 401 THR A O 1
ATOM 3206 N N . THR A 1 402 ? -12.649 -11.932 -26.160 1.00 95.31 402 THR A N 1
ATOM 3207 C CA . THR A 1 402 ? -11.933 -11.049 -27.097 1.00 95.31 402 THR A CA 1
ATOM 3208 C C . THR A 1 402 ? -10.951 -10.196 -26.312 1.00 95.31 402 THR A C 1
ATOM 3210 O O . THR A 1 402 ? -11.372 -9.367 -25.503 1.00 95.31 402 THR A O 1
ATOM 3213 N N . LEU A 1 403 ? -9.655 -10.383 -26.558 1.00 95.44 403 LEU A N 1
ATOM 3214 C CA . LEU A 1 403 ? -8.620 -9.575 -25.925 1.00 95.44 403 LEU A CA 1
ATOM 3215 C C . LEU A 1 403 ? -8.546 -8.204 -26.606 1.00 95.44 403 LEU A C 1
ATOM 3217 O O . LEU A 1 403 ? -8.689 -8.097 -27.825 1.00 95.44 403 LEU A O 1
ATOM 3221 N N . LYS A 1 404 ? -8.334 -7.147 -25.824 1.00 97.06 404 LYS A N 1
ATOM 3222 C CA . LYS A 1 404 ? -8.197 -5.774 -26.319 1.00 97.06 404 LYS A CA 1
ATOM 3223 C C . LYS A 1 404 ? -6.770 -5.298 -26.099 1.00 97.06 404 LYS A C 1
ATOM 3225 O O . LYS A 1 404 ? -6.170 -5.577 -25.068 1.00 97.06 404 LYS A O 1
ATOM 3230 N N . GLY A 1 405 ? -6.237 -4.574 -27.069 1.00 96.31 405 GLY A N 1
ATOM 3231 C CA . GLY A 1 405 ? -4.887 -4.035 -27.020 1.00 96.31 405 GLY A CA 1
ATOM 3232 C C . GLY A 1 405 ? -4.742 -2.789 -27.867 1.00 96.31 405 GLY A C 1
ATOM 3233 O O . GLY A 1 405 ? -5.682 -2.358 -28.533 1.00 96.31 405 GLY A O 1
ATOM 3234 N N . TRP A 1 406 ? -3.541 -2.239 -27.859 1.00 97.12 406 TRP A N 1
ATOM 3235 C CA . TRP A 1 406 ? -3.133 -1.178 -28.766 1.00 97.12 406 TRP A CA 1
ATOM 3236 C C . TRP A 1 406 ? -2.133 -1.736 -29.763 1.00 97.12 406 TRP A C 1
ATOM 3238 O O . TRP A 1 406 ? -1.327 -2.595 -29.413 1.00 97.12 406 TRP A O 1
ATOM 3248 N N . GLN A 1 407 ? -2.191 -1.281 -31.005 1.00 97.12 407 GLN A N 1
ATOM 3249 C CA . GLN A 1 407 ? -1.311 -1.750 -32.063 1.00 97.12 407 GLN A CA 1
ATOM 3250 C C . GLN A 1 407 ? -0.797 -0.569 -32.877 1.00 97.12 407 GLN A C 1
ATOM 3252 O O . GLN A 1 407 ? -1.557 0.334 -33.220 1.00 97.12 407 GLN A O 1
ATOM 3257 N N . GLY A 1 408 ? 0.490 -0.582 -33.201 1.00 96.75 408 GLY A N 1
ATOM 3258 C CA . GLY A 1 408 ? 1.126 0.483 -33.967 1.00 96.75 408 GLY A CA 1
ATOM 3259 C C . GLY A 1 408 ? 2.581 0.169 -34.281 1.00 96.75 408 GLY A C 1
ATOM 3260 O O . GLY A 1 408 ? 3.113 -0.860 -33.859 1.00 96.75 408 GLY A O 1
ATOM 3261 N N . ILE A 1 409 ? 3.217 1.058 -35.034 1.00 97.62 409 ILE A N 1
ATOM 3262 C CA . ILE A 1 409 ? 4.627 0.934 -35.412 1.00 97.62 409 ILE A CA 1
ATOM 3263 C C . ILE A 1 409 ? 5.510 1.300 -34.221 1.00 97.62 409 ILE A C 1
ATOM 3265 O O . ILE A 1 409 ? 5.224 2.276 -33.537 1.00 97.62 409 ILE A O 1
ATOM 3269 N N . SER A 1 410 ? 6.568 0.536 -33.961 1.00 96.62 410 SER A N 1
ATOM 3270 C CA . SER A 1 410 ? 7.541 0.832 -32.915 1.00 96.62 410 SER A CA 1
ATOM 3271 C C . SER A 1 410 ? 8.337 2.088 -33.251 1.00 96.62 410 SER A C 1
ATOM 3273 O O . SER A 1 410 ? 8.847 2.256 -34.361 1.00 96.62 410 SER A O 1
ATOM 3275 N N . ALA A 1 411 ? 8.445 2.979 -32.275 1.00 95.44 411 ALA A N 1
ATOM 3276 C CA . ALA A 1 411 ? 9.284 4.155 -32.374 1.00 95.44 411 ALA A CA 1
ATOM 3277 C C . ALA A 1 411 ? 10.769 3.782 -32.317 1.00 95.44 411 ALA A C 1
ATOM 3279 O O . ALA A 1 411 ? 11.167 2.796 -31.686 1.00 95.44 411 ALA A O 1
ATOM 3280 N N . SER A 1 412 ? 11.593 4.627 -32.928 1.00 93.81 412 SER A N 1
ATOM 3281 C CA . SER A 1 412 ? 13.031 4.648 -32.715 1.00 93.81 412 SER A CA 1
ATOM 3282 C C . SER A 1 412 ? 13.335 4.854 -31.233 1.00 93.81 412 SER A C 1
ATOM 3284 O O . SER A 1 412 ? 12.678 5.641 -30.553 1.00 93.81 412 SER A O 1
ATOM 3286 N N . GLN A 1 413 ? 14.359 4.169 -30.732 1.00 91.44 413 GLN A N 1
ATOM 3287 C CA . GLN A 1 413 ? 14.742 4.234 -29.321 1.00 91.44 413 GLN A CA 1
ATOM 3288 C C . GLN A 1 413 ? 16.121 4.850 -29.189 1.00 91.44 413 GLN A C 1
ATOM 3290 O O . GLN A 1 413 ? 17.076 4.347 -29.775 1.00 91.44 413 GLN A O 1
ATOM 3295 N N . GLU A 1 414 ? 16.244 5.910 -28.400 1.00 88.75 414 GLU A N 1
ATOM 3296 C CA . GLU A 1 414 ? 17.533 6.524 -28.095 1.00 88.75 414 GLU A CA 1
ATOM 3297 C C . GLU A 1 414 ? 18.077 6.002 -26.762 1.00 88.75 414 GLU A C 1
ATOM 3299 O O . GLU A 1 414 ? 17.370 5.925 -25.755 1.00 88.75 414 GLU A O 1
ATOM 3304 N N . MET A 1 415 ? 19.369 5.679 -26.728 1.00 84.19 415 MET A N 1
ATOM 3305 C CA . MET A 1 415 ? 20.074 5.477 -25.471 1.00 84.19 415 MET A CA 1
ATOM 3306 C C . MET A 1 415 ? 20.524 6.841 -24.937 1.00 84.19 415 MET A C 1
ATOM 3308 O O . MET A 1 415 ? 21.563 7.372 -25.341 1.00 84.19 415 MET A O 1
ATOM 3312 N N . TYR A 1 416 ? 19.729 7.381 -24.011 1.00 77.06 416 TYR A N 1
ATOM 3313 C CA . TYR A 1 416 ? 19.878 8.722 -23.437 1.00 77.06 416 TYR A CA 1
ATOM 3314 C C . TYR A 1 416 ? 21.337 9.110 -23.137 1.00 77.06 416 TYR A C 1
ATOM 3316 O O . TYR A 1 416 ? 22.038 8.427 -22.388 1.00 77.06 416 TYR A O 1
ATOM 3324 N N . GLY A 1 417 ? 21.797 10.224 -23.714 1.00 77.50 417 GLY A N 1
ATOM 3325 C CA . GLY A 1 417 ? 23.123 10.791 -23.443 1.00 77.50 417 GLY A CA 1
ATOM 3326 C C . GLY A 1 417 ? 24.301 10.064 -24.106 1.00 77.50 417 GLY A C 1
ATOM 3327 O O . GLY A 1 417 ? 25.449 10.309 -23.735 1.00 77.50 417 GLY A O 1
ATOM 3328 N N . THR A 1 418 ? 24.056 9.163 -25.066 1.00 80.81 418 THR A N 1
ATOM 3329 C CA . THR A 1 418 ? 25.122 8.372 -25.718 1.00 80.81 418 THR A CA 1
ATOM 3330 C C . THR A 1 418 ? 25.205 8.535 -27.237 1.00 80.81 418 THR A C 1
ATOM 3332 O O . THR A 1 418 ? 26.201 8.124 -27.833 1.00 80.81 418 THR A O 1
ATOM 3335 N N . GLY A 1 419 ? 24.187 9.140 -27.859 1.00 85.62 419 GLY A N 1
ATOM 3336 C CA . GLY A 1 419 ? 24.083 9.304 -29.312 1.00 85.62 419 GLY A CA 1
ATOM 3337 C C . GLY A 1 419 ? 23.807 8.007 -30.079 1.00 85.62 419 GLY A C 1
ATOM 3338 O O . GLY A 1 419 ? 23.899 8.017 -31.306 1.00 85.62 419 GLY A O 1
ATOM 3339 N N . TYR A 1 420 ? 23.519 6.901 -29.383 1.00 92.31 420 TYR A N 1
ATOM 3340 C CA . TYR A 1 420 ? 23.129 5.631 -29.991 1.00 92.31 420 TYR A CA 1
ATOM 3341 C C . TYR A 1 420 ? 21.612 5.520 -30.119 1.00 92.31 420 TYR A C 1
ATOM 3343 O O . TYR A 1 420 ? 20.879 5.827 -29.175 1.00 92.31 420 TYR A O 1
ATOM 3351 N N . THR A 1 421 ? 21.157 5.003 -31.258 1.00 92.56 421 THR A N 1
ATOM 3352 C CA . THR A 1 421 ? 19.732 4.885 -31.586 1.00 92.56 421 THR A CA 1
ATOM 3353 C C . THR A 1 421 ? 19.425 3.526 -32.218 1.00 92.56 421 THR A C 1
ATOM 3355 O O . THR A 1 421 ? 20.237 2.982 -32.968 1.00 92.56 421 THR A O 1
ATOM 3358 N N . LEU A 1 422 ? 18.251 2.975 -31.917 1.00 94.12 422 LEU A N 1
ATOM 3359 C CA . LEU A 1 422 ? 17.642 1.847 -32.623 1.00 94.12 422 LEU A CA 1
ATOM 3360 C C . LEU A 1 422 ? 16.576 2.364 -33.578 1.00 94.12 422 LEU A C 1
ATOM 3362 O O . LEU A 1 422 ? 15.828 3.272 -33.221 1.00 94.12 422 LEU A O 1
ATOM 3366 N N . GLU A 1 423 ? 16.496 1.757 -34.757 1.00 94.44 423 GLU A N 1
ATOM 3367 C CA . GLU A 1 423 ? 15.635 2.225 -35.842 1.00 94.44 423 GLU A CA 1
ATOM 3368 C C . GLU A 1 423 ? 14.148 2.202 -35.462 1.00 94.44 423 GLU A C 1
ATOM 3370 O O . GLU A 1 423 ? 13.485 3.222 -35.599 1.00 94.44 423 GLU A O 1
ATOM 3375 N N . GLY A 1 424 ? 13.631 1.100 -34.921 1.00 94.62 424 GLY A N 1
ATOM 3376 C CA . GLY A 1 424 ? 12.188 0.883 -34.788 1.00 94.62 424 GLY A CA 1
ATOM 3377 C C . GLY A 1 424 ? 11.570 0.407 -36.109 1.00 94.62 424 GLY A C 1
ATOM 3378 O O . GLY A 1 424 ? 12.245 -0.220 -36.925 1.00 94.62 424 GLY A O 1
ATOM 3379 N N . GLY A 1 425 ? 10.281 0.681 -36.318 1.00 95.06 425 GLY A N 1
ATOM 3380 C CA . GLY A 1 425 ? 9.568 0.363 -37.561 1.00 95.06 425 GLY A CA 1
ATOM 3381 C C . GLY A 1 425 ? 8.784 -0.959 -37.562 1.00 95.06 425 GLY A C 1
ATOM 3382 O O . GLY A 1 425 ? 8.070 -1.251 -38.518 1.00 95.06 425 GLY A O 1
ATOM 3383 N N . GLY A 1 426 ? 8.878 -1.770 -36.508 1.00 95.31 426 GLY A N 1
ATOM 3384 C CA . GLY A 1 426 ? 8.130 -3.021 -36.363 1.00 95.31 426 GLY A CA 1
ATOM 3385 C C . GLY A 1 426 ? 6.711 -2.820 -35.845 1.00 95.31 426 GLY A C 1
ATOM 3386 O O . GLY A 1 426 ? 6.482 -2.024 -34.940 1.00 95.31 426 GLY A O 1
ATOM 3387 N N . LEU A 1 427 ? 5.745 -3.579 -36.361 1.00 96.75 427 LEU A N 1
ATOM 3388 C CA . LEU A 1 427 ? 4.380 -3.544 -35.840 1.00 96.75 427 LEU A CA 1
ATOM 3389 C C . LEU A 1 427 ? 4.316 -4.286 -34.497 1.00 96.75 427 LEU A C 1
ATOM 3391 O O . LEU A 1 427 ? 4.500 -5.504 -34.418 1.00 96.75 427 LEU A O 1
ATOM 3395 N N . GLN A 1 428 ? 4.052 -3.545 -33.427 1.00 95.50 428 GLN A N 1
ATOM 3396 C CA . GLN A 1 428 ? 4.004 -4.068 -32.067 1.00 95.50 428 GLN A CA 1
ATOM 3397 C C . GLN A 1 428 ? 2.612 -3.930 -31.459 1.00 95.50 428 GLN A C 1
ATOM 3399 O O . GLN A 1 428 ? 1.803 -3.087 -31.853 1.00 95.50 428 GLN A O 1
ATOM 3404 N N . ILE A 1 429 ? 2.353 -4.787 -30.480 1.00 97.19 429 ILE A N 1
ATOM 3405 C CA . ILE A 1 429 ? 1.087 -4.895 -29.775 1.00 97.19 429 ILE A CA 1
ATOM 3406 C C . ILE A 1 429 ? 1.348 -4.624 -28.296 1.00 97.19 429 ILE A C 1
ATOM 3408 O O . ILE A 1 429 ? 2.190 -5.278 -27.681 1.00 97.19 429 ILE A O 1
ATOM 3412 N N . LEU A 1 430 ? 0.603 -3.685 -27.726 1.00 94.75 430 LEU A N 1
ATOM 3413 C CA . LEU A 1 430 ? 0.582 -3.388 -26.302 1.00 94.75 430 LEU A CA 1
ATOM 3414 C C . LEU A 1 430 ? -0.678 -3.997 -25.676 1.00 94.75 430 LEU A C 1
ATOM 3416 O O . LEU A 1 430 ? -1.802 -3.637 -26.033 1.00 94.75 430 LEU A O 1
ATOM 3420 N N . LEU A 1 431 ? -0.481 -4.915 -24.735 1.00 93.06 431 LEU A N 1
ATOM 3421 C CA . LEU A 1 431 ? -1.536 -5.560 -23.949 1.00 93.06 431 LEU A CA 1
ATOM 3422 C C . LEU A 1 431 ? -1.431 -5.138 -22.486 1.00 93.06 431 LEU A C 1
ATOM 3424 O O . LEU A 1 431 ? -0.353 -4.750 -22.028 1.00 93.06 431 LEU A O 1
ATOM 3428 N N . ASP A 1 432 ? -2.525 -5.264 -21.738 1.00 86.69 432 ASP A N 1
ATOM 3429 C CA . ASP A 1 432 ? -2.465 -5.226 -20.279 1.00 86.69 432 ASP A CA 1
ATOM 3430 C C . ASP A 1 432 ? -1.979 -6.597 -19.766 1.00 86.69 432 ASP A C 1
ATOM 3432 O O . ASP A 1 432 ? -2.638 -7.610 -20.019 1.00 86.69 432 ASP A O 1
ATOM 3436 N N . PRO A 1 433 ? -0.841 -6.685 -19.052 1.00 81.94 433 PRO A N 1
ATOM 3437 C CA . PRO A 1 433 ? -0.374 -7.954 -18.501 1.00 81.94 433 PRO A CA 1
ATOM 3438 C C . PRO A 1 433 ? -1.379 -8.630 -17.557 1.00 81.94 433 PRO A C 1
ATOM 3440 O O . PRO A 1 433 ? -1.305 -9.846 -17.389 1.00 81.94 433 PRO A O 1
ATOM 3443 N N . TYR A 1 434 ? -2.297 -7.874 -16.940 1.00 81.81 434 TYR A N 1
ATOM 3444 C CA . TYR A 1 434 ? -3.323 -8.418 -16.045 1.00 81.81 434 TYR A CA 1
ATOM 3445 C C . TYR A 1 434 ? -4.482 -9.101 -16.784 1.00 81.81 434 TYR A C 1
ATOM 3447 O O . TYR A 1 434 ? -5.178 -9.916 -16.177 1.00 81.81 434 TYR A O 1
ATOM 3455 N N . ASP A 1 435 ? -4.654 -8.838 -18.082 1.00 83.56 435 ASP A N 1
ATOM 3456 C CA . ASP A 1 435 ? -5.658 -9.512 -18.918 1.00 83.56 435 ASP A CA 1
ATOM 3457 C C . ASP A 1 435 ? -5.182 -10.892 -19.415 1.00 83.56 435 ASP A C 1
ATOM 3459 O O . ASP A 1 435 ? -5.958 -11.669 -19.980 1.00 83.56 435 ASP A O 1
ATOM 3463 N N . LEU A 1 436 ? -3.903 -11.225 -19.203 1.00 84.31 436 LEU A N 1
ATOM 3464 C CA . LEU A 1 436 ? -3.288 -12.470 -19.655 1.00 84.31 436 LEU A CA 1
ATOM 3465 C C . LEU A 1 436 ? -3.320 -13.531 -18.552 1.00 84.31 436 LEU A C 1
ATOM 3467 O O . LEU A 1 436 ? -2.761 -13.344 -17.470 1.00 84.31 436 LEU A O 1
ATOM 3471 N N . LYS A 1 437 ? -3.912 -14.694 -18.843 1.00 83.31 437 LYS A N 1
ATOM 3472 C CA . LYS A 1 437 ? -3.935 -15.832 -17.908 1.00 83.31 437 LYS A CA 1
ATOM 3473 C C . LYS A 1 437 ? -2.880 -16.873 -18.265 1.00 83.31 437 LYS A C 1
ATOM 3475 O O . LYS A 1 437 ? -2.724 -17.253 -19.423 1.00 83.31 437 LYS A O 1
ATOM 3480 N N . SER A 1 438 ? -2.194 -17.391 -17.250 1.00 77.12 438 SER A N 1
ATOM 3481 C CA . SER A 1 438 ? -1.107 -18.364 -17.411 1.00 77.12 438 SER A CA 1
ATOM 3482 C C . SER A 1 438 ? -1.517 -19.652 -18.125 1.00 77.12 438 SER A C 1
ATOM 3484 O O . SER A 1 438 ? -0.697 -20.234 -18.822 1.00 77.12 438 SER A O 1
ATOM 3486 N N . GLU A 1 439 ? -2.770 -20.079 -17.967 1.00 82.12 439 GLU A N 1
ATOM 3487 C CA . GLU A 1 439 ? -3.325 -21.302 -18.567 1.00 82.12 439 GLU A CA 1
ATOM 3488 C C . GLU A 1 439 ? -3.407 -21.263 -20.102 1.00 82.12 439 GLU A C 1
ATOM 3490 O O . GLU A 1 439 ? -3.491 -22.309 -20.737 1.00 82.12 439 GLU A O 1
ATOM 3495 N N . HIS A 1 440 ? -3.327 -20.073 -20.706 1.00 86.38 440 HIS A N 1
ATOM 3496 C CA . HIS A 1 440 ? -3.372 -19.888 -22.159 1.00 86.38 440 HIS A CA 1
ATOM 3497 C C . HIS A 1 440 ? -2.012 -19.529 -22.774 1.00 86.38 440 HIS A C 1
ATOM 3499 O O . HIS A 1 440 ? -1.907 -19.287 -23.981 1.00 86.38 440 HIS A O 1
ATOM 3505 N N . LEU A 1 441 ? -0.957 -19.507 -21.952 1.00 83.06 441 LEU A N 1
ATOM 3506 C CA . LEU A 1 441 ? 0.413 -19.434 -22.436 1.00 83.06 441 LEU A CA 1
ATOM 3507 C C . LEU A 1 441 ? 0.909 -20.816 -22.829 1.00 83.06 441 LEU A C 1
ATOM 3509 O O . LEU A 1 441 ? 0.839 -21.772 -22.057 1.00 83.06 441 LEU A O 1
ATOM 3513 N N . GLN A 1 442 ? 1.500 -20.890 -24.010 1.00 81.19 442 GLN A N 1
ATOM 3514 C CA . GLN A 1 442 ? 2.141 -22.105 -24.477 1.00 81.19 442 GLN A CA 1
ATOM 3515 C C . GLN A 1 442 ? 3.553 -22.242 -23.904 1.00 81.19 442 GLN A C 1
ATOM 3517 O O . GLN A 1 442 ? 4.157 -21.299 -23.376 1.00 81.19 442 GLN A O 1
ATOM 3522 N N . LYS A 1 443 ? 4.103 -23.452 -24.041 1.00 73.88 443 LYS A N 1
ATOM 3523 C CA . LYS A 1 443 ? 5.500 -23.746 -23.713 1.00 73.88 443 LYS A CA 1
ATOM 3524 C C . LYS A 1 443 ? 6.434 -22.767 -24.438 1.00 73.88 443 LYS A C 1
ATOM 3526 O O . LYS A 1 443 ? 6.178 -22.378 -25.574 1.00 73.88 443 LYS A O 1
ATOM 3531 N N . ARG A 1 444 ? 7.531 -22.391 -23.777 1.00 80.81 444 ARG A N 1
ATOM 3532 C CA . ARG A 1 444 ? 8.588 -21.584 -24.394 1.00 80.81 444 ARG A CA 1
ATOM 3533 C C . ARG A 1 444 ? 9.376 -22.393 -25.413 1.00 80.81 444 ARG A C 1
ATOM 3535 O O . ARG A 1 444 ? 9.675 -23.565 -25.176 1.00 80.81 444 ARG A O 1
ATOM 3542 N N . TRP A 1 445 ? 9.757 -21.732 -26.493 1.00 78.62 445 TRP A N 1
ATOM 3543 C CA . TRP A 1 445 ? 10.519 -22.307 -27.591 1.00 78.62 445 TRP A CA 1
ATOM 3544 C C . TRP A 1 445 ? 11.794 -21.496 -27.828 1.00 78.62 445 TRP A C 1
ATOM 3546 O O . TRP A 1 445 ? 11.771 -20.276 -27.663 1.00 78.62 445 TRP A O 1
ATOM 3556 N N . PRO A 1 446 ? 12.916 -22.134 -28.194 1.00 79.12 446 PRO A N 1
ATOM 3557 C CA . PRO A 1 446 ? 14.122 -21.409 -28.569 1.00 79.12 446 PRO A CA 1
ATOM 3558 C C . PRO A 1 446 ? 13.883 -20.591 -29.844 1.00 79.12 446 PRO A C 1
ATOM 3560 O O . PRO A 1 446 ? 13.212 -21.046 -30.766 1.00 79.12 446 PRO A O 1
ATOM 3563 N N . THR A 1 447 ? 14.470 -19.396 -29.925 1.00 80.06 447 THR A N 1
ATOM 3564 C CA . THR A 1 447 ? 14.423 -18.583 -31.160 1.00 80.06 447 THR A CA 1
ATOM 3565 C C . THR A 1 447 ? 15.417 -19.051 -32.221 1.00 80.06 447 THR A C 1
ATOM 3567 O O . THR A 1 447 ? 15.305 -18.666 -33.375 1.00 80.06 447 THR A O 1
ATOM 3570 N N . HIS A 1 448 ? 16.416 -19.855 -31.837 1.00 77.31 448 HIS A N 1
ATOM 3571 C CA . HIS A 1 448 ? 17.547 -20.273 -32.680 1.00 77.31 448 HIS A CA 1
ATOM 3572 C C . HIS A 1 448 ? 18.450 -19.132 -33.194 1.00 77.31 448 HIS A C 1
ATOM 3574 O O . HIS A 1 448 ? 19.389 -19.384 -33.941 1.00 77.31 448 HIS A O 1
ATOM 3580 N N . TRP A 1 449 ? 18.276 -17.899 -32.707 1.00 78.12 449 TRP A N 1
ATOM 3581 C CA . TRP A 1 449 ? 19.118 -16.741 -33.054 1.00 78.12 449 TRP A CA 1
ATOM 3582 C C . TRP A 1 449 ? 20.427 -16.637 -32.236 1.00 78.12 449 TRP A C 1
ATOM 3584 O O . TRP A 1 449 ? 21.116 -15.615 -32.284 1.00 78.12 449 TRP A O 1
ATOM 3594 N N . GLY A 1 450 ? 20.756 -17.677 -31.457 1.00 59.72 450 GLY A N 1
ATOM 3595 C CA . GLY A 1 450 ? 21.934 -17.772 -30.581 1.00 59.72 450 GLY A CA 1
ATOM 3596 C C . GLY A 1 450 ? 21.756 -17.188 -29.165 1.00 59.72 450 GLY A C 1
ATOM 3597 O O . GLY A 1 450 ? 20.991 -16.247 -28.950 1.00 59.72 450 GLY A O 1
ATOM 3598 N N . TYR A 1 451 ? 22.505 -17.735 -28.195 1.00 52.53 451 TYR A N 1
ATOM 3599 C CA . TYR A 1 451 ? 22.633 -17.231 -26.813 1.00 52.53 451 TYR A CA 1
ATOM 3600 C C . TYR A 1 451 ? 23.961 -16.471 -26.651 1.00 52.53 451 TYR A C 1
ATOM 3602 O O . TYR A 1 451 ? 24.958 -16.836 -27.264 1.00 52.53 451 TYR A O 1
ATOM 3610 N N . ASN A 1 452 ? 23.997 -15.396 -25.855 1.00 47.28 452 ASN A N 1
ATOM 3611 C CA . ASN A 1 452 ? 25.175 -14.523 -25.745 1.00 47.28 452 ASN A CA 1
ATOM 3612 C C . ASN A 1 452 ? 26.313 -15.160 -24.899 1.00 47.28 452 ASN A C 1
ATOM 3614 O O . ASN A 1 452 ? 26.083 -15.396 -23.713 1.00 47.28 452 ASN A O 1
ATOM 3618 N N . PRO A 1 453 ? 27.534 -15.372 -25.438 1.00 37.59 453 PRO A N 1
ATOM 3619 C CA . PRO A 1 453 ? 28.639 -16.008 -24.710 1.00 37.59 453 PRO A CA 1
ATOM 3620 C C . PRO A 1 453 ? 29.531 -15.060 -23.878 1.00 37.59 453 PRO A C 1
ATOM 3622 O O . PRO A 1 453 ? 30.412 -15.538 -23.170 1.00 37.59 453 PRO A O 1
ATOM 3625 N N . TYR A 1 454 ? 29.334 -13.734 -23.899 1.00 36.97 454 TYR A N 1
ATOM 3626 C CA . TYR A 1 454 ? 30.246 -12.785 -23.231 1.00 36.97 454 TYR A CA 1
ATOM 3627 C C . TYR A 1 454 ? 29.583 -11.990 -22.096 1.00 36.97 454 TYR A C 1
ATOM 3629 O O . TYR A 1 454 ? 29.203 -10.835 -22.294 1.00 36.97 454 TYR A O 1
ATOM 3637 N N . ASN A 1 455 ? 29.459 -12.581 -20.896 1.00 40.56 455 ASN A N 1
ATOM 3638 C CA . ASN A 1 455 ? 29.298 -11.813 -19.648 1.00 40.56 455 ASN A CA 1
ATOM 3639 C C . ASN A 1 455 ? 29.605 -12.638 -18.366 1.00 40.56 455 ASN A C 1
ATOM 3641 O O . ASN A 1 455 ? 28.681 -13.188 -17.765 1.00 40.56 455 ASN A O 1
ATOM 3645 N N . PRO A 1 456 ? 30.865 -12.696 -17.884 1.00 33.31 456 PRO A N 1
ATOM 3646 C CA . PRO A 1 456 ? 31.237 -13.461 -16.682 1.00 33.31 456 PRO A CA 1
ATOM 3647 C C . PRO A 1 456 ? 30.668 -12.910 -15.359 1.00 33.31 456 PRO A C 1
ATOM 3649 O O . PRO A 1 456 ? 30.842 -13.528 -14.314 1.00 33.31 456 PRO A O 1
ATOM 3652 N N . GLY A 1 457 ? 30.021 -11.737 -15.369 1.00 34.41 457 GLY A N 1
ATOM 3653 C CA . GLY A 1 457 ? 29.555 -11.041 -14.162 1.00 34.41 457 GLY A CA 1
ATOM 3654 C C . GLY A 1 457 ? 28.044 -11.068 -13.922 1.00 34.41 457 GLY A C 1
ATOM 3655 O O . GLY A 1 457 ? 27.575 -10.422 -12.986 1.00 34.41 457 GLY A O 1
ATOM 3656 N N . ASN A 1 458 ? 27.264 -11.768 -14.753 1.00 38.78 458 ASN A N 1
ATOM 3657 C CA . ASN A 1 458 ? 25.820 -11.893 -14.562 1.00 38.78 458 ASN A CA 1
ATOM 3658 C C . ASN A 1 458 ? 25.499 -13.227 -13.856 1.00 38.78 458 ASN A C 1
ATOM 3660 O O . ASN A 1 458 ? 25.624 -14.277 -14.485 1.00 38.78 458 ASN A O 1
ATOM 3664 N N . PRO A 1 459 ? 25.020 -13.240 -12.595 1.00 38.41 459 PRO A N 1
ATOM 3665 C CA . PRO A 1 459 ? 24.662 -14.475 -11.881 1.00 38.41 459 PRO A CA 1
ATOM 3666 C C . PRO A 1 459 ? 23.459 -15.225 -12.492 1.00 38.41 459 PRO A C 1
ATOM 3668 O O . PRO A 1 459 ? 23.009 -16.232 -11.955 1.00 38.41 459 PRO A O 1
ATOM 3671 N N . ARG A 1 460 ? 22.928 -14.750 -13.624 1.00 38.91 460 ARG A N 1
ATOM 3672 C CA . ARG A 1 460 ? 21.964 -15.450 -14.479 1.00 38.91 460 ARG A CA 1
ATOM 3673 C C . ARG A 1 460 ? 22.603 -16.374 -15.532 1.00 38.91 460 ARG A C 1
ATOM 3675 O O . ARG A 1 460 ? 21.858 -16.990 -16.284 1.00 38.91 460 ARG A O 1
ATOM 3682 N N . LEU A 1 461 ? 23.936 -16.475 -15.595 1.00 37.53 461 LEU A N 1
ATOM 3683 C CA . LEU A 1 461 ? 24.672 -17.245 -16.611 1.00 37.53 461 LEU A CA 1
ATOM 3684 C C . LEU A 1 461 ? 25.887 -18.012 -16.038 1.00 37.53 461 LEU A C 1
ATOM 3686 O O . LEU A 1 461 ? 26.946 -18.052 -16.657 1.00 37.53 461 LEU A O 1
ATOM 3690 N N . ILE A 1 462 ? 25.741 -18.655 -14.871 1.00 28.62 462 ILE A N 1
ATOM 3691 C CA . ILE A 1 462 ? 26.610 -19.781 -14.482 1.00 28.62 462 ILE A CA 1
ATOM 3692 C C . ILE A 1 462 ? 25.733 -21.022 -14.342 1.00 28.62 462 ILE A C 1
ATOM 3694 O O . ILE A 1 462 ? 24.816 -21.047 -13.524 1.00 28.62 462 ILE A O 1
ATOM 3698 N N . GLY A 1 463 ? 26.055 -22.038 -15.142 1.00 30.52 463 GLY A N 1
ATOM 3699 C CA . GLY A 1 463 ? 25.360 -23.318 -15.182 1.00 30.52 463 GLY A CA 1
ATOM 3700 C C . GLY A 1 463 ? 24.091 -23.245 -16.020 1.00 30.52 463 GLY A C 1
ATOM 3701 O O . GLY A 1 463 ? 23.217 -22.423 -15.766 1.00 30.52 463 GLY A O 1
ATOM 3702 N N . VAL A 1 464 ? 23.985 -24.127 -17.013 1.00 29.81 464 VAL A N 1
ATOM 3703 C CA . VAL A 1 464 ? 22.705 -24.482 -17.629 1.00 29.81 464 VAL A CA 1
ATOM 3704 C C . VAL A 1 464 ? 21.738 -24.813 -16.489 1.00 29.81 464 VAL A C 1
ATOM 3706 O O . VAL A 1 464 ? 21.950 -25.819 -15.806 1.00 29.81 464 VAL A O 1
ATOM 3709 N N . PRO A 1 465 ? 20.684 -24.020 -16.228 1.00 29.55 465 PRO A N 1
ATOM 3710 C CA . PRO A 1 465 ? 19.611 -24.510 -15.397 1.00 29.55 465 PRO A CA 1
ATOM 3711 C C . PRO A 1 465 ? 18.906 -25.554 -16.255 1.00 29.55 465 PRO A C 1
ATOM 3713 O O . PRO A 1 465 ? 18.296 -25.224 -17.272 1.00 29.55 465 PRO A O 1
ATOM 3716 N N . VAL A 1 466 ? 19.011 -26.823 -15.862 1.00 33.06 466 VAL A N 1
ATOM 3717 C CA . VAL A 1 466 ? 18.051 -27.846 -16.284 1.00 33.06 466 VAL A CA 1
ATOM 3718 C C . VAL A 1 466 ? 16.661 -27.232 -16.133 1.00 33.06 466 VAL A C 1
ATOM 3720 O O . VAL A 1 466 ? 16.375 -26.656 -15.081 1.00 33.06 466 VAL A O 1
ATOM 3723 N N . LEU A 1 467 ? 15.844 -27.312 -17.190 1.00 36.56 467 LEU A N 1
ATOM 3724 C CA . LEU A 1 467 ? 14.449 -26.864 -17.236 1.00 36.56 467 LEU A CA 1
ATOM 3725 C C . LEU A 1 467 ? 13.725 -27.220 -15.928 1.00 36.56 467 LEU A C 1
ATOM 3727 O O . LEU A 1 467 ? 13.224 -28.328 -15.760 1.00 36.56 467 LEU A O 1
ATOM 3731 N N . GLN A 1 468 ? 13.668 -26.280 -14.985 1.00 31.95 468 GLN A N 1
ATOM 3732 C CA . GLN A 1 468 ? 12.833 -26.405 -13.800 1.00 31.95 468 GLN A CA 1
ATOM 3733 C C . GLN A 1 468 ? 11.592 -25.563 -14.030 1.00 31.95 468 GLN A C 1
ATOM 3735 O O . GLN A 1 468 ? 11.557 -24.360 -13.764 1.00 31.95 468 GLN A O 1
ATOM 3740 N N . HIS A 1 469 ? 10.567 -26.236 -14.545 1.00 38.25 469 HIS A N 1
ATOM 3741 C CA . HIS A 1 469 ? 9.199 -25.751 -14.576 1.00 38.25 469 HIS A CA 1
ATOM 3742 C C . HIS A 1 469 ? 8.740 -25.459 -13.142 1.00 38.25 469 HIS A C 1
ATOM 3744 O O . HIS A 1 469 ? 8.310 -26.352 -12.420 1.00 38.25 469 HIS A O 1
ATOM 3750 N N . LYS A 1 470 ? 8.846 -24.202 -12.711 1.00 29.66 470 LYS A N 1
ATOM 3751 C CA . LYS A 1 470 ? 8.166 -23.711 -11.510 1.00 29.66 470 LYS A CA 1
ATOM 3752 C C . LYS A 1 470 ? 7.106 -22.716 -11.947 1.00 29.66 470 LYS A C 1
ATOM 3754 O O . LYS A 1 470 ? 7.335 -21.509 -11.959 1.00 29.66 470 LYS A O 1
ATOM 3759 N N . TRP A 1 471 ? 5.967 -23.259 -12.363 1.00 35.09 471 TRP A N 1
ATOM 3760 C CA . TRP A 1 471 ? 4.735 -22.492 -12.490 1.00 35.09 471 TRP A CA 1
ATOM 3761 C C . TRP A 1 471 ? 4.314 -22.015 -11.091 1.00 35.09 471 TRP A C 1
ATOM 3763 O O . TRP A 1 471 ? 4.446 -22.783 -10.134 1.00 35.09 471 TRP A O 1
ATOM 3773 N N . PRO A 1 472 ? 3.814 -20.778 -10.926 1.00 28.45 472 PRO A N 1
ATOM 3774 C CA . PRO A 1 472 ? 2.979 -20.455 -9.780 1.00 28.45 472 PRO A CA 1
ATOM 3775 C C . PRO A 1 472 ? 1.776 -21.397 -9.826 1.00 28.45 472 PRO A C 1
ATOM 3777 O O . PRO A 1 472 ? 1.073 -21.447 -10.833 1.00 28.45 472 PRO A O 1
ATOM 3780 N N . THR A 1 473 ? 1.568 -22.171 -8.767 1.00 27.88 473 THR A N 1
ATOM 3781 C CA . THR A 1 473 ? 0.329 -22.921 -8.576 1.00 27.88 473 THR A CA 1
ATOM 3782 C C . THR A 1 473 ? -0.836 -21.946 -8.653 1.00 27.88 473 THR A C 1
ATOM 3784 O O . THR A 1 473 ? -0.881 -20.969 -7.902 1.00 27.88 473 THR A O 1
ATOM 3787 N N . THR A 1 474 ? -1.752 -22.215 -9.577 1.00 31.94 474 THR A N 1
ATOM 3788 C CA . THR A 1 474 ? -3.111 -21.686 -9.575 1.00 31.94 474 THR A CA 1
ATOM 3789 C C . THR A 1 474 ? -3.691 -21.909 -8.183 1.00 31.94 474 THR A C 1
ATOM 3791 O O . THR A 1 474 ? -3.905 -23.048 -7.778 1.00 31.94 474 THR A O 1
ATOM 3794 N N . SER A 1 475 ? -3.886 -20.842 -7.408 1.00 30.06 475 SER A N 1
ATOM 3795 C CA . SER A 1 475 ? -4.792 -20.925 -6.269 1.00 30.06 475 SER A CA 1
ATOM 3796 C C . SER A 1 475 ? -6.193 -21.066 -6.847 1.00 30.06 475 SER A C 1
ATOM 3798 O O . SER A 1 475 ? -6.653 -20.166 -7.557 1.00 30.06 475 SER A O 1
ATOM 3800 N N . ASP A 1 476 ? -6.801 -22.218 -6.581 1.00 28.22 476 ASP A N 1
ATOM 3801 C CA . ASP A 1 476 ? -8.187 -22.544 -6.884 1.00 28.22 476 ASP A CA 1
ATOM 3802 C C . ASP A 1 476 ? -9.128 -21.372 -6.614 1.00 28.22 476 ASP A C 1
ATOM 3804 O O . ASP A 1 476 ? -9.043 -20.685 -5.594 1.00 28.22 476 ASP A O 1
ATOM 3808 N N . LYS A 1 477 ? -10.066 -21.190 -7.543 1.00 33.88 477 LYS A N 1
ATOM 3809 C CA . LYS A 1 477 ? -11.167 -20.231 -7.448 1.00 33.88 477 LYS A CA 1
ATOM 3810 C C . LYS A 1 477 ? -12.366 -20.746 -6.649 1.00 33.88 477 LYS A C 1
ATOM 3812 O O . LYS A 1 477 ? -13.390 -20.078 -6.650 1.00 33.88 477 LYS A O 1
ATOM 3817 N N . ASP A 1 478 ? -12.210 -21.836 -5.904 1.00 34.25 478 ASP A N 1
ATOM 3818 C CA . ASP A 1 478 ? -13.214 -22.339 -4.964 1.00 34.25 478 ASP A CA 1
ATOM 3819 C C . ASP A 1 478 ? -12.649 -22.421 -3.540 1.00 34.25 478 ASP A C 1
ATOM 3821 O O . ASP A 1 478 ? -12.580 -23.475 -2.920 1.00 34.25 478 ASP A O 1
ATOM 3825 N N . SER A 1 479 ? -12.237 -21.276 -2.994 1.00 28.86 479 SER A N 1
ATOM 3826 C CA . SER A 1 479 ? -12.467 -20.959 -1.579 1.00 28.86 479 SER A CA 1
ATOM 3827 C C . SER A 1 479 ? -12.177 -19.478 -1.305 1.00 28.86 479 SER A C 1
ATOM 3829 O O . SER A 1 479 ? -11.029 -19.047 -1.366 1.00 28.86 479 SER A O 1
ATOM 3831 N N . LYS A 1 480 ? -13.240 -18.767 -0.903 1.00 29.67 480 LYS A N 1
ATOM 3832 C CA . LYS A 1 480 ? -13.309 -17.408 -0.320 1.00 29.67 480 LYS A CA 1
ATOM 3833 C C . LYS A 1 480 ? -13.315 -16.201 -1.256 1.00 29.67 480 LYS A C 1
ATOM 3835 O O . LYS A 1 480 ? -12.264 -15.847 -1.828 1.00 29.67 480 LYS A O 1
#

pLDDT: mean 76.71, std 19.53, range [26.48, 97.62]